Protein 2Y1H (pdb70)

Secondary structure (DSSP, 8-state):
----EEEEEE-TTSGGGTTTHHHHHHHHHHTTEEEEEE--SSGGGHHHHHHHHHHTTTTEEEEE---SB--B--HHHHHHHHHHHHHHGGG-SEEEEEE----TTT--SHHHHHHHHHHHHHHHHHHHHHT--EEEE-TT-HHHHHHHHHHTT--SEEEET--S-HHHHHHHHHTT-EEEE-GGGGT-HHHHHHHHHS-GGGEEE---TTSS-SSTTS---GGGHHHHHHHHHHHHTS-HHHHHHHHHHHHHHHSTTHHHH-/---EEEEEE-TTSGGGTTTHHHHHHHHHHTTEEEEEE--SSGGGHHHHHHHHHHTTTTEEEEE---SEE----EE--HHHHHHHHHHHHHHTTT-SEEEEEEEE--TTTS-SHHHHHHHHHHHHHHHHHHHHHT--EEEEEET-HHHHHHHHHHTT--SEEEET--S-HHHHHHHHHTT-EEEE-GGGGT-HHHHHHHHHS-GGGEEE---TTSS-SSTTS---GGGHHHHHHHHHHHHTS-HHHHHHHHHHHHHHHSTTHHHH-

Structure (mmCIF, N/CA/C/O backbone):
data_2Y1H
#
_entry.id   2Y1H
#
_cell.length_a   44.910
_cell.length_b   44.910
_cell.length_c   233.112
_cell.angle_alpha   90.00
_cell.angle_beta   90.00
_cell.angle_gamma   120.00
#
_symmetry.space_group_name_H-M   'P 31'
#
loop_
_entity.id
_entity.type
_entity.pdbx_description
1 polymer 'PUTATIVE DEOXYRIBONUCLEASE TATDN3'
2 non-polymer 'ZINC ION'
3 non-polymer 'PHOSPHATE ION'
4 non-polymer 'NICKEL (II) ION'
5 non-polymer 1,2-ETHANEDIOL
6 water water
#
loop_
_atom_site.group_PDB
_atom_site.id
_atom_site.type_symbol
_atom_site.label_atom_id
_atom_site.label_alt_id
_atom_site.label_comp_id
_atom_site.label_asym_id
_atom_site.label_entity_id
_atom_site.label_seq_id
_atom_site.pdbx_PDB_ins_code
_atom_site.Cartn_x
_atom_site.Cartn_y
_atom_site.Cartn_z
_atom_site.occupancy
_atom_site.B_iso_or_equiv
_atom_site.auth_seq_id
_atom_site.auth_comp_id
_atom_site.auth_asym_id
_atom_site.auth_atom_id
_atom_site.pdbx_PDB_model_num
ATOM 1 N N . MET A 1 2 ? 4.463 -30.513 13.511 1.00 109.15 4 MET A N 1
ATOM 2 C CA . MET A 1 2 ? 5.776 -30.333 12.899 1.00 107.71 4 MET A CA 1
ATOM 3 C C . MET A 1 2 ? 6.402 -28.999 13.337 1.00 106.59 4 MET A C 1
ATOM 4 O O . MET A 1 2 ? 7.434 -29.006 14.017 1.00 105.49 4 MET A O 1
ATOM 6 N N . GLY A 1 3 ? 5.758 -27.887 12.968 1.00 99.60 5 GLY A N 1
ATOM 7 C CA . GLY A 1 3 ? 6.192 -26.533 13.291 1.00 94.73 5 GLY A CA 1
ATOM 8 C C . GLY A 1 3 ? 5.753 -26.077 14.664 1.00 94.92 5 GLY A C 1
ATOM 9 O O . GLY A 1 3 ? 4.633 -26.368 15.087 1.00 96.19 5 GLY A O 1
ATOM 10 N N . VAL A 1 4 ? 6.678 -25.416 15.377 1.00 86.74 6 VAL A N 1
ATOM 11 C CA . VAL A 1 4 ? 6.478 -24.890 16.723 1.00 83.47 6 VAL A CA 1
ATOM 12 C C . VAL A 1 4 ? 6.553 -23.361 16.700 1.00 80.62 6 VAL A C 1
ATOM 13 O O . VAL A 1 4 ? 7.224 -22.775 15.849 1.00 78.88 6 VAL A O 1
ATOM 15 N N . GLY A 1 5 ? 5.871 -22.742 17.654 1.00 73.18 7 GLY A N 1
ATOM 16 C CA . GLY A 1 5 ? 5.804 -21.296 17.822 1.00 68.68 7 GLY A CA 1
ATOM 17 C C . GLY A 1 5 ? 6.890 -20.697 18.704 1.00 67.08 7 GLY A C 1
ATOM 18 O O . GLY A 1 5 ? 7.525 -21.398 19.495 1.00 67.13 7 GLY A O 1
ATOM 19 N N . LEU A 1 6 ? 7.111 -19.384 18.559 1.00 58.67 8 LEU A N 1
ATOM 20 C CA . LEU A 1 6 ? 8.132 -18.642 19.292 1.00 55.51 8 LEU A CA 1
ATOM 21 C C . LEU A 1 6 ? 7.508 -17.868 20.423 1.00 57.58 8 LEU A C 1
ATOM 22 O O . LEU A 1 6 ? 6.433 -17.291 20.257 1.00 57.68 8 LEU A O 1
ATOM 27 N N . VAL A 1 7 ? 8.199 -17.828 21.570 1.00 52.50 9 VAL A N 1
ATOM 28 C CA . VAL A 1 7 ? 7.762 -17.119 22.770 1.00 50.63 9 VAL A CA 1
ATOM 29 C C . VAL A 1 7 ? 8.708 -15.932 23.067 1.00 53.11 9 VAL A C 1
ATOM 30 O O . VAL A 1 7 ? 9.927 -16.118 23.160 1.00 52.32 9 VAL A O 1
ATOM 34 N N . ASP A 1 8 ? 8.133 -14.719 23.232 1.00 47.55 10 ASP A N 1
ATOM 35 C CA . ASP A 1 8 ? 8.873 -13.537 23.649 1.00 44.13 10 ASP A CA 1
ATOM 36 C C . ASP A 1 8 ? 8.694 -13.426 25.167 1.00 48.75 10 ASP A C 1
ATOM 37 O O . ASP A 1 8 ? 7.692 -12.882 25.650 1.00 48.04 10 ASP A O 1
ATOM 42 N N . CYS A 1 9 ? 9.654 -13.987 25.917 1.00 44.97 11 CYS A N 1
ATOM 43 C CA . CYS A 1 9 ? 9.587 -14.058 27.371 1.00 44.48 11 CYS A CA 1
ATOM 44 C C . CYS A 1 9 ? 9.765 -12.721 28.057 1.00 45.42 11 CYS A C 1
ATOM 45 O O . CYS A 1 9 ? 9.611 -12.669 29.275 1.00 46.30 11 CYS A O 1
ATOM 48 N N . HIS A 1 10 ? 10.084 -11.649 27.328 1.00 41.97 12 HIS A N 1
ATOM 49 C CA . HIS A 1 10 ? 10.287 -10.337 27.960 1.00 42.64 12 HIS A CA 1
ATOM 50 C C . HIS A 1 10 ? 10.148 -9.216 26.952 1.00 48.56 12 HIS A C 1
ATOM 51 O O . HIS A 1 10 ? 10.995 -9.086 26.075 1.00 48.37 12 HIS A O 1
ATOM 58 N N . CYS A 1 11 ? 9.087 -8.403 27.071 1.00 47.25 13 CYS A N 1
ATOM 59 C CA . CYS A 1 11 ? 8.882 -7.244 26.197 1.00 48.02 13 CYS A CA 1
ATOM 60 C C . CYS A 1 11 ? 7.959 -6.213 26.861 1.00 52.35 13 CYS A C 1
ATOM 61 O O . CYS A 1 11 ? 7.241 -6.540 27.803 1.00 51.13 13 CYS A O 1
ATOM 64 N N . HIS A 1 12 ? 8.033 -4.955 26.371 1.00 50.64 14 HIS A N 1
ATOM 65 C CA . HIS A 1 12 ? 7.309 -3.771 26.845 1.00 51.40 14 HIS A CA 1
ATOM 66 C C . HIS A 1 12 ? 6.374 -3.249 25.749 1.00 56.53 14 HIS A C 1
ATOM 67 O O . HIS A 1 12 ? 6.699 -2.306 25.010 1.00 55.98 14 HIS A O 1
ATOM 74 N N . LEU A 1 13 ? 5.217 -3.892 25.634 1.00 53.44 15 LEU A N 1
ATOM 75 C CA . LEU A 1 13 ? 4.188 -3.540 24.666 1.00 53.65 15 LEU A CA 1
ATOM 76 C C . LEU A 1 13 ? 3.473 -2.257 25.071 1.00 61.14 15 LEU A C 1
ATOM 77 O O . LEU A 1 13 ? 3.016 -1.504 24.200 1.00 63.41 15 LEU A O 1
ATOM 82 N N . SER A 1 14 ? 3.405 -1.996 26.389 1.00 57.63 16 SER A N 1
ATOM 83 C CA . SER A 1 14 ? 2.785 -0.815 26.985 1.00 60.11 16 SER A CA 1
ATOM 84 C C . SER A 1 14 ? 3.661 0.450 26.847 1.00 65.09 16 SER A C 1
ATOM 85 O O . SER A 1 14 ? 3.223 1.526 27.256 1.00 68.05 16 SER A O 1
ATOM 88 N N . ALA A 1 15 ? 4.883 0.325 26.291 1.00 59.32 17 ALA A N 1
ATOM 89 C CA . ALA A 1 15 ? 5.818 1.434 26.115 1.00 59.50 17 ALA A CA 1
ATOM 90 C C . ALA A 1 15 ? 5.247 2.506 25.177 1.00 68.60 17 ALA A C 1
ATOM 91 O O . ALA A 1 15 ? 4.500 2.174 24.244 1.00 67.58 17 ALA A O 1
ATOM 93 N N . PRO A 1 16 ? 5.575 3.806 25.415 1.00 69.16 18 PRO A N 1
ATOM 94 C CA . PRO A 1 16 ? 5.021 4.880 24.558 1.00 71.24 18 PRO A CA 1
ATOM 95 C C . PRO A 1 16 ? 5.394 4.749 23.081 1.00 76.29 18 PRO A C 1
ATOM 96 O O . PRO A 1 16 ? 4.735 5.348 22.225 1.00 78.83 18 PRO A O 1
ATOM 100 N N . ASP A 1 17 ? 6.436 3.961 22.787 1.00 70.02 19 ASP A N 1
ATOM 101 C CA . ASP A 1 17 ? 6.958 3.698 21.451 1.00 69.10 19 ASP A CA 1
ATOM 102 C 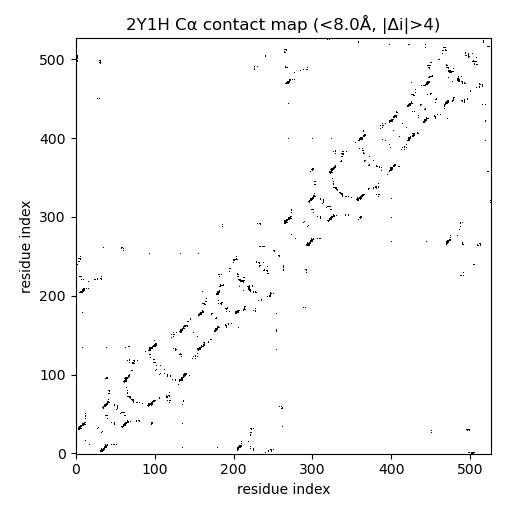C . ASP A 1 17 ? 5.977 2.909 20.572 1.00 73.96 19 ASP A C 1
ATOM 103 O O . ASP A 1 17 ? 6.080 2.986 19.343 1.00 74.00 19 ASP A O 1
ATOM 108 N N . PHE A 1 18 ? 5.039 2.152 21.198 1.00 70.50 20 PHE A N 1
ATOM 109 C CA . PHE A 1 18 ? 4.037 1.308 20.530 1.00 69.90 20 PHE A CA 1
ATOM 110 C C . PHE A 1 18 ? 2.608 1.871 20.583 1.00 75.99 20 PHE A C 1
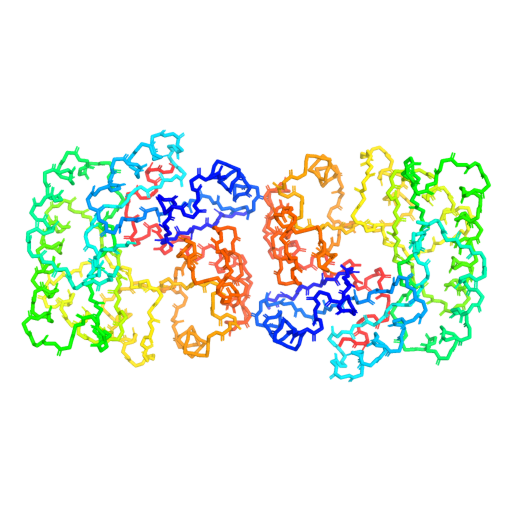ATOM 111 O O . PHE A 1 18 ? 1.691 1.237 20.057 1.00 75.60 20 PHE A O 1
ATOM 119 N N . ASP A 1 19 ? 2.412 3.050 21.191 1.00 74.86 21 ASP A N 1
ATOM 120 C CA . ASP A 1 19 ? 1.097 3.697 21.302 1.00 77.59 21 ASP A CA 1
ATOM 121 C C . ASP A 1 19 ? 0.407 3.886 19.955 1.00 81.06 21 ASP A C 1
ATOM 122 O O . ASP A 1 19 ? -0.791 3.618 19.860 1.00 80.90 21 ASP A O 1
ATOM 127 N N . ARG A 1 20 ? 1.169 4.296 18.918 1.00 78.18 22 ARG A N 1
ATOM 128 C CA . ARG A 1 20 ? 0.669 4.573 17.569 1.00 80.15 22 ARG A CA 1
ATOM 129 C C . ARG A 1 20 ? 0.221 3.337 16.770 1.00 83.75 22 ARG A C 1
ATOM 130 O O . ARG A 1 20 ? -0.832 3.409 16.132 1.00 85.50 22 ARG A O 1
ATOM 138 N N . ASP A 1 21 ? 1.011 2.231 16.772 1.00 77.42 23 ASP A N 1
ATOM 139 C CA . ASP A 1 21 ? 0.743 1.062 15.922 1.00 75.85 23 ASP A CA 1
ATOM 140 C C . ASP A 1 21 ? 0.760 -0.318 16.621 1.00 76.20 23 ASP A C 1
ATOM 141 O O . ASP A 1 21 ? 0.926 -1.321 15.919 1.00 75.05 23 ASP A O 1
ATOM 146 N N . LEU A 1 22 ? 0.563 -0.391 17.954 1.00 71.08 24 LEU A N 1
ATOM 147 C CA . LEU A 1 22 ? 0.628 -1.664 18.687 1.00 68.30 24 LEU A CA 1
ATOM 148 C C . LEU A 1 22 ? -0.190 -2.797 18.057 1.00 72.69 24 LEU A C 1
ATOM 149 O O . LEU A 1 22 ? 0.325 -3.912 17.975 1.00 70.21 24 LEU A O 1
ATOM 154 N N . ASP A 1 23 ? -1.432 -2.527 17.614 1.00 72.96 25 ASP A N 1
ATOM 155 C CA . ASP A 1 23 ? -2.279 -3.562 17.017 1.00 74.07 25 ASP A CA 1
ATOM 156 C C . ASP A 1 23 ? -1.688 -4.069 15.702 1.00 75.06 25 ASP A C 1
ATOM 157 O O . ASP A 1 23 ? -1.718 -5.277 15.461 1.00 74.72 25 ASP A O 1
ATOM 162 N N . ASP A 1 24 ? -1.120 -3.170 14.875 1.00 69.54 26 ASP A N 1
ATOM 163 C CA . ASP A 1 24 ? -0.503 -3.585 13.617 1.00 68.07 26 ASP A CA 1
ATOM 164 C C . ASP A 1 24 ? 0.722 -4.432 13.917 1.00 70.06 26 ASP A C 1
ATOM 165 O O . ASP A 1 24 ? 0.886 -5.481 13.295 1.00 70.46 26 ASP A O 1
ATOM 170 N N . VAL A 1 25 ? 1.536 -4.006 14.919 1.00 63.63 27 VAL A N 1
ATOM 171 C CA . VAL A 1 25 ? 2.743 -4.685 15.412 1.00 60.59 27 VAL A CA 1
ATOM 172 C C . VAL A 1 25 ? 2.375 -6.096 15.928 1.00 63.32 27 VAL A C 1
ATOM 173 O O . VAL A 1 25 ? 3.016 -7.076 15.544 1.00 62.47 27 VAL A O 1
ATOM 177 N N . LEU A 1 26 ? 1.319 -6.185 16.749 1.00 59.74 28 LEU A N 1
ATOM 178 C CA . LEU A 1 26 ? 0.851 -7.439 17.328 1.00 59.49 28 LEU A CA 1
ATOM 179 C C . LEU A 1 26 ? 0.288 -8.404 16.262 1.00 63.77 28 LEU A C 1
ATOM 180 O O . LEU A 1 26 ? 0.570 -9.602 16.342 1.00 63.59 28 LEU A O 1
ATOM 185 N N . GLU A 1 27 ? -0.466 -7.903 15.264 1.00 61.41 29 GLU A N 1
ATOM 186 C CA . GLU A 1 27 ? -1.023 -8.754 14.196 1.00 62.49 29 GLU A CA 1
ATOM 187 C C . GLU A 1 27 ? 0.126 -9.321 13.334 1.00 67.06 29 GLU A C 1
ATOM 188 O O . GLU A 1 27 ? 0.167 -10.528 13.075 1.00 67.24 29 GLU A O 1
ATOM 191 N N . LYS A 1 28 ? 1.093 -8.464 12.968 1.00 61.94 30 LYS A N 1
ATOM 192 C CA . LYS A 1 28 ? 2.291 -8.822 12.228 1.00 60.62 30 LYS A CA 1
ATOM 193 C C . LYS A 1 28 ? 3.148 -9.864 13.007 1.00 64.72 30 LYS A C 1
ATOM 194 O O . LYS A 1 28 ? 3.734 -10.766 12.390 1.00 64.77 30 LYS A O 1
ATOM 200 N N . ALA A 1 29 ? 3.211 -9.752 14.352 1.00 60.36 31 ALA A N 1
ATOM 201 C CA . ALA A 1 29 ? 3.972 -10.703 15.183 1.00 58.64 31 ALA A CA 1
ATOM 202 C C . ALA A 1 29 ? 3.374 -12.131 15.048 1.00 63.39 31 ALA A C 1
ATOM 203 O O . ALA A 1 29 ? 4.129 -13.085 14.857 1.00 63.03 31 ALA A O 1
ATOM 205 N N . LYS A 1 30 ? 2.023 -12.246 15.031 1.00 61.51 32 LYS A N 1
ATOM 206 C CA . LYS A 1 30 ? 1.294 -13.507 14.832 1.00 62.85 32 LYS A CA 1
ATOM 207 C C . LYS A 1 30 ? 1.693 -14.158 13.501 1.00 65.24 32 LYS A C 1
ATOM 208 O O . LYS A 1 30 ? 1.981 -15.355 13.481 1.00 65.45 32 LYS A O 1
ATOM 211 N N . LYS A 1 31 ? 1.747 -13.354 12.402 1.00 59.85 33 LYS A N 1
ATOM 212 C CA . LYS A 1 31 ? 2.127 -13.799 11.052 1.00 59.40 33 LYS A CA 1
ATOM 213 C C . LYS A 1 31 ? 3.601 -14.261 10.997 1.00 62.77 33 LYS A C 1
ATOM 214 O O . LYS A 1 31 ? 3.940 -15.142 10.208 1.00 64.08 33 LYS A O 1
ATOM 220 N N . ALA A 1 32 ? 4.460 -13.669 11.853 1.00 56.84 34 ALA A N 1
ATOM 221 C CA . ALA A 1 32 ? 5.887 -13.946 11.968 1.00 55.06 34 ALA A CA 1
ATOM 222 C C . ALA A 1 32 ? 6.202 -15.172 12.888 1.00 58.80 34 ALA A C 1
ATOM 223 O O . ALA A 1 32 ? 7.351 -15.368 13.277 1.00 56.05 34 ALA A O 1
ATOM 225 N N . ASN A 1 33 ? 5.188 -16.021 13.169 1.00 58.34 35 ASN A N 1
ATOM 226 C CA . ASN A 1 33 ? 5.253 -17.274 13.947 1.00 59.24 35 ASN A CA 1
ATOM 227 C C . ASN A 1 33 ? 5.548 -17.039 15.446 1.00 61.79 35 ASN A C 1
ATOM 228 O O . ASN A 1 33 ? 6.084 -17.915 16.125 1.00 62.26 35 ASN A O 1
ATOM 233 N N . VAL A 1 34 ? 5.153 -15.874 15.967 1.00 56.43 36 VAL A N 1
ATOM 234 C CA . VAL A 1 34 ? 5.258 -15.554 17.395 1.00 54.43 36 VAL A CA 1
ATOM 235 C C . VAL A 1 34 ? 3.909 -16.018 18.052 1.00 59.24 36 VAL A C 1
ATOM 236 O O . VAL A 1 34 ? 2.847 -15.474 17.727 1.00 57.40 36 VAL A O 1
ATOM 240 N N . VAL A 1 35 ? 3.968 -17.073 18.908 1.00 57.93 37 VAL A N 1
ATOM 241 C CA . VAL A 1 35 ? 2.803 -17.709 19.552 1.00 59.77 37 VAL A CA 1
ATOM 242 C C . VAL A 1 35 ? 2.391 -16.996 20.856 1.00 61.91 37 VAL A C 1
ATOM 243 O O . VAL A 1 35 ? 1.197 -16.973 21.161 1.00 62.60 37 VAL A O 1
ATOM 247 N N . ALA A 1 36 ? 3.348 -16.421 21.606 1.00 56.19 38 ALA A N 1
ATOM 248 C CA . ALA A 1 36 ? 3.044 -15.719 22.860 1.00 56.14 38 ALA A CA 1
ATOM 249 C C . ALA A 1 36 ? 4.046 -14.585 23.156 1.00 59.61 38 ALA A C 1
ATOM 250 O O . ALA A 1 36 ? 5.243 -14.690 22.848 1.00 58.82 38 ALA A O 1
ATOM 252 N N . LEU A 1 37 ? 3.538 -13.520 23.784 1.00 55.68 39 LEU A N 1
ATOM 253 C CA . LEU A 1 37 ? 4.280 -12.343 24.210 1.00 54.69 39 LEU A CA 1
ATOM 254 C C . LEU A 1 37 ? 4.105 -12.130 25.706 1.00 57.73 39 LEU A C 1
ATOM 255 O O . LEU A 1 37 ? 2.970 -12.031 26.190 1.00 57.60 39 LEU A O 1
ATOM 260 N N . VAL A 1 38 ? 5.226 -12.060 26.437 1.00 52.86 40 VAL A N 1
ATOM 261 C CA . VAL A 1 38 ? 5.209 -11.863 27.886 1.00 52.54 40 VAL A CA 1
ATOM 262 C C . VAL A 1 38 ? 5.489 -10.372 28.145 1.00 57.23 40 VAL A C 1
ATOM 263 O O . VAL A 1 38 ? 6.634 -9.923 28.041 1.00 56.34 40 VAL A O 1
ATOM 267 N N . ALA A 1 39 ? 4.410 -9.601 28.377 1.00 54.93 41 ALA A N 1
ATOM 268 C CA . ALA A 1 39 ? 4.459 -8.154 28.611 1.00 54.80 41 ALA A CA 1
ATOM 269 C C . ALA A 1 39 ? 4.769 -7.855 30.067 1.00 58.22 41 ALA A C 1
ATOM 270 O O . ALA A 1 39 ? 4.054 -8.307 30.959 1.00 59.48 41 ALA A O 1
ATOM 272 N N . VAL A 1 40 ? 5.856 -7.119 30.296 1.00 51.95 42 VAL A N 1
ATOM 273 C CA . VAL A 1 40 ? 6.341 -6.748 31.622 1.00 51.29 42 VAL A CA 1
ATOM 274 C C . VAL A 1 40 ? 6.057 -5.261 31.883 1.00 56.22 42 VAL A C 1
ATOM 275 O O . VAL A 1 40 ? 5.893 -4.480 30.942 1.00 55.42 42 VAL A O 1
ATOM 279 N N . ALA A 1 41 ? 6.023 -4.885 33.170 1.00 54.23 43 ALA A N 1
ATOM 280 C CA . ALA A 1 41 ? 5.807 -3.529 33.646 1.00 55.62 43 ALA A CA 1
ATOM 281 C C . ALA A 1 41 ? 7.111 -2.893 34.118 1.00 61.95 43 ALA A C 1
ATOM 282 O O . ALA A 1 41 ? 8.125 -3.579 34.251 1.00 61.74 43 ALA A O 1
ATOM 284 N N . GLU A 1 42 ? 7.087 -1.582 34.365 1.00 60.37 44 GLU A N 1
ATOM 285 C CA . GLU A 1 42 ? 8.230 -0.832 34.876 1.00 60.40 44 GLU A CA 1
ATOM 286 C C . GLU A 1 42 ? 7.795 0.040 36.031 1.00 67.07 44 GLU A C 1
ATOM 287 O O . GLU A 1 42 ? 8.532 0.178 36.997 1.00 66.89 44 GLU A O 1
ATOM 293 N N . HIS A 1 43 ? 6.589 0.635 35.918 1.00 67.15 45 HIS A N 1
ATOM 294 C CA . HIS A 1 43 ? 5.966 1.512 36.915 1.00 69.73 45 HIS A CA 1
ATOM 295 C C . HIS A 1 43 ? 4.460 1.219 37.013 1.00 72.99 45 HIS A C 1
ATOM 296 O O . HIS A 1 43 ? 3.857 0.724 36.063 1.00 71.83 45 HIS A O 1
ATOM 303 N N . SER A 1 44 ? 3.873 1.508 38.177 1.00 70.37 46 SER A N 1
ATOM 304 C CA . SER A 1 44 ? 2.470 1.260 38.516 1.00 70.92 46 SER A CA 1
ATOM 305 C C . SER A 1 44 ? 1.502 1.966 37.567 1.00 73.61 46 SER A C 1
ATOM 306 O O . SER A 1 44 ? 0.429 1.421 37.290 1.00 72.97 46 SER A O 1
ATOM 309 N N . GLY A 1 45 ? 1.908 3.136 37.057 1.00 70.28 47 GLY A N 1
ATOM 310 C CA . GLY A 1 45 ? 1.140 3.959 36.121 1.00 71.32 47 GLY A CA 1
ATOM 311 C C . GLY A 1 45 ? 0.771 3.312 34.793 1.00 74.50 47 GLY A C 1
ATOM 312 O O . GLY A 1 45 ? -0.103 3.823 34.087 1.00 76.51 47 GLY A O 1
ATOM 313 N N . GLU A 1 46 ? 1.409 2.178 34.445 1.00 67.38 48 GLU A N 1
ATOM 314 C CA . GLU A 1 46 ? 1.132 1.471 33.199 1.00 65.29 48 GLU A CA 1
ATOM 315 C C . GLU A 1 46 ? 0.567 0.054 33.449 1.00 68.45 48 GLU A C 1
ATOM 316 O O . GLU A 1 46 ? 0.354 -0.691 32.493 1.00 67.21 48 GLU A O 1
ATOM 322 N N . PHE A 1 47 ? 0.284 -0.295 34.709 1.00 66.86 49 PHE A N 1
ATOM 323 C CA . PHE A 1 47 ? -0.274 -1.606 35.079 1.00 67.04 49 PHE A CA 1
ATOM 324 C C . PHE A 1 47 ? -1.649 -1.849 34.430 1.00 73.40 49 PHE A C 1
ATOM 325 O O . PHE A 1 47 ? -1.919 -2.963 33.981 1.00 70.54 49 PHE A O 1
ATOM 333 N N . GLU A 1 48 ? -2.514 -0.801 34.409 1.00 74.37 50 GLU A N 1
ATOM 334 C CA . GLU A 1 48 ? -3.861 -0.845 33.838 1.00 76.24 50 GLU A CA 1
ATOM 335 C C . GLU A 1 48 ? -3.812 -1.113 32.329 1.00 77.91 50 GLU A C 1
ATOM 336 O O . GLU A 1 48 ? -4.550 -1.975 31.837 1.00 77.32 50 GLU A O 1
ATOM 342 N N . LYS A 1 49 ? -2.901 -0.401 31.617 1.00 72.14 51 LYS A N 1
ATOM 343 C CA . LYS A 1 49 ? -2.611 -0.512 30.186 1.00 69.22 51 LYS A CA 1
ATOM 344 C C . LYS A 1 49 ? -2.182 -1.939 29.817 1.00 70.85 51 LYS A C 1
ATOM 345 O O . LYS A 1 49 ? -2.632 -2.436 28.790 1.00 70.56 51 LYS A O 1
ATOM 351 N N . ILE A 1 50 ? -1.321 -2.588 30.651 1.00 65.43 52 ILE A N 1
ATOM 352 C CA . ILE A 1 50 ? -0.824 -3.968 30.472 1.00 62.93 52 ILE A CA 1
ATOM 353 C C . ILE A 1 50 ? -1.988 -4.966 30.655 1.00 68.58 52 ILE A C 1
ATOM 354 O O . ILE A 1 50 ? -2.154 -5.867 29.833 1.00 67.09 52 ILE A O 1
ATOM 359 N N . MET A 1 51 ? -2.790 -4.783 31.715 1.00 68.79 53 MET A N 1
ATOM 360 C CA . MET A 1 51 ? -3.949 -5.625 32.013 1.00 70.85 53 MET A CA 1
ATOM 361 C C . MET A 1 51 ? -5.014 -5.479 30.924 1.00 78.16 53 MET A C 1
ATOM 362 O O . MET A 1 51 ? -5.670 -6.468 30.596 1.00 78.54 53 MET A O 1
ATOM 367 N N . GLN A 1 52 ? -5.121 -4.270 30.310 1.00 76.78 54 GLN A N 1
ATOM 368 C CA . GLN A 1 52 ? -6.039 -3.978 29.197 1.00 78.80 54 GLN A CA 1
ATOM 369 C C . GLN A 1 52 ? -5.592 -4.728 27.926 1.00 82.04 54 GLN A C 1
ATOM 370 O O . GLN A 1 52 ? -6.438 -5.318 27.244 1.00 83.79 54 GLN A O 1
ATOM 372 N N . LEU A 1 53 ? -4.261 -4.734 27.631 1.00 74.66 55 LEU A N 1
ATOM 373 C CA . LEU A 1 53 ? -3.691 -5.456 26.491 1.00 72.14 55 LEU A CA 1
ATOM 374 C C . LEU A 1 53 ? -3.886 -6.950 26.677 1.00 75.86 55 LEU A C 1
ATOM 375 O O . LEU A 1 53 ? -4.148 -7.656 25.703 1.00 76.95 55 LEU A O 1
ATOM 380 N N . SER A 1 54 ? -3.766 -7.420 27.936 1.00 71.25 56 SER A N 1
ATOM 381 C CA . SER A 1 54 ? -3.936 -8.809 28.363 1.00 71.25 56 SER A CA 1
ATOM 382 C C . SER A 1 54 ? -5.330 -9.323 28.043 1.00 78.80 56 SER A C 1
ATOM 383 O O . SER A 1 54 ? -5.465 -10.498 27.706 1.00 79.40 56 SER A O 1
ATOM 385 N N . GLU A 1 55 ? -6.362 -8.442 28.147 1.00 77.31 57 GLU A N 1
ATOM 386 C CA . GLU A 1 55 ? -7.773 -8.757 27.914 1.00 79.74 57 GLU A CA 1
ATOM 387 C C . GLU A 1 55 ? -8.106 -8.680 26.418 1.00 80.39 57 GLU A C 1
ATOM 388 O O . GLU A 1 55 ? -8.752 -9.592 25.894 1.00 80.68 57 GLU A O 1
ATOM 390 N N . ARG A 1 56 ? -7.648 -7.608 25.734 1.00 73.61 58 ARG A N 1
ATOM 391 C CA . ARG A 1 56 ? -7.853 -7.400 24.298 1.00 72.56 58 ARG A CA 1
ATOM 392 C C . ARG A 1 56 ? -7.213 -8.550 23.477 1.00 76.15 58 ARG A C 1
ATOM 393 O O . ARG A 1 56 ? -7.869 -9.091 22.584 1.00 77.39 58 ARG A O 1
ATOM 397 N N . TYR A 1 57 ? -5.965 -8.955 23.822 1.00 70.24 59 TYR A N 1
ATOM 398 C CA . TYR A 1 57 ? -5.212 -10.009 23.129 1.00 67.68 59 TYR A CA 1
ATOM 399 C C . TYR A 1 57 ? -5.073 -11.273 23.992 1.00 72.25 59 TYR A C 1
ATOM 400 O O . TYR A 1 57 ? -4.009 -11.891 24.022 1.00 69.04 59 TYR A O 1
ATOM 409 N N . ASN A 1 58 ? -6.176 -11.664 24.663 1.00 73.14 60 ASN A N 1
ATOM 410 C CA . ASN A 1 58 ? -6.305 -12.809 25.574 1.00 74.28 60 ASN A CA 1
ATOM 411 C C . ASN A 1 58 ? -5.685 -14.097 24.991 1.00 78.40 60 ASN A C 1
ATOM 412 O O . ASN A 1 58 ? -6.008 -14.501 23.871 1.00 79.38 60 ASN A O 1
ATOM 417 N N . GLY A 1 59 ? -4.772 -14.692 25.752 1.00 72.91 61 GLY A N 1
ATOM 418 C CA . GLY A 1 59 ? -4.065 -15.909 25.365 1.00 71.74 61 GLY A CA 1
ATOM 419 C C . GLY A 1 59 ? -2.855 -15.685 24.477 1.00 71.99 61 GLY A C 1
ATOM 420 O O . GLY A 1 59 ? -2.151 -16.644 24.141 1.00 71.37 61 GLY A O 1
ATOM 421 N N . PHE A 1 60 ? -2.605 -14.422 24.080 1.00 65.95 62 PHE A N 1
ATOM 422 C CA . PHE A 1 60 ? -1.480 -14.083 23.210 1.00 62.91 62 PHE A CA 1
ATOM 423 C C . PHE A 1 60 ? -0.549 -13.092 23.924 1.00 62.57 62 PHE A C 1
ATOM 424 O O . PHE A 1 60 ? 0.663 -13.280 23.902 1.00 60.80 62 PHE A O 1
ATOM 432 N N . VAL A 1 61 ? -1.109 -12.075 24.592 1.00 57.94 63 VAL A N 1
ATOM 433 C CA . VAL A 1 61 ? -0.334 -11.149 25.423 1.00 55.13 63 VAL A CA 1
ATOM 434 C C . VAL A 1 61 ? -0.572 -11.587 26.878 1.00 58.58 63 VAL A C 1
ATOM 435 O O . VAL A 1 61 ? -1.705 -11.488 27.359 1.00 60.79 63 VAL A O 1
ATOM 439 N N . LEU A 1 62 ? 0.478 -12.131 27.542 1.00 52.92 64 LEU A N 1
ATOM 440 C CA . LEU A 1 62 ? 0.435 -12.589 28.946 1.00 52.98 64 LEU A CA 1
ATOM 441 C C . LEU A 1 62 ? 1.051 -11.513 29.848 1.00 55.43 64 LEU A C 1
ATOM 442 O O . LEU A 1 62 ? 2.126 -11.000 29.527 1.00 53.71 64 LEU A O 1
ATOM 447 N N . PRO A 1 63 ? 0.359 -11.081 30.931 1.00 53.03 65 PRO A N 1
ATOM 448 C CA . PRO A 1 63 ? 0.863 -9.937 31.702 1.00 51.99 65 PRO A CA 1
ATOM 449 C C . PRO A 1 63 ? 1.786 -10.268 32.871 1.00 55.25 65 PRO A C 1
ATOM 450 O O . PRO A 1 63 ? 1.693 -11.329 33.517 1.00 54.52 65 PRO A O 1
ATOM 454 N N . CYS A 1 64 ? 2.644 -9.278 33.165 1.00 51.06 66 CYS A N 1
ATOM 455 C CA . CYS A 1 64 ? 3.599 -9.274 34.261 1.00 50.95 66 CYS A CA 1
ATOM 456 C C . CYS A 1 64 ? 3.581 -7.897 34.880 1.00 54.29 66 CYS A C 1
ATOM 457 O O . CYS A 1 64 ? 3.718 -6.904 34.155 1.00 52.26 66 CYS A O 1
ATOM 460 N N . LEU A 1 65 ? 3.383 -7.822 36.214 1.00 51.97 67 LEU A N 1
ATOM 461 C CA . LEU A 1 65 ? 3.362 -6.542 36.917 1.00 52.87 67 LEU A CA 1
ATOM 462 C C . LEU A 1 65 ? 4.449 -6.522 37.979 1.00 56.19 67 LEU A C 1
ATOM 463 O O . LEU A 1 65 ? 4.667 -7.527 38.662 1.00 55.59 67 LEU A O 1
ATOM 468 N N . GLY A 1 66 ? 5.111 -5.378 38.105 1.00 52.00 68 GLY A N 1
ATOM 469 C CA . GLY A 1 66 ? 6.190 -5.168 39.054 1.00 51.74 68 GLY A CA 1
ATOM 470 C C . GLY A 1 66 ? 6.827 -3.818 38.845 1.00 57.88 68 GLY A C 1
ATOM 471 O O . GLY A 1 66 ? 6.579 -3.166 37.822 1.00 58.01 68 GLY A O 1
ATOM 472 N N . VAL A 1 67 ? 7.642 -3.390 39.826 1.00 55.92 69 VAL A N 1
ATOM 473 C CA . VAL A 1 67 ? 8.349 -2.109 39.830 1.00 57.18 69 VAL A CA 1
ATOM 474 C C . VAL A 1 67 ? 9.858 -2.338 39.557 1.00 60.00 69 VAL A C 1
ATOM 475 O O . VAL A 1 67 ? 10.559 -2.994 40.332 1.00 59.84 69 VAL A O 1
ATOM 479 N N . HIS A 1 68 ? 10.321 -1.773 38.445 1.00 55.44 70 HIS A N 1
ATOM 480 C CA . HIS A 1 68 ? 11.677 -1.814 37.887 1.00 54.99 70 HIS A CA 1
ATOM 481 C C . HIS A 1 68 ? 12.669 -0.998 38.753 1.00 62.19 70 HIS A C 1
ATOM 482 O O . HIS A 1 68 ? 12.267 0.047 39.289 1.00 64.37 70 HIS A O 1
ATOM 489 N N . PRO A 1 69 ? 13.970 -1.415 38.863 1.00 57.11 71 PRO A N 1
ATOM 490 C CA . PRO A 1 69 ? 14.938 -0.646 39.676 1.00 58.78 71 PRO A CA 1
ATOM 491 C C . PRO A 1 69 ? 15.148 0.832 39.267 1.00 63.98 71 PRO A C 1
ATOM 492 O O . PRO A 1 69 ? 15.574 1.633 40.099 1.00 63.83 71 PRO A O 1
ATOM 496 N N . VAL A 1 70 ? 14.864 1.188 38.004 1.00 61.31 72 VAL A N 1
ATOM 497 C CA . VAL A 1 70 ? 15.021 2.558 37.499 1.00 63.15 72 VAL A CA 1
ATOM 498 C C . VAL A 1 70 ? 13.613 3.148 37.249 1.00 67.24 72 VAL A C 1
ATOM 499 O O . VAL A 1 70 ? 12.762 2.476 36.643 1.00 65.52 72 VAL A O 1
ATOM 503 N N . GLN A 1 71 ? 13.379 4.401 37.709 1.00 64.55 73 GLN A N 1
ATOM 504 C CA . GLN A 1 71 ? 12.080 5.074 37.590 1.00 72.40 73 GLN A CA 1
ATOM 505 C C . GLN A 1 71 ? 12.162 6.427 36.856 1.00 106.80 73 GLN A C 1
ATOM 506 O O . GLN A 1 71 ? 13.178 7.114 36.907 1.00 73.84 73 GLN A O 1
ATOM 512 N N . ARG A 1 79 ? 16.650 8.097 37.680 1.00 78.96 81 ARG A N 1
ATOM 513 C CA . ARG A 1 79 ? 16.241 7.971 39.087 1.00 79.00 81 ARG A CA 1
ATOM 514 C C . ARG A 1 79 ? 16.168 6.493 39.539 1.00 78.04 81 ARG A C 1
ATOM 515 O O . ARG A 1 79 ? 15.623 5.652 38.827 1.00 75.31 81 ARG A O 1
ATOM 523 N N . SER A 1 80 ? 16.708 6.189 40.721 1.00 75.01 82 SER A N 1
ATOM 524 C CA . SER A 1 80 ? 16.653 4.855 41.338 1.00 72.03 82 SER A CA 1
ATOM 525 C C . SER A 1 80 ? 15.273 4.662 41.999 1.00 75.85 82 SER A C 1
ATOM 526 O O . SER A 1 80 ? 14.640 5.640 42.396 1.00 77.80 82 SER A O 1
ATOM 528 N N . VAL A 1 81 ? 14.796 3.412 42.089 1.00 69.71 83 VAL A N 1
ATOM 529 C CA . VAL A 1 81 ? 13.492 3.078 42.676 1.00 69.25 83 VAL A CA 1
ATOM 530 C C . VAL A 1 81 ? 13.489 3.386 44.194 1.00 76.05 83 VAL A C 1
ATOM 531 O O . VAL A 1 81 ? 14.547 3.407 44.833 1.00 76.58 83 VAL A O 1
ATOM 535 N N . THR A 1 82 ? 12.301 3.669 44.743 1.00 73.90 84 THR A N 1
ATOM 536 C CA . THR A 1 82 ? 12.104 3.917 46.169 1.00 75.95 84 THR A CA 1
ATOM 537 C C . THR A 1 82 ? 11.044 2.948 46.687 1.00 78.91 84 THR A C 1
ATOM 538 O O . THR A 1 82 ? 10.307 2.361 45.894 1.00 75.03 84 THR A O 1
ATOM 542 N N . LEU A 1 83 ? 10.966 2.782 48.020 1.00 79.38 85 LEU A N 1
ATOM 543 C CA . LEU A 1 83 ? 9.965 1.925 48.655 1.00 79.67 85 LEU A CA 1
ATOM 544 C C . LEU A 1 83 ? 8.562 2.494 48.411 1.00 84.96 85 LEU A C 1
ATOM 545 O O . LEU A 1 83 ? 7.633 1.719 48.173 1.00 83.95 85 LEU A O 1
ATOM 550 N N . LYS A 1 84 ? 8.451 3.852 48.340 1.00 82.78 86 LYS A N 1
ATOM 551 C CA . LYS A 1 84 ? 7.227 4.602 48.045 1.00 83.81 86 LYS A CA 1
ATOM 552 C C . LYS A 1 84 ? 6.672 4.228 46.661 1.00 83.56 86 LYS A C 1
ATOM 553 O O . LYS A 1 84 ? 5.456 4.161 46.502 1.00 83.16 86 LYS A O 1
ATOM 555 N N . ASP A 1 85 ? 7.555 3.958 45.679 1.00 78.00 87 ASP A N 1
ATOM 556 C CA . ASP A 1 85 ? 7.176 3.527 44.325 1.00 76.19 87 ASP A CA 1
ATOM 557 C C . ASP A 1 85 ? 6.540 2.126 44.345 1.00 81.74 87 ASP A C 1
ATOM 558 O O . ASP A 1 85 ? 5.653 1.846 43.533 1.00 81.12 87 ASP A O 1
ATOM 563 N N . LEU A 1 86 ? 7.013 1.245 45.263 1.00 79.37 88 LEU A N 1
ATOM 564 C CA . LEU A 1 86 ? 6.514 -0.123 45.412 1.00 78.14 88 LEU A CA 1
ATOM 565 C C . LEU A 1 86 ? 5.188 -0.117 46.170 1.00 84.17 88 LEU A C 1
ATOM 566 O O . LEU A 1 86 ? 4.309 -0.905 45.824 1.00 83.21 88 LEU A O 1
ATOM 568 N N . ASP A 1 87 ? 5.027 0.793 47.160 1.00 83.76 89 ASP A N 1
ATOM 569 C CA . ASP A 1 87 ? 3.812 0.923 47.982 1.00 87.18 89 ASP A CA 1
ATOM 570 C C . ASP A 1 87 ? 2.560 1.193 47.140 1.00 92.24 89 ASP A C 1
ATOM 571 O O . ASP A 1 87 ? 1.507 0.615 47.418 1.00 93.68 89 ASP A O 1
ATOM 576 N N . VAL A 1 88 ? 2.686 2.062 46.116 1.00 87.80 90 VAL A N 1
ATOM 577 C CA . VAL A 1 88 ? 1.609 2.458 45.195 1.00 87.99 90 VAL A CA 1
ATOM 578 C C . VAL A 1 88 ? 1.196 1.250 44.325 1.00 88.03 90 VAL A C 1
ATOM 579 O O . VAL A 1 88 ? 0.013 1.099 44.024 1.00 89.01 90 VAL A O 1
ATOM 583 N N . ALA A 1 89 ? 2.170 0.391 43.952 1.00 79.95 91 ALA A N 1
ATOM 584 C CA . ALA A 1 89 ? 2.029 -0.783 43.080 1.00 76.23 91 ALA A CA 1
ATOM 585 C C . ALA A 1 89 ? 1.390 -2.032 43.718 1.00 78.85 91 ALA A C 1
ATOM 586 O O . ALA A 1 89 ? 0.775 -2.816 42.995 1.00 76.86 91 ALA A O 1
ATOM 588 N N . LEU A 1 90 ? 1.601 -2.258 45.023 1.00 77.06 92 LEU A N 1
ATOM 589 C CA . LEU A 1 90 ? 1.132 -3.440 45.756 1.00 77.58 92 LEU A CA 1
ATOM 590 C C . LEU A 1 90 ? -0.396 -3.656 45.708 1.00 81.35 92 LEU A C 1
ATOM 591 O O . LEU A 1 90 ? -0.793 -4.790 45.413 1.00 78.95 92 LEU A O 1
ATOM 596 N N . PRO A 1 91 ? -1.281 -2.654 45.961 1.00 80.51 93 PRO A N 1
ATOM 597 C CA . PRO A 1 91 ? -2.723 -2.935 45.866 1.00 82.18 93 PRO A CA 1
ATOM 598 C C . PRO A 1 91 ? -3.151 -3.370 44.454 1.00 83.27 93 PRO A C 1
ATOM 599 O O . PRO A 1 91 ? -3.959 -4.291 44.344 1.00 84.10 93 PRO A O 1
ATOM 603 N N . ILE A 1 92 ? -2.567 -2.769 43.385 1.00 76.74 94 ILE A N 1
ATOM 604 C CA . ILE A 1 92 ? -2.896 -3.092 41.984 1.00 74.50 94 ILE A CA 1
ATOM 605 C C . ILE A 1 92 ? -2.519 -4.550 41.665 1.00 77.47 94 ILE A C 1
ATOM 606 O O . ILE A 1 92 ? -3.360 -5.259 41.102 1.00 77.92 94 ILE A O 1
ATOM 611 N N . ILE A 1 93 ? -1.280 -4.998 42.030 1.00 71.90 95 ILE A N 1
ATOM 612 C CA . ILE A 1 93 ? -0.805 -6.383 41.805 1.00 69.99 95 ILE A CA 1
ATOM 613 C C . ILE A 1 93 ? -1.750 -7.373 42.517 1.00 77.61 95 ILE A C 1
ATOM 614 O O . ILE A 1 93 ? -2.139 -8.381 41.924 1.00 76.03 95 ILE A O 1
ATOM 619 N N . GLU A 1 94 ? -2.147 -7.052 43.771 1.00 78.37 96 GLU A N 1
ATOM 620 C CA . GLU A 1 94 ? -3.059 -7.871 44.564 1.00 81.60 96 GLU A CA 1
ATOM 621 C C . GLU A 1 94 ? -4.407 -8.032 43.866 1.00 88.62 96 GLU A C 1
ATOM 622 O O . GLU A 1 94 ? -4.984 -9.122 43.918 1.00 89.94 96 GLU A O 1
ATOM 628 N N . ASN A 1 95 ? -4.885 -6.973 43.179 1.00 85.99 97 ASN A N 1
ATOM 629 C CA . ASN A 1 95 ? -6.151 -6.993 42.445 1.00 87.94 97 ASN A CA 1
ATOM 630 C C . ASN A 1 95 ? -6.067 -7.895 41.208 1.00 89.91 97 ASN A C 1
ATOM 631 O O . ASN A 1 95 ? -7.089 -8.459 40.814 1.00 91.98 97 ASN A O 1
ATOM 636 N N . TYR A 1 96 ? -4.860 -8.061 40.619 1.00 82.05 98 TYR A N 1
ATOM 637 C CA . TYR A 1 96 ? -4.695 -8.875 39.412 1.00 79.17 98 TYR A CA 1
ATOM 638 C C . TYR A 1 96 ? -3.875 -10.156 39.624 1.00 81.57 98 TYR A C 1
ATOM 639 O O . TYR A 1 96 ? -3.598 -10.852 38.652 1.00 79.87 98 TYR A O 1
ATOM 648 N N . LYS A 1 97 ? -3.546 -10.499 40.880 1.00 79.51 99 LYS A N 1
ATOM 649 C CA . LYS A 1 97 ? -2.745 -11.667 41.276 1.00 78.91 99 LYS A CA 1
ATOM 650 C C . LYS A 1 97 ? -3.049 -12.951 40.457 1.00 83.09 99 LYS A C 1
ATOM 651 O O . LYS A 1 97 ? -2.124 -13.608 39.973 1.00 81.26 99 LYS A O 1
ATOM 653 N N . ASP A 1 98 ? -4.331 -13.281 40.278 1.00 82.07 100 ASP A N 1
ATOM 654 C CA . ASP A 1 98 ? -4.744 -14.500 39.584 1.00 82.60 100 ASP A CA 1
ATOM 655 C C . ASP A 1 98 ? -4.526 -14.427 38.071 1.00 83.65 100 ASP A C 1
ATOM 656 O O . ASP A 1 98 ? -4.353 -15.472 37.443 1.00 84.70 100 ASP A O 1
ATOM 658 N N . ARG A 1 99 ? -4.530 -13.214 37.492 1.00 76.67 101 ARG A N 1
ATOM 659 C CA . ARG A 1 99 ? -4.400 -12.991 36.049 1.00 74.02 101 ARG A CA 1
ATOM 660 C C . ARG A 1 99 ? -2.943 -12.840 35.548 1.00 72.82 101 ARG A C 1
ATOM 661 O O . ARG A 1 99 ? -2.731 -12.852 34.327 1.00 71.10 101 ARG A O 1
ATOM 669 N N . LEU A 1 100 ? -1.952 -12.725 36.463 1.00 65.49 102 LEU A N 1
ATOM 670 C CA . LEU A 1 100 ? -0.548 -12.515 36.089 1.00 60.71 102 LEU A CA 1
ATOM 671 C C . LEU A 1 100 ? 0.226 -13.816 35.802 1.00 62.02 102 LEU A C 1
ATOM 672 O O . LEU A 1 100 ? -0.002 -14.840 36.448 1.00 61.40 102 LEU A O 1
ATOM 677 N N . LEU A 1 101 ? 1.163 -13.742 34.830 1.00 56.95 103 LEU A N 1
ATOM 678 C CA . LEU A 1 101 ? 2.042 -14.848 34.457 1.00 56.51 103 LEU A CA 1
ATOM 679 C C . LEU A 1 101 ? 3.275 -14.863 35.370 1.00 62.13 103 LEU A C 1
ATOM 680 O O . LEU A 1 101 ? 3.791 -15.947 35.667 1.00 63.05 103 LEU A O 1
ATOM 685 N N . ALA A 1 102 ? 3.740 -13.661 35.808 1.00 57.36 104 ALA A N 1
ATOM 686 C CA . ALA A 1 102 ? 4.925 -13.466 36.653 1.00 56.85 104 ALA A CA 1
ATOM 687 C C . ALA A 1 102 ? 4.952 -12.065 37.257 1.00 60.81 104 ALA A C 1
ATOM 688 O O . ALA A 1 102 ? 4.084 -11.251 36.937 1.00 59.91 104 ALA A O 1
ATOM 690 N N . ILE A 1 103 ? 5.960 -11.774 38.119 1.00 57.71 105 ILE A N 1
ATOM 691 C CA . ILE A 1 103 ? 6.156 -10.447 38.716 1.00 56.80 105 ILE A CA 1
ATOM 692 C C . ILE A 1 103 ? 7.102 -9.711 37.738 1.00 60.83 105 ILE A C 1
ATOM 693 O O . ILE A 1 103 ? 8.263 -10.074 37.566 1.00 58.71 105 ILE A O 1
ATOM 698 N N . GLY A 1 104 ? 6.496 -8.736 37.061 1.00 60.39 106 GLY A N 1
ATOM 699 C CA . GLY A 1 104 ? 6.922 -7.989 35.882 1.00 59.90 106 GLY A CA 1
ATOM 700 C C . GLY A 1 104 ? 7.980 -6.927 35.886 1.00 64.56 106 GLY A C 1
ATOM 701 O O . GLY A 1 104 ? 7.674 -5.737 35.812 1.00 65.35 106 GLY A O 1
ATOM 702 N N . GLU A 1 105 ? 9.198 -7.388 35.695 1.00 59.51 107 GLU A N 1
ATOM 703 C CA . GLU A 1 105 ? 10.454 -6.653 35.653 1.00 57.79 107 GLU A CA 1
ATOM 704 C C . GLU A 1 105 ? 10.737 -5.923 36.947 1.00 60.04 107 GLU A C 1
ATOM 705 O O . GLU A 1 105 ? 10.351 -4.784 37.218 1.00 59.54 107 GLU A O 1
ATOM 711 N N . VAL A 1 106 ? 11.472 -6.673 37.727 1.00 55.92 108 VAL A N 1
ATOM 712 C CA . VAL A 1 106 ? 12.017 -6.390 39.034 1.00 55.84 108 VAL A CA 1
ATOM 713 C C . VAL A 1 106 ? 13.522 -6.603 38.895 1.00 57.85 108 VAL A C 1
ATOM 714 O O . VAL A 1 106 ? 13.984 -7.164 37.883 1.00 54.57 108 VAL A O 1
ATOM 718 N N . GLY A 1 107 ? 14.277 -6.166 39.883 1.00 55.81 109 GLY A N 1
ATOM 719 C CA . GLY A 1 107 ? 15.709 -6.406 39.854 1.00 55.30 109 GLY A CA 1
ATOM 720 C C . GLY A 1 107 ? 16.564 -5.265 40.307 1.00 60.84 109 GLY A C 1
ATOM 721 O O . GLY A 1 107 ? 16.102 -4.363 41.009 1.00 62.08 109 GLY A O 1
ATOM 722 N N . LEU A 1 108 ? 17.831 -5.329 39.912 1.00 58.13 110 LEU A N 1
ATOM 723 C CA . LEU A 1 108 ? 18.835 -4.345 40.285 1.00 59.53 110 LEU A CA 1
ATOM 724 C C . LEU A 1 108 ? 19.475 -3.729 39.063 1.00 64.55 110 LEU A C 1
ATOM 725 O O . LEU A 1 108 ? 19.596 -4.379 38.033 1.00 63.25 110 LEU A O 1
ATOM 730 N N . ASP A 1 109 ? 19.884 -2.473 39.183 1.00 63.52 111 ASP A N 1
ATOM 731 C CA . ASP A 1 109 ? 20.617 -1.758 38.156 1.00 63.66 111 ASP A CA 1
ATOM 732 C C . ASP A 1 109 ? 21.699 -0.929 38.836 1.00 71.35 111 ASP A C 1
ATOM 733 O O . ASP A 1 109 ? 21.421 0.158 39.349 1.00 72.20 111 ASP A O 1
ATOM 738 N N . PHE A 1 110 ? 22.931 -1.463 38.875 1.00 74.61 112 PHE A N 1
ATOM 739 C CA . PHE A 1 110 ? 24.032 -0.775 39.539 1.00 75.30 112 PHE A CA 1
ATOM 740 C C . PHE A 1 110 ? 24.897 0.007 38.545 1.00 82.26 112 PHE A C 1
ATOM 741 O O . PHE A 1 110 ? 26.127 -0.024 38.624 1.00 81.20 112 PHE A O 1
ATOM 749 N N . SER A 1 111 ? 24.238 0.745 37.632 1.00 82.32 113 SER A N 1
ATOM 750 C CA . SER A 1 111 ? 24.893 1.634 36.676 1.00 83.47 113 SER A CA 1
ATOM 751 C C . SER A 1 111 ? 25.399 2.859 37.448 1.00 92.12 113 SER A C 1
ATOM 752 O O . SER A 1 111 ? 24.751 3.236 38.434 1.00 91.45 113 SER A O 1
ATOM 755 N N . PRO A 1 112 ? 26.568 3.452 37.085 1.00 92.65 114 PRO A N 1
ATOM 756 C CA . PRO A 1 112 ? 27.095 4.585 37.878 1.00 93.85 114 PRO A CA 1
ATOM 757 C C . PRO A 1 112 ? 26.118 5.763 38.025 1.00 100.40 114 PRO A C 1
ATOM 758 O O . PRO A 1 112 ? 25.963 6.291 39.133 1.00 99.62 114 PRO A O 1
ATOM 762 N N . ARG A 1 113 ? 25.435 6.129 36.914 1.00 98.99 115 ARG A N 1
ATOM 763 C CA . ARG A 1 113 ? 24.484 7.239 36.800 1.00 99.67 115 ARG A CA 1
ATOM 764 C C . ARG A 1 113 ? 23.236 7.071 37.697 1.00 105.61 115 ARG A C 1
ATOM 765 O O . ARG A 1 113 ? 22.873 8.005 38.420 1.00 105.39 115 ARG A O 1
ATOM 768 N N . PHE A 1 114 ? 22.580 5.890 37.624 1.00 103.38 116 PHE A N 1
ATOM 769 C CA . PHE A 1 114 ? 21.356 5.554 38.360 1.00 103.32 116 PHE A CA 1
ATOM 770 C C . PHE A 1 114 ? 21.612 5.282 39.863 1.00 108.28 116 PHE A C 1
ATOM 771 O O . PHE A 1 114 ? 20.972 5.927 40.705 1.00 108.59 116 PHE A O 1
ATOM 773 N N . ALA A 1 115 ? 22.527 4.329 40.196 1.00 103.95 117 ALA A N 1
ATOM 774 C CA . ALA A 1 115 ? 22.813 3.947 41.582 1.00 103.07 117 ALA A CA 1
ATOM 775 C C . ALA A 1 115 ? 24.323 3.950 41.916 1.00 105.51 117 ALA A C 1
ATOM 776 O O . ALA A 1 115 ? 25.013 2.926 41.805 1.00 105.42 117 ALA A O 1
ATOM 778 N N . GLY A 1 116 ? 24.798 5.118 42.344 1.00 99.74 118 GLY A N 1
ATOM 779 C CA . GLY A 1 116 ? 26.168 5.341 42.787 1.00 98.23 118 GLY A CA 1
ATOM 780 C C . GLY A 1 116 ? 26.303 5.269 44.299 1.00 99.31 118 GLY A C 1
ATOM 781 O O . GLY A 1 116 ? 27.285 4.717 44.806 1.00 98.96 118 GLY A O 1
ATOM 782 N N . THR A 1 117 ? 25.306 5.835 45.028 1.00 93.29 119 THR A N 1
ATOM 783 C CA . THR A 1 117 ? 25.180 5.892 46.498 1.00 91.29 119 THR A CA 1
ATOM 784 C C . THR A 1 117 ? 24.828 4.512 47.071 1.00 90.01 119 THR A C 1
ATOM 785 O O . THR A 1 117 ? 23.989 3.807 46.508 1.00 89.10 119 THR A O 1
ATOM 789 N N . GLY A 1 118 ? 25.440 4.176 48.208 1.00 110.56 120 GLY A N 1
ATOM 790 C CA . GLY A 1 118 ? 25.195 2.937 48.945 1.00 107.06 120 GLY A CA 1
ATOM 791 C C . GLY A 1 118 ? 23.761 2.800 49.424 1.00 104.81 120 GLY A C 1
ATOM 792 O O . GLY A 1 118 ? 23.243 1.683 49.526 1.00 100.77 120 GLY A O 1
ATOM 793 N N . GLU A 1 119 ? 23.106 3.951 49.697 1.00 101.21 121 GLU A N 1
ATOM 794 C CA . GLU A 1 119 ? 21.708 4.058 50.112 1.00 98.89 121 GLU A CA 1
ATOM 795 C C . GLU A 1 119 ? 20.779 3.721 48.942 1.00 98.54 121 GLU A C 1
ATOM 796 O O . GLU A 1 119 ? 19.759 3.055 49.139 1.00 95.78 121 GLU A O 1
ATOM 798 N N . GLN A 1 120 ? 21.143 4.175 47.719 1.00 94.07 122 GLN A N 1
ATOM 799 C CA . GLN A 1 120 ? 20.392 3.920 46.490 1.00 89.63 122 GLN A CA 1
ATOM 800 C C . GLN A 1 120 ? 20.430 2.434 46.157 1.00 89.34 122 GLN A C 1
ATOM 801 O O . GLN A 1 120 ? 19.410 1.867 45.770 1.00 86.57 122 GLN A O 1
ATOM 807 N N . LYS A 1 121 ? 21.609 1.804 46.343 1.00 85.54 123 LYS A N 1
ATOM 808 C CA . LYS A 1 121 ? 21.849 0.375 46.123 1.00 82.01 123 LYS A CA 1
ATOM 809 C C . LYS A 1 121 ? 21.012 -0.464 47.097 1.00 82.45 123 LYS A C 1
ATOM 810 O O . LYS A 1 121 ? 20.471 -1.495 46.695 1.00 79.34 123 LYS A O 1
ATOM 816 N N . GLU A 1 122 ? 20.881 -0.006 48.365 1.00 79.37 124 GLU A N 1
ATOM 817 C CA . GLU A 1 122 ? 20.083 -0.705 49.373 1.00 77.78 124 GLU A CA 1
ATOM 818 C C . GLU A 1 122 ? 18.582 -0.493 49.134 1.00 78.24 124 GLU A C 1
ATOM 819 O O . GLU A 1 122 ? 17.806 -1.416 49.386 1.00 75.71 124 GLU A O 1
ATOM 825 N N . GLU A 1 123 ? 18.171 0.704 48.641 1.00 74.32 125 GLU A N 1
ATOM 826 C CA . GLU A 1 123 ? 16.764 0.982 48.332 1.00 72.16 125 GLU A CA 1
ATOM 827 C C . GLU A 1 123 ? 16.304 -0.021 47.252 1.00 73.25 125 GLU A C 1
ATOM 828 O O . GLU A 1 123 ? 15.306 -0.712 47.465 1.00 73.03 125 GLU A O 1
ATOM 830 N N . GLN A 1 124 ? 17.093 -0.176 46.158 1.00 66.10 126 GLN A N 1
ATOM 831 C CA . GLN A 1 124 ? 16.844 -1.143 45.085 1.00 61.94 126 GLN A CA 1
ATOM 832 C C . GLN A 1 124 ? 16.732 -2.571 45.645 1.00 63.78 126 GLN A C 1
ATOM 833 O O . GLN A 1 124 ? 15.760 -3.281 45.360 1.00 60.76 126 GLN A O 1
ATOM 839 N N . ARG A 1 125 ? 17.737 -2.966 46.450 1.00 61.58 127 ARG A N 1
ATOM 840 C CA . ARG A 1 125 ? 17.856 -4.237 47.150 1.00 61.45 127 ARG A CA 1
ATOM 841 C C . ARG A 1 125 ? 16.540 -4.523 47.928 1.00 66.68 127 ARG A C 1
ATOM 842 O O . ARG A 1 125 ? 15.911 -5.556 47.709 1.00 64.35 127 ARG A O 1
ATOM 850 N N . GLN A 1 126 ? 16.069 -3.548 48.726 1.00 66.38 128 GLN A N 1
ATOM 851 C CA . GLN A 1 126 ? 14.837 -3.633 49.521 1.00 66.84 128 GLN A CA 1
ATOM 852 C C . GLN A 1 126 ? 13.576 -3.812 48.681 1.00 69.29 128 GLN A C 1
ATOM 853 O O . GLN A 1 126 ? 12.729 -4.623 49.040 1.00 69.55 128 GLN A O 1
ATOM 859 N N . VAL A 1 127 ? 13.455 -3.066 47.573 1.00 64.40 129 VAL A N 1
ATOM 860 C CA . VAL A 1 127 ? 12.316 -3.095 46.650 1.00 61.85 129 VAL A CA 1
ATOM 861 C C . VAL A 1 127 ? 12.259 -4.480 45.945 1.00 62.68 129 VAL A C 1
ATOM 862 O O . VAL A 1 127 ? 11.165 -5.037 45.788 1.00 62.30 129 VAL A O 1
ATOM 866 N N . LEU A 1 128 ? 13.428 -5.043 45.568 1.00 56.15 130 LEU A N 1
ATOM 867 C CA . LEU A 1 128 ? 13.516 -6.361 44.944 1.00 53.05 130 LEU A CA 1
ATOM 868 C C . LEU A 1 128 ? 13.138 -7.466 45.926 1.00 59.13 130 LEU A C 1
ATOM 869 O O . LEU A 1 128 ? 12.337 -8.331 45.571 1.00 58.02 130 LEU A O 1
ATOM 874 N N . ILE A 1 129 ? 13.714 -7.434 47.160 1.00 58.79 131 ILE A N 1
ATOM 875 C CA . ILE A 1 129 ? 13.496 -8.431 48.213 1.00 58.88 131 ILE A CA 1
ATOM 876 C C . ILE A 1 129 ? 11.981 -8.586 48.460 1.00 64.65 131 ILE A C 1
ATOM 877 O O . ILE A 1 129 ? 11.481 -9.719 48.469 1.00 64.73 131 ILE A O 1
ATOM 882 N N . ARG A 1 130 ? 11.253 -7.450 48.587 1.00 61.35 132 ARG A N 1
ATOM 883 C CA . ARG A 1 130 ? 9.807 -7.446 48.843 1.00 61.50 132 ARG A CA 1
ATOM 884 C C . ARG A 1 130 ? 9.037 -8.084 47.686 1.00 62.18 132 ARG A C 1
ATOM 885 O O . ARG A 1 130 ? 8.097 -8.830 47.936 1.00 63.03 132 ARG A O 1
ATOM 893 N N . GLN A 1 131 ? 9.467 -7.845 46.439 1.00 55.50 133 GLN A N 1
ATOM 894 C CA . GLN A 1 131 ? 8.818 -8.391 45.251 1.00 54.23 133 GLN A CA 1
ATOM 895 C C . GLN A 1 131 ? 9.135 -9.905 45.066 1.00 57.85 133 GLN A C 1
ATOM 896 O O . GLN A 1 131 ? 8.277 -10.647 44.560 1.00 57.03 133 GLN A O 1
ATOM 902 N N . ILE A 1 132 ? 10.329 -10.369 45.527 1.00 53.55 134 ILE A N 1
ATOM 903 C CA . ILE A 1 132 ? 10.674 -11.793 45.543 1.00 53.04 134 ILE A CA 1
ATOM 904 C C . ILE A 1 132 ? 9.733 -12.490 46.556 1.00 59.51 134 ILE A C 1
ATOM 905 O O . ILE A 1 132 ? 9.171 -13.545 46.254 1.00 60.31 134 ILE A O 1
ATOM 910 N N . GLN A 1 133 ? 9.506 -11.840 47.714 1.00 57.17 135 GLN A N 1
ATOM 911 C CA . GLN A 1 133 ? 8.628 -12.293 48.789 1.00 58.85 135 GLN A CA 1
ATOM 912 C C . GLN A 1 133 ? 7.163 -12.297 48.332 1.00 64.42 135 GLN A C 1
ATOM 913 O O . GLN A 1 133 ? 6.426 -13.247 48.632 1.00 65.56 135 GLN A O 1
ATOM 919 N N . LEU A 1 134 ? 6.754 -11.242 47.601 1.00 60.66 136 LEU A N 1
ATOM 920 C CA . LEU A 1 134 ? 5.410 -11.112 47.036 1.00 61.74 136 LEU A CA 1
ATOM 921 C C . LEU A 1 134 ? 5.173 -12.241 46.027 1.00 64.75 136 LEU A C 1
ATOM 922 O O . LEU A 1 134 ? 4.156 -12.926 46.126 1.00 65.83 136 LEU A O 1
ATOM 927 N N . ALA A 1 135 ? 6.139 -12.462 45.106 1.00 59.74 137 ALA A N 1
ATOM 928 C CA . ALA A 1 135 ? 6.090 -13.518 44.088 1.00 59.02 137 ALA A CA 1
ATOM 929 C C . ALA A 1 135 ? 5.968 -14.907 44.733 1.00 62.58 137 ALA A C 1
ATOM 930 O O . ALA A 1 135 ? 5.129 -15.708 44.301 1.00 64.16 137 ALA A O 1
ATOM 932 N N . LYS A 1 136 ? 6.765 -15.169 45.781 1.00 56.77 138 LYS A N 1
ATOM 933 C CA . LYS A 1 136 ? 6.736 -16.437 46.504 1.00 57.75 138 LYS A CA 1
ATOM 934 C C . LYS A 1 136 ? 5.345 -16.692 47.118 1.00 65.60 138 LYS A C 1
ATOM 935 O O . LYS A 1 136 ? 4.851 -17.820 47.046 1.00 68.14 138 LYS A O 1
ATOM 940 N N . ARG A 1 137 ? 4.696 -15.641 47.653 1.00 62.32 139 ARG A N 1
ATOM 941 C CA . ARG A 1 137 ? 3.359 -15.722 48.244 1.00 64.69 139 ARG A CA 1
ATOM 942 C C . ARG A 1 137 ? 2.278 -15.969 47.190 1.00 68.79 139 ARG A C 1
ATOM 943 O O . ARG A 1 137 ? 1.427 -16.836 47.391 1.00 70.03 139 ARG A O 1
ATOM 951 N N . LEU A 1 138 ? 2.320 -15.224 46.062 1.00 64.09 140 LEU A N 1
ATOM 952 C CA . LEU A 1 138 ? 1.353 -15.361 44.964 1.00 64.25 140 LEU A CA 1
ATOM 953 C C . LEU A 1 138 ? 1.666 -16.565 44.060 1.00 66.34 140 LEU A C 1
ATOM 954 O O . LEU A 1 138 ? 0.915 -16.815 43.113 1.00 66.14 140 LEU A O 1
ATOM 959 N N . ASN A 1 139 ? 2.752 -17.318 44.375 1.00 61.99 141 ASN A N 1
ATOM 960 C CA . ASN A 1 139 ? 3.250 -18.500 43.663 1.00 61.84 141 ASN A CA 1
ATOM 961 C C . ASN A 1 139 ? 3.509 -18.140 42.183 1.00 66.07 141 ASN A C 1
ATOM 962 O O . ASN A 1 139 ? 3.053 -18.826 41.256 1.00 68.45 141 ASN A O 1
ATOM 967 N N . LEU A 1 140 ? 4.239 -17.027 41.972 1.00 59.07 142 LEU A N 1
ATOM 968 C CA . LEU A 1 140 ? 4.548 -16.526 40.638 1.00 55.95 142 LEU A CA 1
ATOM 969 C C . LEU A 1 140 ? 6.046 -16.448 40.372 1.00 59.84 142 LEU A C 1
ATOM 970 O O . LEU A 1 140 ? 6.800 -16.094 41.284 1.00 59.99 142 LEU A O 1
ATOM 975 N N . PRO A 1 141 ? 6.502 -16.691 39.115 1.00 56.24 143 PRO A N 1
ATOM 976 C CA . PRO A 1 141 ? 7.934 -16.500 38.799 1.00 54.35 143 PRO A CA 1
ATOM 977 C C . PRO A 1 141 ? 8.328 -15.013 38.797 1.00 57.33 143 PRO A C 1
ATOM 978 O O . PRO A 1 141 ? 7.458 -14.134 38.830 1.00 58.61 143 PRO A O 1
ATOM 982 N N . VAL A 1 142 ? 9.634 -14.728 38.746 1.00 51.71 144 VAL A N 1
ATOM 983 C CA . VAL A 1 142 ? 10.142 -13.351 38.657 1.00 49.96 144 VAL A CA 1
ATOM 984 C C . VAL A 1 142 ? 10.815 -13.145 37.292 1.00 52.51 144 VAL A C 1
ATOM 985 O O . VAL A 1 142 ? 11.567 -14.004 36.830 1.00 51.31 144 VAL A O 1
ATOM 989 N N . ASN A 1 143 ? 10.484 -12.030 36.634 1.00 48.99 145 ASN A N 1
ATOM 990 C CA . ASN A 1 143 ? 11.057 -11.623 35.350 1.00 47.88 145 ASN A CA 1
ATOM 991 C C . ASN A 1 143 ? 12.036 -10.519 35.726 1.00 50.27 145 ASN A C 1
ATOM 992 O O . ASN A 1 143 ? 11.590 -9.448 36.163 1.00 49.90 145 ASN A O 1
ATOM 997 N N . VAL A 1 144 ? 13.370 -10.834 35.706 1.00 43.79 146 VAL A N 1
ATOM 998 C CA . VAL A 1 144 ? 14.398 -9.998 36.336 1.00 43.60 146 VAL A CA 1
ATOM 999 C C . VAL A 1 144 ? 15.406 -9.267 35.422 1.00 49.21 146 VAL A C 1
ATOM 1000 O O . VAL A 1 144 ? 15.959 -9.815 34.476 1.00 48.71 146 VAL A O 1
ATOM 1004 N N . HIS A 1 145 ? 15.702 -8.027 35.845 1.00 48.02 147 HIS A N 1
ATOM 1005 C CA . HIS A 1 145 ? 16.679 -7.058 35.358 1.00 48.23 147 HIS A CA 1
ATOM 1006 C C . HIS A 1 145 ? 17.897 -7.139 36.281 1.00 52.46 147 HIS A C 1
ATOM 1007 O O . HIS A 1 145 ? 17.719 -7.264 37.500 1.00 49.58 147 HIS A O 1
ATOM 1014 N N . SER A 1 146 ? 19.126 -7.035 35.734 1.00 51.64 148 SER A N 1
ATOM 1015 C CA . SER A 1 146 ? 20.331 -7.143 36.564 1.00 53.89 148 SER A CA 1
ATOM 1016 C C . SER A 1 146 ? 21.536 -6.374 35.985 1.00 62.15 148 SER A C 1
ATOM 1017 O O . SER A 1 146 ? 22.674 -6.761 36.262 1.00 65.22 148 SER A O 1
ATOM 1020 N N . ARG A 1 147 ? 21.292 -5.265 35.244 1.00 58.96 149 ARG A N 1
ATOM 1021 C CA . ARG A 1 147 ? 22.323 -4.438 34.590 1.00 61.56 149 ARG A CA 1
ATOM 1022 C C . ARG A 1 147 ? 23.373 -3.988 35.596 1.00 69.85 149 ARG A C 1
ATOM 1023 O O . ARG A 1 147 ? 23.029 -3.394 36.617 1.00 71.99 149 ARG A O 1
ATOM 1031 N N . SER A 1 148 ? 24.643 -4.352 35.346 1.00 68.51 150 SER A N 1
ATOM 1032 C CA . SER A 1 148 ? 25.826 -4.053 36.176 1.00 72.12 150 SER A CA 1
ATOM 1033 C C . SER A 1 148 ? 25.685 -4.598 37.619 1.00 76.13 150 SER A C 1
ATOM 1034 O O . SER A 1 148 ? 26.417 -4.165 38.514 1.00 79.17 150 SER A O 1
ATOM 1037 N N . ALA A 1 149 ? 24.776 -5.576 37.830 1.00 68.72 151 ALA A N 1
ATOM 1038 C CA . ALA A 1 149 ? 24.510 -6.155 39.143 1.00 67.81 151 ALA A CA 1
ATOM 1039 C C . ALA A 1 149 ? 24.180 -7.654 39.062 1.00 70.17 151 ALA A C 1
ATOM 1040 O O . ALA A 1 149 ? 23.387 -8.144 39.865 1.00 69.15 151 ALA A O 1
ATOM 1042 N N . GLY A 1 150 ? 24.834 -8.370 38.142 1.00 66.31 152 GLY A N 1
ATOM 1043 C CA . GLY A 1 150 ? 24.661 -9.809 37.932 1.00 64.67 152 GLY A CA 1
ATOM 1044 C C . GLY A 1 150 ? 24.797 -10.689 39.169 1.00 67.66 152 GLY A C 1
ATOM 1045 O O . GLY A 1 150 ? 23.875 -11.443 39.493 1.00 64.10 152 GLY A O 1
ATOM 1046 N N . ARG A 1 151 ? 25.952 -10.610 39.864 1.00 67.82 153 ARG A N 1
ATOM 1047 C CA . ARG A 1 151 ? 26.211 -11.386 41.083 1.00 69.63 153 ARG A CA 1
ATOM 1048 C C . ARG A 1 151 ? 25.313 -10.867 42.234 1.00 72.83 153 ARG A C 1
ATOM 1049 O O . ARG A 1 151 ? 24.616 -11.692 42.854 1.00 70.81 153 ARG A O 1
ATOM 1057 N N . PRO A 1 152 ? 25.236 -9.525 42.494 1.00 69.15 154 PRO A N 1
ATOM 1058 C CA . PRO A 1 152 ? 24.322 -9.039 43.539 1.00 68.25 154 PRO A CA 1
ATOM 1059 C C . PRO A 1 152 ? 22.885 -9.574 43.385 1.00 69.32 154 PRO A C 1
ATOM 1060 O O . PRO A 1 152 ? 22.296 -9.983 44.382 1.00 69.10 154 PRO A O 1
ATOM 1064 N N . THR A 1 153 ? 22.340 -9.601 42.145 1.00 63.33 155 THR A N 1
ATOM 1065 C CA . THR A 1 153 ? 20.977 -10.074 41.855 1.00 59.98 155 THR A CA 1
ATOM 1066 C C . THR A 1 153 ? 20.856 -11.581 42.100 1.00 63.68 155 THR A C 1
ATOM 1067 O O . THR A 1 153 ? 19.969 -11.995 42.852 1.00 62.82 155 THR A O 1
ATOM 1071 N N . ILE A 1 154 ? 21.734 -12.388 41.480 1.00 60.26 156 ILE A N 1
ATOM 1072 C CA . ILE A 1 154 ? 21.717 -13.844 41.649 1.00 60.74 156 ILE A CA 1
ATOM 1073 C C . ILE A 1 154 ? 21.844 -14.232 43.148 1.00 63.24 156 ILE A C 1
ATOM 1074 O O . ILE A 1 154 ? 21.068 -15.066 43.617 1.00 60.67 156 ILE A O 1
ATOM 1079 N N . ASN A 1 155 ? 22.787 -13.625 43.885 1.00 62.16 157 ASN A N 1
ATOM 1080 C CA . ASN A 1 155 ? 22.972 -13.969 45.299 1.00 64.45 157 ASN A CA 1
ATOM 1081 C C . ASN A 1 155 ? 21.681 -13.702 46.101 1.00 68.10 157 ASN A C 1
ATOM 1082 O O . ASN A 1 155 ? 21.190 -14.597 46.798 1.00 68.67 157 ASN A O 1
ATOM 1087 N N . LEU A 1 156 ? 21.116 -12.491 45.942 1.00 62.50 158 LEU A N 1
ATOM 1088 C CA . LEU A 1 156 ? 19.867 -12.031 46.554 1.00 61.13 158 LEU A CA 1
ATOM 1089 C C . LEU A 1 156 ? 18.708 -12.992 46.219 1.00 61.71 158 LEU A C 1
ATOM 1090 O O . LEU A 1 156 ? 17.926 -13.320 47.097 1.00 62.46 158 LEU A O 1
ATOM 1095 N N . LEU A 1 157 ? 18.602 -13.440 44.944 1.00 54.22 159 LEU A N 1
ATOM 1096 C CA . LEU A 1 157 ? 17.567 -14.383 44.495 1.00 51.94 159 LEU A CA 1
ATOM 1097 C C . LEU A 1 157 ? 17.723 -15.730 45.189 1.00 56.99 159 LEU A C 1
ATOM 1098 O O . LEU A 1 157 ? 16.720 -16.333 45.583 1.00 56.81 159 LEU A O 1
ATOM 1103 N N . GLN A 1 158 ? 18.982 -16.190 45.360 1.00 54.37 160 GLN A N 1
ATOM 1104 C CA . GLN A 1 158 ? 19.293 -17.454 46.029 1.00 55.16 160 GLN A CA 1
ATOM 1105 C C . GLN A 1 158 ? 18.929 -17.356 47.502 1.00 59.14 160 GLN A C 1
ATOM 1106 O O . GLN A 1 158 ? 18.202 -18.212 48.006 1.00 58.15 160 GLN A O 1
ATOM 1112 N N . GLU A 1 159 ? 19.367 -16.270 48.155 1.00 57.07 161 GLU A N 1
ATOM 1113 C CA . GLU A 1 159 ? 19.133 -15.970 49.563 1.00 58.72 161 GLU A CA 1
ATOM 1114 C C . GLU A 1 159 ? 17.645 -15.963 49.900 1.00 62.79 161 GLU A C 1
ATOM 1115 O O . GLU A 1 159 ? 17.249 -16.462 50.959 1.00 65.37 161 GLU A O 1
ATOM 1121 N N . GLN A 1 160 ? 16.837 -15.382 49.000 1.00 55.62 162 GLN A N 1
ATOM 1122 C CA . GLN A 1 160 ? 15.397 -15.230 49.158 1.00 54.85 162 GLN A CA 1
ATOM 1123 C C . GLN A 1 160 ? 14.611 -16.477 48.701 1.00 61.63 162 GLN A C 1
ATOM 1124 O O . GLN A 1 160 ? 13.386 -16.506 48.820 1.00 61.41 162 GLN A O 1
ATOM 1130 N N . GLY A 1 161 ? 15.328 -17.493 48.233 1.00 60.47 163 GLY A N 1
ATOM 1131 C CA . GLY A 1 161 ? 14.772 -18.775 47.831 1.00 61.22 163 GLY A CA 1
ATOM 1132 C C . GLY A 1 161 ? 13.878 -18.783 46.620 1.00 64.98 163 GLY A C 1
ATOM 1133 O O . GLY A 1 161 ? 12.968 -19.611 46.549 1.00 66.40 163 GLY A O 1
ATOM 1134 N N . ALA A 1 162 ? 14.168 -17.907 45.642 1.00 60.19 164 ALA A N 1
ATOM 1135 C CA . ALA A 1 162 ? 13.426 -17.820 44.388 1.00 59.38 164 ALA A CA 1
ATOM 1136 C C . ALA A 1 162 ? 13.530 -19.146 43.610 1.00 65.27 164 ALA A C 1
ATOM 1137 O O . ALA A 1 162 ? 14.625 -19.709 43.491 1.00 65.49 164 ALA A O 1
ATOM 1139 N N . GLU A 1 163 ? 12.373 -19.673 43.162 1.00 62.96 165 GLU A N 1
ATOM 1140 C CA . GLU A 1 163 ? 12.295 -20.949 42.455 1.00 63.60 165 GLU A CA 1
ATOM 1141 C C . GLU A 1 163 ? 12.288 -20.738 40.947 1.00 65.25 165 GLU A C 1
ATOM 1142 O O . GLU A 1 163 ? 13.194 -21.231 40.277 1.00 65.16 165 GLU A O 1
ATOM 1144 N N . LYS A 1 164 ? 11.283 -20.017 40.408 1.00 60.28 166 LYS A N 1
ATOM 1145 C CA . LYS A 1 164 ? 11.170 -19.770 38.962 1.00 57.97 166 LYS A CA 1
ATOM 1146 C C . LYS A 1 164 ? 11.658 -18.339 38.644 1.00 58.60 166 LYS A C 1
ATOM 1147 O O . LYS A 1 164 ? 11.040 -17.351 39.061 1.00 56.83 166 LYS A O 1
ATOM 1153 N N . VAL A 1 165 ? 12.825 -18.235 37.979 1.00 52.68 167 VAL A N 1
ATOM 1154 C CA . VAL A 1 165 ? 13.435 -16.934 37.687 1.00 49.64 167 VAL A CA 1
ATOM 1155 C C . VAL A 1 165 ? 13.922 -16.874 36.252 1.00 51.51 167 VAL A C 1
ATOM 1156 O O . VAL A 1 165 ? 14.444 -17.859 35.722 1.00 52.58 167 VAL A O 1
ATOM 1160 N N . LEU A 1 166 ? 13.722 -15.698 35.631 1.00 45.16 168 LEU A N 1
ATOM 1161 C CA . LEU A 1 166 ? 14.220 -15.342 34.311 1.00 43.60 168 LEU A CA 1
ATOM 1162 C C . LEU A 1 166 ? 15.163 -14.144 34.458 1.00 47.29 168 LEU A C 1
ATOM 1163 O O . LEU A 1 166 ? 14.739 -13.076 34.891 1.00 46.31 168 LEU A O 1
ATOM 1168 N N . LEU A 1 167 ? 16.443 -14.349 34.143 1.00 45.25 169 LEU A N 1
ATOM 1169 C CA . LEU A 1 167 ? 17.431 -13.288 34.107 1.00 45.54 169 LEU A CA 1
ATOM 1170 C C . LEU A 1 167 ? 17.435 -12.781 32.660 1.00 50.80 169 LEU A C 1
ATOM 1171 O O . LEU A 1 167 ? 17.987 -13.432 31.770 1.00 52.76 169 LEU A O 1
ATOM 1176 N N . HIS A 1 168 ? 16.669 -11.709 32.410 1.00 44.86 170 HIS A N 1
ATOM 1177 C CA . HIS A 1 168 ? 16.501 -11.119 31.085 1.00 42.97 170 HIS A CA 1
ATOM 1178 C C . HIS A 1 168 ? 17.720 -10.289 30.711 1.00 49.81 170 HIS A C 1
ATOM 1179 O O . HIS A 1 168 ? 18.262 -9.566 31.548 1.00 49.68 170 HIS A O 1
ATOM 1186 N N . ALA A 1 169 ? 18.134 -10.395 29.432 1.00 49.90 171 ALA A N 1
ATOM 1187 C CA . ALA A 1 169 ? 19.252 -9.689 28.791 1.00 51.30 171 ALA A CA 1
ATOM 1188 C C . ALA A 1 169 ? 20.448 -9.557 29.728 1.00 58.96 171 ALA A C 1
ATOM 1189 O O . ALA A 1 169 ? 20.917 -8.442 29.981 1.00 58.65 171 ALA A O 1
ATOM 1191 N N . PHE A 1 170 ? 20.934 -10.712 30.240 1.00 58.52 172 PHE A N 1
ATOM 1192 C CA . PHE A 1 170 ? 22.042 -10.782 31.183 1.00 61.20 172 PHE A CA 1
ATOM 1193 C C . PHE A 1 170 ? 23.275 -10.064 30.647 1.00 71.28 172 PHE A C 1
ATOM 1194 O O . PHE A 1 170 ? 23.903 -10.506 29.690 1.00 71.83 172 PHE A O 1
ATOM 1202 N N . ASP A 1 171 ? 23.559 -8.908 31.261 1.00 72.91 173 ASP A N 1
ATOM 1203 C CA . ASP A 1 171 ? 24.669 -7.999 30.972 1.00 76.81 173 ASP A CA 1
ATOM 1204 C C . ASP A 1 171 ? 25.729 -8.278 32.016 1.00 83.38 173 ASP A C 1
ATOM 1205 O O . ASP A 1 171 ? 25.894 -7.504 32.970 1.00 84.91 173 ASP A O 1
ATOM 1210 N N . GLY A 1 172 ? 26.349 -9.450 31.884 1.00 80.04 174 GLY A N 1
ATOM 1211 C CA . GLY A 1 172 ? 27.347 -9.953 32.819 1.00 82.26 174 GLY A CA 1
ATOM 1212 C C . GLY A 1 172 ? 28.208 -11.065 32.257 1.00 87.73 174 GLY A C 1
ATOM 1213 O O . GLY A 1 172 ? 27.926 -11.592 31.176 1.00 86.42 174 GLY A O 1
ATOM 1214 N N . ARG A 1 173 ? 29.272 -11.422 32.998 1.00 86.77 175 ARG A N 1
ATOM 1215 C CA . ARG A 1 173 ? 30.257 -12.444 32.625 1.00 88.81 175 ARG A CA 1
ATOM 1216 C C . ARG A 1 173 ? 29.653 -13.865 32.636 1.00 89.04 175 ARG A C 1
ATOM 1217 O O . ARG A 1 173 ? 28.768 -14.125 33.451 1.00 86.55 175 ARG A O 1
ATOM 1221 N N . PRO A 1 174 ? 30.151 -14.813 31.792 1.00 85.68 176 PRO A N 1
ATOM 1222 C CA . PRO A 1 174 ? 29.589 -16.178 31.796 1.00 84.31 176 PRO A CA 1
ATOM 1223 C C . PRO A 1 174 ? 29.820 -16.959 33.095 1.00 89.43 176 PRO A C 1
ATOM 1224 O O . PRO A 1 174 ? 29.048 -17.874 33.382 1.00 87.81 176 PRO A O 1
ATOM 1228 N N . SER A 1 175 ? 30.873 -16.614 33.870 1.00 88.89 177 SER A N 1
ATOM 1229 C CA . SER A 1 175 ? 31.166 -17.270 35.152 1.00 90.46 177 SER A CA 1
ATOM 1230 C C . SER A 1 175 ? 30.052 -16.956 36.166 1.00 90.33 177 SER A C 1
ATOM 1231 O O . SER A 1 175 ? 29.641 -17.837 36.919 1.00 90.17 177 SER A O 1
ATOM 1234 N N . VAL A 1 176 ? 29.531 -15.716 36.123 1.00 83.56 178 VAL A N 1
ATOM 1235 C CA . VAL A 1 176 ? 28.429 -15.215 36.954 1.00 80.03 178 VAL A CA 1
ATOM 1236 C C . VAL A 1 176 ? 27.104 -15.880 36.480 1.00 79.14 178 VAL A C 1
ATOM 1237 O O . VAL A 1 176 ? 26.277 -16.266 37.305 1.00 77.35 178 VAL A O 1
ATOM 1241 N N . ALA A 1 177 ? 26.928 -16.026 35.149 1.00 73.00 179 ALA A N 1
ATOM 1242 C CA . ALA A 1 177 ? 25.768 -16.674 34.542 1.00 69.78 179 ALA A CA 1
ATOM 1243 C C . ALA A 1 177 ? 25.691 -18.158 34.932 1.00 76.07 179 ALA A C 1
ATOM 1244 O O . ALA A 1 177 ? 24.596 -18.672 35.160 1.00 73.67 179 ALA A O 1
ATOM 1246 N N . MET A 1 178 ? 26.856 -18.836 35.038 1.00 77.27 180 MET A N 1
ATOM 1247 C CA . MET A 1 178 ? 26.936 -20.240 35.436 1.00 79.44 180 MET A CA 1
ATOM 1248 C C . MET A 1 178 ? 26.382 -20.449 36.851 1.00 81.82 180 MET A C 1
ATOM 1249 O O . MET A 1 178 ? 25.795 -21.497 37.112 1.00 81.55 180 MET A O 1
ATOM 1254 N N . GLU A 1 179 ? 26.502 -19.430 37.735 1.00 77.32 181 GLU A N 1
ATOM 1255 C CA . GLU A 1 179 ? 25.926 -19.470 39.084 1.00 76.59 181 GLU A CA 1
ATOM 1256 C C . GLU A 1 179 ? 24.403 -19.565 38.986 1.00 76.31 181 GLU A C 1
ATOM 1257 O O . GLU A 1 179 ? 23.787 -20.324 39.735 1.00 75.39 181 GLU A O 1
ATOM 1263 N N . GLY A 1 180 ? 23.833 -18.838 38.025 1.00 70.59 182 GLY A N 1
ATOM 1264 C CA . GLY A 1 180 ? 22.405 -18.841 37.754 1.00 67.60 182 GLY A CA 1
ATOM 1265 C C . GLY A 1 180 ? 21.903 -20.151 37.173 1.00 72.08 182 GLY A C 1
ATOM 1266 O O . GLY A 1 180 ? 20.820 -20.599 37.555 1.00 71.36 182 GLY A O 1
ATOM 1267 N N . VAL A 1 181 ? 22.678 -20.790 36.250 1.00 69.20 183 VAL A N 1
ATOM 1268 C CA . VAL A 1 181 ? 22.241 -22.048 35.620 1.00 69.46 183 VAL A CA 1
ATOM 1269 C C . VAL A 1 181 ? 22.167 -23.146 36.685 1.00 73.06 183 VAL A C 1
ATOM 1270 O O . VAL A 1 181 ? 21.204 -23.914 36.688 1.00 73.29 183 VAL A O 1
ATOM 1274 N N . ARG A 1 182 ? 23.144 -23.173 37.617 1.00 69.43 184 ARG A N 1
ATOM 1275 C CA . ARG A 1 182 ? 23.206 -24.140 38.712 1.00 70.17 184 ARG A CA 1
ATOM 1276 C C . ARG A 1 182 ? 22.063 -23.915 39.705 1.00 69.73 184 ARG A C 1
ATOM 1277 O O . ARG A 1 182 ? 21.539 -24.887 40.256 1.00 71.38 184 ARG A O 1
ATOM 1285 N N . ALA A 1 183 ? 21.643 -22.641 39.884 1.00 61.79 185 ALA A N 1
ATOM 1286 C CA . ALA A 1 183 ? 20.519 -22.235 40.737 1.00 59.10 185 ALA A CA 1
ATOM 1287 C C . ALA A 1 183 ? 19.161 -22.555 40.061 1.00 62.84 185 ALA A C 1
ATOM 1288 O O . ALA A 1 183 ? 18.103 -22.377 40.674 1.00 62.57 185 ALA A O 1
ATOM 1290 N N . GLY A 1 184 ? 19.218 -23.027 38.811 1.00 59.78 186 GLY A N 1
ATOM 1291 C CA . GLY A 1 184 ? 18.066 -23.404 38.003 1.00 58.37 186 GLY A CA 1
ATOM 1292 C C . GLY A 1 184 ? 17.374 -22.232 37.347 1.00 60.46 186 GLY A C 1
ATOM 1293 O O . GLY A 1 184 ? 16.211 -22.350 36.954 1.00 59.22 186 GLY A O 1
ATOM 1294 N N . TYR A 1 185 ? 18.082 -21.098 37.220 1.00 56.96 187 TYR A N 1
ATOM 1295 C CA . TYR A 1 185 ? 17.523 -19.888 36.629 1.00 55.42 187 TYR A CA 1
ATOM 1296 C C . TYR A 1 185 ? 17.599 -19.952 35.110 1.00 60.26 187 TYR A C 1
ATOM 1297 O O . TYR A 1 185 ? 18.436 -20.685 34.559 1.00 63.36 187 TYR A O 1
ATOM 1306 N N . PHE A 1 186 ? 16.704 -19.207 34.437 1.00 53.20 188 PHE A N 1
ATOM 1307 C CA . PHE A 1 186 ? 16.640 -19.119 32.971 1.00 51.52 188 PHE A CA 1
ATOM 1308 C C . PHE A 1 186 ? 17.201 -17.770 32.491 1.00 52.41 188 PHE A C 1
ATOM 1309 O O . PHE A 1 186 ? 17.244 -16.795 33.242 1.00 50.49 188 PHE A O 1
ATOM 1317 N N . PHE A 1 187 ? 17.688 -17.750 31.252 1.00 48.96 189 PHE A N 1
ATOM 1318 C CA . PHE A 1 187 ? 18.312 -16.582 30.646 1.00 46.55 189 PHE A CA 1
ATOM 1319 C C . PHE A 1 187 ? 17.692 -16.308 29.297 1.00 49.77 189 PHE A C 1
ATOM 1320 O O . PHE A 1 187 ? 17.728 -17.182 28.417 1.00 52.73 189 PHE A O 1
ATOM 1328 N N . SER A 1 188 ? 17.133 -15.110 29.111 1.00 45.43 190 SER A N 1
ATOM 1329 C CA . SER A 1 188 ? 16.551 -14.817 27.805 1.00 43.63 190 SER A CA 1
ATOM 1330 C C . SER A 1 188 ? 17.547 -14.025 26.951 1.00 49.38 190 SER A C 1
ATOM 1331 O O . SER A 1 188 ? 18.366 -13.268 27.491 1.00 51.43 190 SER A O 1
ATOM 1334 N N . ILE A 1 189 ? 17.520 -14.258 25.621 1.00 43.96 191 ILE A N 1
ATOM 1335 C CA . ILE A 1 189 ? 18.470 -13.658 24.700 1.00 44.36 191 ILE A CA 1
ATOM 1336 C C . ILE A 1 189 ? 17.759 -12.682 23.751 1.00 49.06 191 ILE A C 1
ATOM 1337 O O . ILE A 1 189 ? 16.869 -13.113 23.006 1.00 49.15 191 ILE A O 1
ATOM 1342 N N . PRO A 1 190 ? 18.136 -11.362 23.767 1.00 45.23 192 PRO A N 1
ATOM 1343 C CA . PRO A 1 190 ? 17.493 -10.399 22.854 1.00 44.06 192 PRO A CA 1
ATOM 1344 C C . PRO A 1 190 ? 18.200 -10.362 21.485 1.00 47.86 192 PRO A C 1
ATOM 1345 O O . PRO A 1 190 ? 19.361 -10.780 21.423 1.00 48.54 192 PRO A O 1
ATOM 1349 N N . PRO A 1 191 ? 17.566 -9.863 20.383 1.00 43.94 193 PRO A N 1
ATOM 1350 C CA . PRO A 1 191 ? 18.240 -9.889 19.065 1.00 43.61 193 PRO A CA 1
ATOM 1351 C C . PRO A 1 191 ? 19.457 -8.951 18.965 1.00 47.51 193 PRO A C 1
ATOM 1352 O O . PRO A 1 191 ? 20.138 -8.966 17.942 1.00 46.86 193 PRO A O 1
ATOM 1356 N N . SER A 1 192 ? 19.748 -8.160 20.038 1.00 44.99 194 SER A N 1
ATOM 1357 C CA . SER A 1 192 ? 20.912 -7.271 20.130 1.00 46.94 194 SER A CA 1
ATOM 1358 C C . SER A 1 192 ? 22.219 -8.083 20.295 1.00 53.35 194 SER A C 1
ATOM 1359 O O . SER A 1 192 ? 23.308 -7.523 20.219 1.00 53.92 194 SER A O 1
ATOM 1362 N N . ILE A 1 193 ? 22.091 -9.417 20.473 1.00 50.72 195 ILE A N 1
ATOM 1363 C CA . ILE A 1 193 ? 23.185 -10.382 20.565 1.00 52.02 195 ILE A CA 1
ATOM 1364 C C . ILE A 1 193 ? 24.038 -10.364 19.268 1.00 57.23 195 ILE A C 1
ATOM 1365 O O . ILE A 1 193 ? 25.223 -10.686 19.320 1.00 59.67 195 ILE A O 1
ATOM 1369 N N . ILE A 1 194 ? 23.438 -9.989 18.118 1.00 51.95 196 ILE A N 1
ATOM 1370 C CA . ILE A 1 194 ? 24.124 -10.014 16.819 1.00 52.40 196 ILE A CA 1
ATOM 1371 C C . ILE A 1 194 ? 25.070 -8.819 16.683 1.00 57.92 196 ILE A C 1
ATOM 1372 O O . ILE A 1 194 ? 25.965 -8.847 15.833 1.00 57.86 196 ILE A O 1
ATOM 1377 N N . ARG A 1 195 ? 24.902 -7.797 17.547 1.00 55.88 197 ARG A N 1
ATOM 1378 C CA . ARG A 1 195 ? 25.783 -6.622 17.556 1.00 59.23 197 ARG A CA 1
ATOM 1379 C C . ARG A 1 195 ? 26.627 -6.528 18.843 1.00 67.62 197 ARG A C 1
ATOM 1380 O O . ARG A 1 195 ? 27.605 -5.792 18.848 1.00 70.71 197 ARG A O 1
ATOM 1388 N N . SER A 1 196 ? 26.266 -7.297 19.904 1.00 65.05 198 SER A N 1
ATOM 1389 C CA . SER A 1 196 ? 26.877 -7.311 21.240 1.00 66.74 198 SER A CA 1
ATOM 1390 C C . SER A 1 196 ? 27.792 -8.527 21.496 1.00 73.12 198 SER A C 1
ATOM 1391 O O . SER A 1 196 ? 27.296 -9.657 21.607 1.00 70.15 198 SER A O 1
ATOM 1394 N N . GLY A 1 197 ? 29.097 -8.250 21.667 1.00 74.00 199 GLY A N 1
ATOM 1395 C CA . GLY A 1 197 ? 30.127 -9.232 22.006 1.00 75.77 199 GLY A CA 1
ATOM 1396 C C . GLY A 1 197 ? 29.940 -9.855 23.385 1.00 78.17 199 GLY A C 1
ATOM 1397 O O . GLY A 1 197 ? 30.201 -11.051 23.552 1.00 78.46 199 GLY A O 1
ATOM 1398 N N . GLN A 1 198 ? 29.462 -9.070 24.390 1.00 72.55 200 GLN A N 1
ATOM 1399 C CA . GLN A 1 198 ? 29.185 -9.584 25.747 1.00 71.35 200 GLN A CA 1
ATOM 1400 C C . GLN A 1 198 ? 28.089 -10.695 25.679 1.00 72.26 200 GLN A C 1
ATOM 1401 O O . GLN A 1 198 ? 28.314 -11.798 26.188 1.00 71.78 200 GLN A O 1
ATOM 1407 N N . LYS A 1 199 ? 26.945 -10.418 25.008 1.00 67.47 201 LYS A N 1
ATOM 1408 C CA . LYS A 1 199 ? 25.856 -11.395 24.830 1.00 65.37 201 LYS A CA 1
ATOM 1409 C C . LYS A 1 199 ? 26.314 -12.622 24.004 1.00 74.40 201 LYS A C 1
ATOM 1410 O O . LYS A 1 199 ? 25.689 -13.681 24.094 1.00 72.94 201 LYS A O 1
ATOM 1416 N N . GLN A 1 200 ? 27.407 -12.471 23.215 1.00 75.52 202 GLN A N 1
ATOM 1417 C CA . GLN A 1 200 ? 27.952 -13.507 22.346 1.00 76.84 202 GLN A CA 1
ATOM 1418 C C . GLN A 1 200 ? 28.711 -14.566 23.162 1.00 81.11 202 GLN A C 1
ATOM 1419 O O . GLN A 1 200 ? 28.476 -15.760 22.959 1.00 79.23 202 GLN A O 1
ATOM 1425 N N . LYS A 1 201 ? 29.573 -14.131 24.108 1.00 80.99 203 LYS A N 1
ATOM 1426 C CA . LYS A 1 201 ? 30.365 -15.007 25.011 1.00 83.39 203 LYS A CA 1
ATOM 1427 C C . LYS A 1 201 ? 29.450 -15.775 25.984 1.00 84.54 203 LYS A C 1
ATOM 1428 O O . LYS A 1 201 ? 29.763 -16.897 26.385 1.00 85.54 203 LYS A O 1
ATOM 1434 N N . LEU A 1 202 ? 28.309 -15.155 26.329 1.00 77.27 204 LEU A N 1
ATOM 1435 C CA . LEU A 1 202 ? 27.255 -15.649 27.209 1.00 74.27 204 LEU A CA 1
ATOM 1436 C C . LEU A 1 202 ? 26.577 -16.922 26.649 1.00 74.65 204 LEU A C 1
ATOM 1437 O O . LEU A 1 202 ? 26.627 -17.971 27.288 1.00 74.95 204 LEU A O 1
ATOM 1442 N N . VAL A 1 203 ? 25.979 -16.814 25.443 1.00 68.49 205 VAL A N 1
ATOM 1443 C CA . VAL A 1 203 ? 25.269 -17.865 24.697 1.00 66.24 205 VAL A CA 1
ATOM 1444 C C . VAL A 1 203 ? 26.214 -19.026 24.406 1.00 70.75 205 VAL A C 1
ATOM 1445 O O . VAL A 1 203 ? 25.783 -20.184 24.420 1.00 69.84 205 VAL A O 1
ATOM 1449 N N . LYS A 1 204 ? 27.495 -18.712 24.146 1.00 69.24 206 LYS A N 1
ATOM 1450 C CA . LYS A 1 204 ? 28.547 -19.693 23.899 1.00 72.51 206 LYS A CA 1
ATOM 1451 C C . LYS A 1 204 ? 28.572 -20.725 25.038 1.00 78.51 206 LYS A C 1
ATOM 1452 O O . LYS A 1 204 ? 28.362 -21.913 24.791 1.00 80.20 206 LYS A O 1
ATOM 1454 N N . GLN A 1 205 ? 28.699 -20.252 26.283 1.00 74.54 207 GLN A N 1
ATOM 1455 C CA . GLN A 1 205 ? 28.774 -21.090 27.479 1.00 76.24 207 GLN A CA 1
ATOM 1456 C C . GLN A 1 205 ? 27.423 -21.652 27.951 1.00 76.95 207 GLN A C 1
ATOM 1457 O O . GLN A 1 205 ? 27.384 -22.758 28.495 1.00 78.05 207 GLN A O 1
ATOM 1463 N N . LEU A 1 206 ? 26.344 -20.878 27.799 1.00 69.43 208 LEU A N 1
ATOM 1464 C CA . LEU A 1 206 ? 24.998 -21.189 28.285 1.00 66.62 208 LEU A CA 1
ATOM 1465 C C . LEU A 1 206 ? 24.359 -22.453 27.678 1.00 70.21 208 LEU A C 1
ATOM 1466 O O . LEU A 1 206 ? 24.206 -22.509 26.463 1.00 70.42 208 LEU A O 1
ATOM 1471 N N . PRO A 1 207 ? 23.936 -23.455 28.495 1.00 65.76 209 PRO A N 1
ATOM 1472 C CA . PRO A 1 207 ? 23.256 -24.632 27.919 1.00 65.53 209 PRO A CA 1
ATOM 1473 C C . PRO A 1 207 ? 21.879 -24.253 27.387 1.00 67.69 209 PRO A C 1
ATOM 1474 O O . PRO A 1 207 ? 21.213 -23.390 27.977 1.00 65.64 209 PRO A O 1
ATOM 1478 N N . LEU A 1 208 ? 21.467 -24.877 26.258 1.00 65.16 210 LEU A N 1
ATOM 1479 C CA . LEU A 1 208 ? 20.194 -24.586 25.578 1.00 63.33 210 LEU A CA 1
ATOM 1480 C C . LEU A 1 208 ? 18.990 -24.903 26.474 1.00 68.72 210 LEU A C 1
ATOM 1481 O O . LEU A 1 208 ? 17.960 -24.228 26.362 1.00 68.30 210 LEU A O 1
ATOM 1486 N N . THR A 1 209 ? 19.154 -25.851 27.417 1.00 66.18 211 THR A N 1
ATOM 1487 C CA . THR A 1 209 ? 18.130 -26.229 28.402 1.00 66.14 211 THR A CA 1
ATOM 1488 C C . THR A 1 209 ? 17.839 -25.082 29.411 1.00 67.44 211 THR A C 1
ATOM 1489 O O . THR A 1 209 ? 16.851 -25.167 30.151 1.00 68.56 211 THR A O 1
ATOM 1493 N N . SER A 1 210 ? 18.686 -24.020 29.430 1.00 59.94 212 SER A N 1
ATOM 1494 C CA . SER A 1 210 ? 18.553 -22.859 30.316 1.00 57.12 212 SER A CA 1
ATOM 1495 C C . SER A 1 210 ? 18.294 -21.546 29.525 1.00 58.20 212 SER A C 1
ATOM 1496 O O . SER A 1 210 ? 18.167 -20.476 30.143 1.00 55.63 212 SER A O 1
ATOM 1499 N N . ILE A 1 211 ? 18.181 -21.636 28.160 1.00 53.80 213 ILE A N 1
ATOM 1500 C CA . ILE A 1 211 ? 17.983 -20.488 27.271 1.00 50.96 213 ILE A CA 1
ATOM 1501 C C . ILE A 1 211 ? 16.494 -20.321 26.900 1.00 53.71 213 ILE A C 1
ATOM 1502 O O . ILE A 1 211 ? 15.769 -21.293 26.680 1.00 54.66 213 ILE A O 1
ATOM 1507 N N . CYS A 1 212 ? 16.065 -19.060 26.841 1.00 48.33 214 CYS A N 1
ATOM 1508 C CA . CYS A 1 212 ? 14.741 -18.601 26.435 1.00 47.26 214 CYS A CA 1
ATOM 1509 C C . CYS A 1 212 ? 14.937 -17.438 25.452 1.00 49.19 214 CYS A C 1
ATOM 1510 O O . CYS A 1 212 ? 16.034 -16.877 25.372 1.00 48.84 214 CYS A O 1
ATOM 1513 N N . LEU A 1 213 ? 13.890 -17.052 24.739 1.00 43.91 215 LEU A N 1
ATOM 1514 C CA . LEU A 1 213 ? 14.020 -15.943 23.812 1.00 43.97 215 LEU A CA 1
ATOM 1515 C C . LEU A 1 213 ? 13.256 -14.726 24.301 1.00 50.00 215 LEU A C 1
ATOM 1516 O O . LEU A 1 213 ? 12.198 -14.857 24.934 1.00 50.09 215 LEU A O 1
ATOM 1521 N N . GLU A 1 214 ? 13.806 -13.541 24.009 1.00 46.46 216 GLU A N 1
ATOM 1522 C CA . GLU A 1 214 ? 13.192 -12.247 24.318 1.00 45.73 216 GLU A CA 1
ATOM 1523 C C . GLU A 1 214 ? 13.535 -11.237 23.214 1.00 50.99 216 GLU A C 1
ATOM 1524 O O . GLU A 1 214 ? 14.358 -11.525 22.334 1.00 51.50 216 GLU A O 1
ATOM 1530 N N . THR A 1 215 ? 12.909 -10.060 23.260 1.00 47.27 217 THR A N 1
ATOM 1531 C CA . THR A 1 215 ? 13.247 -8.959 22.371 1.00 46.72 217 THR A CA 1
ATOM 1532 C C . THR A 1 215 ? 13.609 -7.763 23.205 1.00 50.85 217 THR A C 1
ATOM 1533 O O . THR A 1 215 ? 14.521 -7.001 22.862 1.00 52.07 217 THR A O 1
ATOM 1537 N N . ASP A 1 216 ? 12.849 -7.588 24.291 1.00 46.47 218 ASP A N 1
ATOM 1538 C CA . ASP A 1 216 ? 12.855 -6.441 25.193 1.00 47.72 218 ASP A CA 1
ATOM 1539 C C . ASP A 1 216 ? 12.331 -5.210 24.425 1.00 54.10 218 ASP A C 1
ATOM 1540 O O . ASP A 1 216 ? 12.705 -4.076 24.734 1.00 56.19 218 ASP A O 1
ATOM 1545 N N . SER A 1 217 ? 11.441 -5.450 23.429 1.00 50.11 219 SER A N 1
ATOM 1546 C CA . SER A 1 217 ? 10.808 -4.428 22.597 1.00 50.68 219 SER A CA 1
ATOM 1547 C C . SER A 1 217 ? 10.250 -3.330 23.490 1.00 56.52 219 SER A C 1
ATOM 1548 O O . SER A 1 217 ? 9.696 -3.659 24.533 1.00 55.64 219 SER A O 1
ATOM 1551 N N . PRO A 1 218 ? 10.514 -2.033 23.230 1.00 54.86 220 PRO A N 1
ATOM 1552 C CA . PRO A 1 218 ? 11.119 -1.444 22.016 1.00 53.47 220 PRO A CA 1
ATOM 1553 C C . PRO A 1 218 ? 12.658 -1.407 21.991 1.00 53.90 220 PRO A C 1
ATOM 1554 O O . PRO A 1 218 ? 13.243 -0.992 20.984 1.00 53.75 220 PRO A O 1
ATOM 1558 N N . ALA A 1 219 ? 13.308 -1.842 23.069 1.00 48.50 221 ALA A N 1
ATOM 1559 C CA . ALA A 1 219 ? 14.768 -1.825 23.167 1.00 48.23 221 ALA A CA 1
ATOM 1560 C C . ALA A 1 219 ? 15.418 -3.135 22.708 1.00 49.94 221 ALA A C 1
ATOM 1561 O O . ALA A 1 219 ? 14.735 -4.106 22.368 1.00 47.66 221 ALA A O 1
ATOM 1563 N N . LEU A 1 220 ? 16.766 -3.140 22.735 1.00 47.11 222 LEU A N 1
ATOM 1564 C CA . LEU A 1 220 ? 17.699 -4.240 22.470 1.00 44.50 222 LEU A CA 1
ATOM 1565 C C . LEU A 1 220 ? 17.432 -4.946 21.155 1.00 49.04 222 LEU A C 1
ATOM 1566 O O . LEU A 1 220 ? 17.459 -6.178 21.077 1.00 49.56 222 LEU A O 1
ATOM 1571 N N . GLY A 1 221 ? 17.263 -4.143 20.116 1.00 46.03 223 GLY A N 1
ATOM 1572 C CA . GLY A 1 221 ? 17.052 -4.622 18.761 1.00 44.96 223 GLY A CA 1
ATOM 1573 C C . GLY A 1 221 ? 18.342 -4.931 18.025 1.00 50.54 223 GLY A C 1
ATOM 1574 O O . GLY A 1 221 ? 19.437 -4.727 18.567 1.00 49.76 223 GLY A O 1
ATOM 1575 N N . PRO A 1 222 ? 18.236 -5.369 16.742 1.00 48.26 224 PRO A N 1
ATOM 1576 C CA . PRO A 1 222 ? 19.445 -5.643 15.949 1.00 49.30 224 PRO A CA 1
ATOM 1577 C C . PRO A 1 222 ? 20.270 -4.384 15.677 1.00 55.75 224 PRO A C 1
ATOM 1578 O O . PRO A 1 222 ? 21.472 -4.474 15.430 1.00 56.68 224 PRO A O 1
ATOM 1582 N N . GLU A 1 223 ? 19.611 -3.213 15.717 1.00 51.94 225 GLU A N 1
ATOM 1583 C CA . GLU A 1 223 ? 20.225 -1.913 15.473 1.00 53.66 225 GLU A CA 1
ATOM 1584 C C . GLU A 1 223 ? 19.996 -0.972 16.647 1.00 58.29 225 GLU A C 1
ATOM 1585 O O . GLU A 1 223 ? 18.866 -0.858 17.136 1.00 56.44 225 GLU A O 1
ATOM 1591 N N . LYS A 1 224 ? 21.062 -0.278 17.080 1.00 58.32 226 LYS A N 1
ATOM 1592 C CA . LYS A 1 224 ? 20.991 0.691 18.175 1.00 60.67 226 LYS A CA 1
ATOM 1593 C C . LYS A 1 224 ? 20.202 1.910 17.716 1.00 68.43 226 LYS A C 1
ATOM 1594 O O . LYS A 1 224 ? 20.314 2.305 16.551 1.00 70.32 226 LYS A O 1
ATOM 1596 N N . GLN A 1 225 ? 19.378 2.479 18.620 1.00 65.69 227 GLN A N 1
ATOM 1597 C CA . GLN A 1 225 ? 18.532 3.667 18.402 1.00 67.48 227 GLN A CA 1
ATOM 1598 C C . GLN A 1 225 ? 17.512 3.449 17.278 1.00 67.59 227 GLN A C 1
ATOM 1599 O O . GLN A 1 225 ? 17.071 4.413 16.651 1.00 69.81 227 GLN A O 1
ATOM 1605 N N . VAL A 1 226 ? 17.128 2.184 17.039 1.00 58.65 228 VAL A N 1
ATOM 1606 C CA . VAL A 1 226 ? 16.118 1.790 16.046 1.00 55.70 228 VAL A CA 1
ATOM 1607 C C . VAL A 1 226 ? 15.123 0.896 16.800 1.00 55.78 228 VAL A C 1
ATOM 1608 O O . VAL A 1 226 ? 15.561 -0.060 17.447 1.00 53.32 228 VAL A O 1
ATOM 1612 N N . ARG A 1 227 ? 13.804 1.216 16.745 1.00 52.10 229 ARG A N 1
ATOM 1613 C CA . ARG A 1 227 ? 12.774 0.474 17.481 1.00 50.95 229 ARG A CA 1
ATOM 1614 C C . ARG A 1 227 ? 12.804 -1.035 17.223 1.00 55.64 229 ARG A C 1
ATOM 1615 O O . ARG A 1 227 ? 12.831 -1.478 16.066 1.00 55.93 229 ARG A O 1
ATOM 1623 N N . ASN A 1 228 ? 12.797 -1.815 18.328 1.00 51.13 230 ASN A N 1
ATOM 1624 C CA . ASN A 1 228 ? 12.753 -3.273 18.287 1.00 48.76 230 ASN A CA 1
ATOM 1625 C C . ASN A 1 228 ? 11.303 -3.758 18.400 1.00 53.80 230 ASN A C 1
ATOM 1626 O O . ASN A 1 228 ? 10.507 -3.179 19.142 1.00 52.43 230 ASN A O 1
ATOM 1631 N N . GLU A 1 229 ? 10.955 -4.800 17.624 1.00 51.86 231 GLU A N 1
ATOM 1632 C CA . GLU A 1 229 ? 9.596 -5.352 17.607 1.00 52.54 231 GLU A CA 1
ATOM 1633 C C . GLU A 1 229 ? 9.627 -6.863 17.931 1.00 56.72 231 GLU A C 1
ATOM 1634 O O . GLU A 1 229 ? 10.653 -7.510 17.684 1.00 54.46 231 GLU A O 1
ATOM 1640 N N . PRO A 1 230 ? 8.529 -7.436 18.493 1.00 54.41 232 PRO A N 1
ATOM 1641 C CA . PRO A 1 230 ? 8.552 -8.852 18.906 1.00 53.30 232 PRO A CA 1
ATOM 1642 C C . PRO A 1 230 ? 8.848 -9.880 17.800 1.00 56.64 232 PRO A C 1
ATOM 1643 O O . PRO A 1 230 ? 9.321 -10.970 18.125 1.00 56.40 232 PRO A O 1
ATOM 1647 N N . TRP A 1 231 ? 8.643 -9.542 16.517 1.00 52.47 233 TRP A N 1
ATOM 1648 C CA . TRP A 1 231 ? 8.959 -10.476 15.438 1.00 52.24 233 TRP A CA 1
ATOM 1649 C C . TRP A 1 231 ? 10.475 -10.752 15.328 1.00 55.79 233 TRP A C 1
ATOM 1650 O O . TRP A 1 231 ? 10.857 -11.755 14.725 1.00 56.77 233 TRP A O 1
ATOM 1661 N N . ASN A 1 232 ? 11.329 -9.902 15.951 1.00 50.66 234 ASN A N 1
ATOM 1662 C CA . ASN A 1 232 ? 12.790 -10.042 15.922 1.00 49.02 234 ASN A CA 1
ATOM 1663 C C . ASN A 1 232 ? 13.272 -11.175 16.830 1.00 50.94 234 ASN A C 1
ATOM 1664 O O . ASN A 1 232 ? 14.462 -11.437 16.912 1.00 49.99 234 ASN A O 1
ATOM 1669 N N . ILE A 1 233 ? 12.335 -11.908 17.420 1.00 48.10 235 ILE A N 1
ATOM 1670 C CA . ILE A 1 233 ? 12.594 -13.059 18.265 1.00 48.29 235 ILE A CA 1
ATOM 1671 C C . ILE A 1 233 ? 13.202 -14.207 17.437 1.00 50.62 235 ILE A C 1
ATOM 1672 O O . ILE A 1 233 ? 13.905 -15.042 17.994 1.00 51.08 235 ILE A O 1
ATOM 1677 N N . SER A 1 234 ? 12.946 -14.232 16.118 1.00 46.73 236 SER A N 1
ATOM 1678 C CA . SER A 1 234 ? 13.525 -15.211 15.200 1.00 46.49 236 SER A CA 1
ATOM 1679 C C . SER A 1 234 ? 15.021 -14.937 14.990 1.00 48.04 236 SER A C 1
ATOM 1680 O O . SER A 1 234 ? 15.779 -15.893 14.823 1.00 48.11 236 SER A O 1
ATOM 1683 N N . ILE A 1 235 ? 15.446 -13.652 15.018 1.00 42.85 237 ILE A N 1
ATOM 1684 C CA . ILE A 1 235 ? 16.862 -13.268 14.900 1.00 44.18 237 ILE A CA 1
ATOM 1685 C C . ILE A 1 235 ? 17.634 -13.915 16.073 1.00 49.56 237 ILE A C 1
ATOM 1686 O O . ILE A 1 235 ? 18.687 -14.524 15.834 1.00 51.00 237 ILE A O 1
ATOM 1691 N N . SER A 1 236 ? 17.071 -13.837 17.314 1.00 43.81 238 SER A N 1
ATOM 1692 C CA . SER A 1 236 ? 17.651 -14.471 18.508 1.00 44.08 238 SER A CA 1
ATOM 1693 C C . SER A 1 236 ? 17.814 -15.971 18.277 1.00 48.53 238 SER A C 1
ATOM 1694 O O . SER A 1 236 ? 18.898 -16.498 18.485 1.00 49.12 238 SER A O 1
ATOM 1697 N N . ALA A 1 237 ? 16.738 -16.641 17.815 1.00 44.66 239 ALA A N 1
ATOM 1698 C CA . ALA A 1 237 ? 16.689 -18.074 17.553 1.00 45.86 239 ALA A CA 1
ATOM 1699 C C . ALA A 1 237 ? 17.729 -18.472 16.525 1.00 51.62 239 ALA A C 1
ATOM 1700 O O . ALA A 1 237 ? 18.387 -19.493 16.708 1.00 53.15 239 ALA A O 1
ATOM 1702 N N . GLU A 1 238 ? 17.909 -17.642 15.475 1.00 47.56 240 GLU A N 1
ATOM 1703 C CA . GLU A 1 238 ? 18.873 -17.856 14.387 1.00 48.36 240 GLU A CA 1
ATOM 1704 C C . GLU A 1 238 ? 20.310 -17.771 14.886 1.00 53.93 240 GLU A C 1
ATOM 1705 O O . GLU A 1 238 ? 21.125 -18.618 14.531 1.00 54.70 240 GLU A O 1
ATOM 1711 N N . TYR A 1 239 ? 20.619 -16.748 15.702 1.00 51.68 241 TYR A N 1
ATOM 1712 C CA . TYR A 1 239 ? 21.947 -16.553 16.267 1.00 52.89 241 TYR A CA 1
ATOM 1713 C C . TYR A 1 239 ? 22.362 -17.778 17.135 1.00 56.80 241 TYR A C 1
ATOM 1714 O O . TYR A 1 239 ? 23.475 -18.284 16.985 1.00 58.34 241 TYR A O 1
ATOM 1723 N N . ILE A 1 240 ? 21.466 -18.240 18.021 1.00 51.36 242 ILE A N 1
ATOM 1724 C CA . ILE A 1 240 ? 21.708 -19.365 18.931 1.00 51.72 242 ILE A CA 1
ATOM 1725 C C . ILE A 1 240 ? 21.931 -20.657 18.118 1.00 58.36 242 ILE A C 1
ATOM 1726 O O . ILE A 1 240 ? 22.902 -21.362 18.390 1.00 61.33 242 ILE A O 1
ATOM 1731 N N . ALA A 1 241 ? 21.084 -20.920 17.105 1.00 54.41 243 ALA A N 1
ATOM 1732 C CA . ALA A 1 241 ? 21.165 -22.083 16.226 1.00 57.10 243 ALA A CA 1
ATOM 1733 C C . ALA A 1 241 ? 22.543 -22.218 15.581 1.00 65.84 243 ALA A C 1
ATOM 1734 O O . ALA A 1 241 ? 23.143 -23.293 15.655 1.00 68.35 243 ALA A O 1
ATOM 1736 N N . GLN A 1 242 ? 23.050 -21.128 14.983 1.00 62.77 244 GLN A N 1
ATOM 1737 C CA . GLN A 1 242 ? 24.344 -21.090 14.287 1.00 65.52 244 GLN A CA 1
ATOM 1738 C C . GLN A 1 242 ? 25.523 -21.318 15.253 1.00 70.95 244 GLN A C 1
ATOM 1739 O O . GLN A 1 242 ? 26.418 -22.112 14.953 1.00 74.20 244 GLN A O 1
ATOM 1745 N N . VAL A 1 243 ? 25.502 -20.630 16.401 1.00 65.09 245 VAL A N 1
ATOM 1746 C CA . VAL A 1 243 ? 26.514 -20.681 17.446 1.00 66.70 245 VAL A CA 1
ATOM 1747 C C . VAL A 1 243 ? 26.543 -22.090 18.101 1.00 72.67 245 VAL A C 1
ATOM 1748 O O . VAL A 1 243 ? 27.624 -22.604 18.408 1.00 74.91 245 VAL A O 1
ATOM 1752 N N . LYS A 1 244 ? 25.370 -22.723 18.260 1.00 68.33 246 LYS A N 1
ATOM 1753 C CA . LYS A 1 244 ? 25.263 -24.061 18.857 1.00 69.29 246 LYS A CA 1
ATOM 1754 C C . LYS A 1 244 ? 25.414 -25.164 17.802 1.00 74.86 246 LYS A C 1
ATOM 1755 O O . LYS A 1 244 ? 25.449 -26.342 18.156 1.00 76.90 246 LYS A O 1
ATOM 1761 N N . GLY A 1 245 ? 25.491 -24.771 16.529 1.00 71.60 247 GLY A N 1
ATOM 1762 C CA . GLY A 1 245 ? 25.622 -25.672 15.387 1.00 74.44 247 GLY A CA 1
ATOM 1763 C C . GLY A 1 245 ? 24.481 -26.663 15.247 1.00 79.63 247 GLY A C 1
ATOM 1764 O O . GLY A 1 245 ? 24.693 -27.818 14.863 1.00 83.75 247 GLY A O 1
ATOM 1765 N N . ILE A 1 246 ? 23.264 -26.210 15.562 1.00 72.95 248 ILE A N 1
ATOM 1766 C CA . ILE A 1 246 ? 22.036 -27.007 15.533 1.00 72.95 248 ILE A CA 1
ATOM 1767 C C . ILE A 1 246 ? 20.943 -26.330 14.674 1.00 75.90 248 ILE A C 1
ATOM 1768 O O . ILE A 1 246 ? 21.104 -25.187 14.222 1.00 73.18 248 ILE A O 1
ATOM 1773 N N . SER A 1 247 ? 19.832 -27.055 14.464 1.00 73.93 249 SER A N 1
ATOM 1774 C CA . SER A 1 247 ? 18.659 -26.591 13.734 1.00 72.39 249 SER A CA 1
ATOM 1775 C C . SER A 1 247 ? 17.973 -25.447 14.491 1.00 74.49 249 SER A C 1
ATOM 1776 O O . SER A 1 247 ? 17.988 -25.439 15.726 1.00 73.51 249 SER A O 1
ATOM 1779 N N . VAL A 1 248 ? 17.356 -24.500 13.747 1.00 70.05 250 VAL A N 1
ATOM 1780 C CA . VAL A 1 248 ? 16.586 -23.376 14.310 1.00 66.71 250 VAL A CA 1
ATOM 1781 C C . VAL A 1 248 ? 15.322 -23.943 14.964 1.00 70.26 250 VAL A C 1
ATOM 1782 O O . VAL A 1 248 ? 14.878 -23.414 15.983 1.00 68.59 250 VAL A O 1
ATOM 1786 N N . GLU A 1 249 ? 14.757 -25.035 14.389 1.00 68.37 251 GLU A N 1
ATOM 1787 C CA . GLU A 1 249 ? 13.567 -25.692 14.929 1.00 68.86 251 GLU A CA 1
ATOM 1788 C C . GLU A 1 249 ? 13.886 -26.292 16.301 1.00 71.24 251 GLU A C 1
ATOM 1789 O O . GLU A 1 249 ? 13.043 -26.208 17.197 1.00 70.49 251 GLU A O 1
ATOM 1795 N N . GLU A 1 250 ? 15.118 -26.807 16.495 1.00 67.07 252 GLU A N 1
ATOM 1796 C CA . GLU A 1 250 ? 15.533 -27.326 17.799 1.00 67.49 252 GLU A CA 1
ATOM 1797 C C . GLU A 1 250 ? 15.533 -26.190 18.839 1.00 68.21 252 GLU A C 1
ATOM 1798 O O . GLU A 1 250 ? 15.042 -26.396 19.946 1.00 69.43 252 GLU A O 1
ATOM 1804 N N . VAL A 1 251 ? 16.045 -24.997 18.470 1.00 60.43 253 VAL A N 1
ATOM 1805 C CA . VAL A 1 251 ? 16.094 -23.807 19.328 1.00 57.40 253 VAL A CA 1
ATOM 1806 C C . VAL A 1 251 ? 14.649 -23.385 19.673 1.00 62.51 253 VAL A C 1
ATOM 1807 O O . VAL A 1 251 ? 14.347 -23.194 20.848 1.00 61.77 253 VAL A O 1
ATOM 1811 N N . ILE A 1 252 ? 13.763 -23.292 18.657 1.00 61.00 254 ILE A N 1
ATOM 1812 C CA . ILE A 1 252 ? 12.349 -22.913 18.811 1.00 61.26 254 ILE A CA 1
ATOM 1813 C C . ILE A 1 252 ? 11.623 -23.911 19.740 1.00 67.94 254 ILE A C 1
ATOM 1814 O O . ILE A 1 252 ? 10.900 -23.480 20.632 1.00 67.42 254 ILE A O 1
ATOM 1819 N N . GLU A 1 253 ? 11.833 -25.220 19.546 1.00 67.41 255 GLU A N 1
ATOM 1820 C CA . GLU A 1 253 ? 11.181 -26.251 20.347 1.00 70.01 255 GLU A CA 1
ATOM 1821 C C . GLU A 1 253 ? 11.655 -26.241 21.816 1.00 74.19 255 GLU A C 1
ATOM 1822 O O . GLU A 1 253 ? 10.808 -26.283 22.714 1.00 76.78 255 GLU A O 1
ATOM 1828 N N . VAL A 1 254 ? 12.984 -26.162 22.063 1.00 67.03 256 VAL A N 1
ATOM 1829 C CA . VAL A 1 254 ? 13.579 -26.200 23.410 1.00 65.11 256 VAL A CA 1
ATOM 1830 C C . VAL A 1 254 ? 13.300 -24.905 24.182 1.00 64.16 256 VAL A C 1
ATOM 1831 O O . VAL A 1 254 ? 12.895 -24.992 25.341 1.00 64.66 256 VAL A O 1
ATOM 1835 N N . THR A 1 255 ? 13.518 -23.720 23.568 1.00 56.14 257 THR A N 1
ATOM 1836 C CA . THR A 1 255 ? 13.293 -22.441 24.265 1.00 52.84 257 THR A CA 1
ATOM 1837 C C . THR A 1 255 ? 11.812 -22.259 24.635 1.00 56.42 257 THR A C 1
ATOM 1838 O O . THR A 1 255 ? 11.536 -21.736 25.707 1.00 56.39 257 THR A O 1
ATOM 1842 N N . THR A 1 256 ? 10.873 -22.733 23.790 1.00 54.62 258 THR A N 1
ATOM 1843 C CA . THR A 1 256 ? 9.428 -22.645 24.048 1.00 56.04 258 THR A CA 1
ATOM 1844 C C . THR A 1 256 ? 9.070 -23.653 25.168 1.00 63.82 258 THR A C 1
ATOM 1845 O O . THR A 1 256 ? 8.210 -23.359 26.002 1.00 64.83 258 THR A O 1
ATOM 1849 N N . GLN A 1 257 ? 9.760 -24.808 25.214 1.00 61.91 259 GLN A N 1
ATOM 1850 C CA . GLN A 1 257 ? 9.568 -25.810 26.266 1.00 64.10 259 GLN A CA 1
ATOM 1851 C C . GLN A 1 257 ? 10.090 -25.259 27.602 1.00 64.49 259 GLN A C 1
ATOM 1852 O O . GLN A 1 257 ? 9.440 -25.444 28.629 1.00 66.23 259 GLN A O 1
ATOM 1858 N N . ASN A 1 258 ? 11.220 -24.522 27.559 1.00 56.53 260 ASN A N 1
ATOM 1859 C CA . ASN A 1 258 ? 11.850 -23.844 28.687 1.00 54.63 260 ASN A CA 1
ATOM 1860 C C . ASN A 1 258 ? 10.940 -22.744 29.223 1.00 58.31 260 ASN A C 1
ATOM 1861 O O . ASN A 1 258 ? 10.835 -22.584 30.440 1.00 58.77 260 ASN A O 1
ATOM 1866 N N . ALA A 1 259 ? 10.254 -22.018 28.325 1.00 53.85 261 ALA A N 1
ATOM 1867 C CA . ALA A 1 259 ? 9.304 -20.956 28.678 1.00 52.86 261 ALA A CA 1
ATOM 1868 C C . ALA A 1 259 ? 8.104 -21.538 29.437 1.00 59.46 261 ALA A C 1
ATOM 1869 O O . ALA A 1 259 ? 7.596 -20.906 30.364 1.00 59.30 261 ALA A O 1
ATOM 1871 N N . LEU A 1 260 ? 7.670 -22.756 29.051 1.00 58.08 262 LEU A N 1
ATOM 1872 C CA . LEU A 1 260 ? 6.555 -23.464 29.681 1.00 61.26 262 LEU A CA 1
ATOM 1873 C C . LEU A 1 260 ? 6.933 -23.962 31.075 1.00 65.42 262 LEU A C 1
ATOM 1874 O O . LEU A 1 260 ? 6.064 -24.043 31.931 1.00 67.03 262 LEU A O 1
ATOM 1879 N N . LYS A 1 261 ? 8.222 -24.290 31.299 1.00 61.87 263 LYS A N 1
ATOM 1880 C CA . LYS A 1 261 ? 8.756 -24.742 32.593 1.00 63.38 263 LYS A CA 1
ATOM 1881 C C . LYS A 1 261 ? 8.944 -23.532 33.550 1.00 67.06 263 LYS A C 1
ATOM 1882 O O . LYS A 1 261 ? 8.482 -23.567 34.693 1.00 67.97 263 LYS A O 1
ATOM 1884 N N . LEU A 1 262 ? 9.610 -22.465 33.057 1.00 61.15 264 LEU A N 1
ATOM 1885 C CA . LEU A 1 262 ? 9.873 -21.207 33.755 1.00 58.99 264 LEU A CA 1
ATOM 1886 C C . LEU A 1 262 ? 8.536 -20.549 34.179 1.00 64.77 264 LEU A C 1
ATOM 1887 O O . LEU A 1 262 ? 8.389 -20.185 35.347 1.00 65.64 264 LEU A O 1
ATOM 1892 N N . PHE A 1 263 ? 7.565 -20.441 33.249 1.00 61.28 265 PHE A N 1
ATOM 1893 C CA . PHE A 1 263 ? 6.233 -19.890 33.530 1.00 62.62 265 PHE A CA 1
ATOM 1894 C C . PHE A 1 263 ? 5.194 -21.047 33.629 1.00 70.69 265 PHE A C 1
ATOM 1895 O O . PHE A 1 263 ? 4.649 -21.474 32.604 1.00 71.27 265 PHE A O 1
ATOM 1903 N N . PRO A 1 264 ? 4.904 -21.585 34.837 1.00 69.09 266 PRO A N 1
ATOM 1904 C CA . PRO A 1 264 ? 3.960 -22.720 34.914 1.00 72.32 266 PRO A CA 1
ATOM 1905 C C . PRO A 1 264 ? 2.513 -22.396 34.485 1.00 77.28 266 PRO A C 1
ATOM 1906 O O . PRO A 1 264 ? 1.810 -23.319 34.060 1.00 81.04 266 PRO A O 1
ATOM 1910 N N . LYS A 1 265 ? 2.071 -21.113 34.557 1.00 69.86 267 LYS A N 1
ATOM 1911 C CA . LYS A 1 265 ? 0.705 -20.719 34.163 1.00 70.74 267 LYS A CA 1
ATOM 1912 C C . LYS A 1 265 ? 0.528 -20.597 32.642 1.00 73.92 267 LYS A C 1
ATOM 1913 O O . LYS A 1 265 ? -0.607 -20.551 32.176 1.00 75.19 267 LYS A O 1
ATOM 1919 N N . LEU A 1 266 ? 1.641 -20.525 31.881 1.00 68.38 268 LEU A N 1
ATOM 1920 C CA . LEU A 1 266 ? 1.688 -20.326 30.431 1.00 67.54 268 LEU A CA 1
ATOM 1921 C C . LEU A 1 266 ? 0.903 -21.383 29.633 1.00 76.89 268 LEU A C 1
ATOM 1922 O O . LEU A 1 266 ? 0.088 -20.988 28.797 1.00 77.25 268 LEU A O 1
ATOM 1927 N N . ARG A 1 267 ? 1.158 -22.700 29.863 1.00 76.78 269 ARG A N 1
ATOM 1928 C CA . ARG A 1 267 ? 0.491 -23.799 29.156 1.00 80.69 269 ARG A CA 1
ATOM 1929 C C . ARG A 1 267 ? -1.017 -23.645 29.196 1.00 90.89 269 ARG A C 1
ATOM 1930 O O . ARG A 1 267 ? -1.665 -23.818 28.163 1.00 92.61 269 ARG A O 1
ATOM 1938 N N . HIS A 1 268 ? -1.563 -23.282 30.371 1.00 90.60 270 HIS A N 1
ATOM 1939 C CA . HIS A 1 268 ? -2.990 -23.088 30.572 1.00 95.53 270 HIS A CA 1
ATOM 1940 C C . HIS A 1 268 ? -3.456 -21.763 29.960 1.00 99.34 270 HIS A C 1
ATOM 1941 O O . HIS A 1 268 ? -4.470 -21.750 29.256 1.00 102.21 270 HIS A O 1
ATOM 1948 N N . LEU A 1 269 ? -2.709 -20.661 30.202 1.00 92.50 271 LEU A N 1
ATOM 1949 C CA . LEU A 1 269 ? -3.055 -19.321 29.714 1.00 91.43 271 LEU A CA 1
ATOM 1950 C C . LEU A 1 269 ? -2.901 -19.165 28.176 1.00 93.33 271 LEU A C 1
ATOM 1951 O O . LEU A 1 269 ? -3.496 -18.241 27.629 1.00 93.66 271 LEU A O 1
ATOM 1953 N N . LEU A 1 270 ? -2.140 -20.059 27.481 1.00 87.74 272 LEU A N 1
ATOM 1954 C CA . LEU A 1 270 ? -1.928 -19.986 26.019 1.00 93.45 272 LEU A CA 1
ATOM 1955 C C . LEU A 1 270 ? -3.175 -20.439 25.248 1.00 118.14 272 LEU A C 1
ATOM 1956 O O . LEU A 1 270 ? -3.525 -21.617 25.253 1.00 87.04 272 LEU A O 1
ATOM 1959 N N . GLY B 1 3 ? 22.339 -27.570 11.092 1.00 95.60 5 GLY B N 1
ATOM 1960 C CA . GLY B 1 3 ? 21.889 -26.377 10.374 1.00 91.88 5 GLY B CA 1
ATOM 1961 C C . GLY B 1 3 ? 22.262 -26.341 8.899 1.00 97.26 5 GLY B C 1
ATOM 1962 O O . GLY B 1 3 ? 23.167 -27.074 8.476 1.00 100.70 5 GLY B O 1
ATOM 1963 N N . VAL B 1 4 ? 21.637 -25.421 8.092 1.00 90.03 6 VAL B N 1
ATOM 1964 C CA . VAL B 1 4 ? 21.923 -25.324 6.636 1.00 88.87 6 VAL B CA 1
ATOM 1965 C C . VAL B 1 4 ? 22.373 -23.897 6.136 1.00 86.27 6 VAL B C 1
ATOM 1966 O O . VAL B 1 4 ? 23.179 -23.810 5.193 1.00 85.25 6 VAL B O 1
ATOM 1968 N N . GLY B 1 5 ? 21.829 -22.838 6.759 1.00 76.98 7 GLY B N 1
ATOM 1969 C CA . GLY B 1 5 ? 22.048 -21.420 6.448 1.00 71.43 7 GLY B CA 1
ATOM 1970 C C . GLY B 1 5 ? 20.961 -20.839 5.561 1.00 67.69 7 GLY B C 1
ATOM 1971 O O . GLY B 1 5 ? 20.359 -21.562 4.765 1.00 67.34 7 GLY B O 1
ATOM 1972 N N . LEU B 1 6 ? 20.727 -19.525 5.666 1.00 58.90 8 LEU B N 1
ATOM 1973 C CA . LEU B 1 6 ? 19.713 -18.819 4.890 1.00 55.46 8 LEU B CA 1
ATOM 1974 C C . LEU B 1 6 ? 20.317 -18.063 3.739 1.00 55.66 8 LEU B C 1
ATOM 1975 O O . LEU B 1 6 ? 21.394 -17.488 3.888 1.00 54.78 8 LEU B O 1
ATOM 1980 N N . VAL B 1 7 ? 19.600 -18.013 2.599 1.00 50.62 9 VAL B N 1
ATOM 1981 C CA . VAL B 1 7 ? 20.058 -17.300 1.404 1.00 48.96 9 VAL B CA 1
ATOM 1982 C C . VAL B 1 7 ? 19.092 -16.161 1.047 1.00 51.42 9 VAL B C 1
ATOM 1983 O O . VAL B 1 7 ? 17.899 -16.386 0.849 1.00 51.71 9 VAL B O 1
ATOM 1987 N N . ASP B 1 8 ? 19.625 -14.948 0.928 1.00 46.94 10 ASP B N 1
ATOM 1988 C CA . ASP B 1 8 ? 18.868 -13.806 0.439 1.00 45.89 10 ASP B CA 1
ATOM 1989 C C . ASP B 1 8 ? 19.081 -13.791 -1.072 1.00 46.36 10 ASP B C 1
ATOM 1990 O O . ASP B 1 8 ? 20.162 -13.417 -1.523 1.00 43.80 10 ASP B O 1
ATOM 1995 N N . CYS B 1 9 ? 18.102 -14.306 -1.838 1.00 43.62 11 CYS B N 1
ATOM 1996 C CA . CYS B 1 9 ? 18.181 -14.435 -3.303 1.00 44.47 11 CYS B CA 1
ATOM 1997 C C . CYS B 1 9 ? 18.003 -13.121 -4.028 1.00 48.59 11 CYS B C 1
ATOM 1998 O O . CYS B 1 9 ? 18.161 -13.104 -5.244 1.00 50.18 11 CYS B O 1
ATOM 2001 N N . HIS B 1 10 ? 17.677 -12.024 -3.326 1.00 44.57 12 HIS B N 1
ATOM 2002 C CA . HIS B 1 10 ? 17.473 -10.729 -3.989 1.00 43.16 12 HIS B CA 1
ATOM 2003 C C . HIS B 1 10 ? 17.604 -9.581 -3.007 1.00 47.36 12 HIS B C 1
ATOM 2004 O O . HIS B 1 10 ? 16.747 -9.433 -2.143 1.00 45.83 12 HIS B O 1
ATOM 2011 N N . CYS B 1 11 ? 18.653 -8.752 -3.155 1.00 45.26 13 CYS B N 1
ATOM 2012 C CA . CYS B 1 11 ? 18.845 -7.574 -2.301 1.00 46.07 13 CYS B CA 1
ATOM 2013 C C . CYS B 1 11 ? 19.758 -6.552 -2.987 1.00 51.48 13 CYS B C 1
ATOM 2014 O O . CYS B 1 11 ? 20.482 -6.899 -3.928 1.00 52.55 13 CYS B O 1
ATOM 2017 N N . HIS B 1 12 ? 19.676 -5.282 -2.518 1.00 46.87 14 HIS B N 1
ATOM 2018 C CA . HIS B 1 12 ? 20.394 -4.106 -3.023 1.00 46.95 14 HIS B CA 1
ATOM 2019 C C . HIS B 1 12 ? 21.325 -3.554 -1.944 1.00 53.73 14 HIS B C 1
ATOM 2020 O O . HIS B 1 12 ? 20.994 -2.599 -1.226 1.00 54.24 14 HIS B O 1
ATOM 2027 N N . LEU B 1 13 ? 22.486 -4.189 -1.811 1.00 51.17 15 LEU B N 1
ATOM 2028 C CA . LEU B 1 13 ? 23.509 -3.809 -0.838 1.00 50.98 15 LEU B CA 1
ATOM 2029 C C . LEU B 1 13 ? 24.220 -2.527 -1.276 1.00 58.66 15 LEU B C 1
ATOM 2030 O O . LEU B 1 13 ? 24.677 -1.757 -0.434 1.00 60.18 15 LEU B O 1
ATOM 2035 N N . SER B 1 14 ? 24.287 -2.297 -2.596 1.00 56.70 16 SER B N 1
ATOM 2036 C CA . SER B 1 14 ? 24.905 -1.133 -3.226 1.00 58.28 16 SER B CA 1
ATOM 2037 C C . SER B 1 14 ? 24.029 0.121 -3.128 1.00 65.25 16 SER B C 1
ATOM 2038 O O . SER B 1 14 ? 24.472 1.189 -3.560 1.00 67.72 16 SER B O 1
ATOM 2041 N N . ALA B 1 15 ? 22.798 0.003 -2.578 1.00 60.80 17 ALA B N 1
ATOM 2042 C CA . ALA B 1 15 ? 21.861 1.117 -2.425 1.00 61.82 17 ALA B CA 1
ATOM 2043 C C . ALA B 1 15 ? 22.436 2.218 -1.510 1.00 67.03 17 ALA B C 1
ATOM 2044 O O . ALA B 1 15 ? 23.171 1.904 -0.567 1.00 65.15 17 ALA B O 1
ATOM 2046 N N . PRO B 1 16 ? 22.113 3.512 -1.786 1.00 65.76 18 PRO B N 1
ATOM 2047 C CA . PRO B 1 16 ? 22.659 4.608 -0.957 1.00 66.50 18 PRO B CA 1
ATOM 2048 C C . PRO B 1 16 ? 22.274 4.514 0.512 1.00 70.22 18 PRO B C 1
ATOM 2049 O O . PRO B 1 16 ? 22.934 5.128 1.359 1.00 72.97 18 PRO B O 1
ATOM 2053 N N . ASP B 1 17 ? 21.226 3.731 0.816 1.00 62.52 19 ASP B N 1
ATOM 2054 C CA . ASP B 1 17 ? 20.707 3.512 2.172 1.00 60.69 19 ASP B CA 1
ATOM 2055 C C . ASP B 1 17 ? 21.685 2.753 3.071 1.00 61.81 19 ASP B C 1
ATOM 2056 O O . ASP B 1 17 ? 21.578 2.841 4.294 1.00 62.55 19 ASP B O 1
ATOM 2061 N N . PHE B 1 18 ? 22.632 2.015 2.471 1.00 57.07 20 PHE B N 1
ATOM 2062 C CA . PHE B 1 18 ? 23.598 1.177 3.183 1.00 55.25 20 PHE B CA 1
ATOM 2063 C C . PHE B 1 18 ? 25.012 1.731 3.192 1.00 60.82 20 PHE B C 1
ATOM 2064 O O . PHE B 1 18 ? 25.872 1.134 3.846 1.00 59.25 20 PHE B O 1
ATOM 2072 N N . ASP B 1 19 ? 25.256 2.867 2.486 1.00 60.69 21 ASP B N 1
ATOM 2073 C CA . ASP B 1 19 ? 26.570 3.520 2.359 1.00 63.06 21 ASP B CA 1
ATOM 2074 C C . ASP B 1 19 ? 27.267 3.766 3.702 1.00 70.33 21 ASP B C 1
ATOM 2075 O O . ASP B 1 19 ? 28.479 3.527 3.801 1.00 72.62 21 ASP B O 1
ATOM 2080 N N . ARG B 1 20 ? 26.503 4.206 4.728 1.00 65.66 22 ARG B N 1
ATOM 2081 C CA . ARG B 1 20 ? 27.016 4.524 6.067 1.00 66.66 22 ARG B CA 1
ATOM 2082 C C . ARG B 1 20 ? 27.485 3.305 6.897 1.00 70.30 22 ARG B C 1
ATOM 2083 O O . ARG B 1 20 ? 28.543 3.396 7.523 1.00 70.19 22 ARG B O 1
ATOM 2085 N N . ASP B 1 21 ? 26.707 2.189 6.918 1.00 66.07 23 ASP B N 1
ATOM 2086 C CA . ASP B 1 21 ? 26.974 1.040 7.788 1.00 65.32 23 ASP B CA 1
ATOM 2087 C C . ASP B 1 21 ? 26.968 -0.355 7.118 1.00 69.68 23 ASP B C 1
ATOM 2088 O O . ASP B 1 21 ? 26.813 -1.340 7.840 1.00 68.98 23 ASP B O 1
ATOM 2093 N N . LEU B 1 22 ? 27.160 -0.460 5.792 1.00 67.35 24 LEU B N 1
ATOM 2094 C CA . LEU B 1 22 ? 27.086 -1.755 5.096 1.00 66.30 24 LEU B CA 1
ATOM 2095 C C . LEU B 1 22 ? 27.910 -2.874 5.751 1.00 69.06 24 LEU B C 1
ATOM 2096 O O . LEU B 1 22 ? 27.392 -3.982 5.876 1.00 66.84 24 LEU B O 1
ATOM 2101 N N . ASP B 1 23 ? 29.157 -2.598 6.162 1.00 67.86 25 ASP B N 1
ATOM 2102 C CA . ASP B 1 23 ? 30.003 -3.623 6.780 1.00 68.82 25 ASP B CA 1
ATOM 2103 C C . ASP B 1 23 ? 29.425 -4.082 8.123 1.00 70.60 25 ASP B C 1
ATOM 2104 O O . ASP B 1 23 ? 29.451 -5.280 8.402 1.00 70.21 25 ASP B O 1
ATOM 2109 N N . ASP B 1 24 ? 28.883 -3.153 8.931 1.00 65.97 26 ASP B N 1
ATOM 2110 C CA . ASP B 1 24 ? 28.274 -3.521 10.208 1.00 64.97 26 ASP B CA 1
ATOM 2111 C C . ASP B 1 24 ? 27.027 -4.369 9.949 1.00 66.14 26 ASP B C 1
ATOM 2112 O O . ASP B 1 24 ? 26.849 -5.386 10.618 1.00 66.68 26 ASP B O 1
ATOM 2117 N N . VAL B 1 25 ? 26.212 -3.984 8.938 1.00 59.47 27 VAL B N 1
ATOM 2118 C CA . VAL B 1 25 ? 25.002 -4.681 8.487 1.00 56.96 27 VAL B CA 1
ATOM 2119 C C . VAL B 1 25 ? 25.364 -6.113 8.020 1.00 59.41 27 VAL B C 1
ATOM 2120 O O . VAL B 1 25 ? 24.720 -7.075 8.436 1.00 56.15 27 VAL B O 1
ATOM 2124 N N . LEU B 1 26 ? 26.429 -6.247 7.214 1.00 58.38 28 LEU B N 1
ATOM 2125 C CA . LEU B 1 26 ? 26.866 -7.534 6.664 1.00 58.53 28 LEU B CA 1
ATOM 2126 C C . LEU B 1 26 ? 27.474 -8.461 7.734 1.00 62.54 28 LEU B C 1
ATOM 2127 O O . LEU B 1 26 ? 27.268 -9.680 7.662 1.00 62.24 28 LEU B O 1
ATOM 2132 N N . GLU B 1 27 ? 28.180 -7.892 8.731 1.00 58.89 29 GLU B N 1
ATOM 2133 C CA . GLU B 1 27 ? 28.749 -8.697 9.814 1.00 59.93 29 GLU B CA 1
ATOM 2134 C C . GLU B 1 27 ? 27.626 -9.203 10.703 1.00 61.16 29 GLU B C 1
ATOM 2135 O O . GLU B 1 27 ? 27.586 -10.397 11.012 1.00 61.64 29 GLU B O 1
ATOM 2141 N N . LYS B 1 28 ? 26.656 -8.306 11.007 1.00 54.39 30 LYS B N 1
ATOM 2142 C CA . LYS B 1 28 ? 25.453 -8.597 11.787 1.00 52.27 30 LYS B CA 1
ATOM 2143 C C . LYS B 1 28 ? 24.602 -9.665 11.094 1.00 53.61 30 LYS B C 1
ATOM 2144 O O . LYS B 1 28 ? 24.101 -10.552 11.760 1.00 52.68 30 LYS B O 1
ATOM 2150 N N . ALA B 1 29 ? 24.504 -9.620 9.765 1.00 51.36 31 ALA B N 1
ATOM 2151 C CA . ALA B 1 29 ? 23.765 -10.609 8.979 1.00 51.77 31 ALA B CA 1
ATOM 2152 C C . ALA B 1 29 ? 24.407 -12.010 9.092 1.00 57.59 31 ALA B C 1
ATOM 2153 O O . ALA B 1 29 ? 23.679 -13.003 9.162 1.00 59.22 31 ALA B O 1
ATOM 2155 N N . LYS B 1 30 ? 25.748 -12.089 9.147 1.00 53.98 32 LYS B N 1
ATOM 2156 C CA . LYS B 1 30 ? 26.454 -13.366 9.296 1.00 55.14 32 LYS B CA 1
ATOM 2157 C C . LYS B 1 30 ? 26.068 -14.017 10.627 1.00 56.15 32 LYS B C 1
ATOM 2158 O O . LYS B 1 30 ? 25.729 -15.198 10.649 1.00 55.59 32 LYS B O 1
ATOM 2164 N N . LYS B 1 31 ? 26.060 -13.223 11.714 1.00 51.56 33 LYS B N 1
ATOM 2165 C CA . LYS B 1 31 ? 25.699 -13.668 13.072 1.00 51.92 33 LYS B CA 1
ATOM 2166 C C . LYS B 1 31 ? 24.230 -14.153 13.137 1.00 55.58 33 LYS B C 1
ATOM 2167 O O . LYS B 1 31 ? 23.912 -15.051 13.933 1.00 56.94 33 LYS B O 1
ATOM 2173 N N . ALA B 1 32 ? 23.362 -13.579 12.265 1.00 48.45 34 ALA B N 1
ATOM 2174 C CA . ALA B 1 32 ? 21.949 -13.869 12.151 1.00 47.13 34 ALA B CA 1
ATOM 2175 C C . ALA B 1 32 ? 21.649 -15.120 11.257 1.00 54.20 34 ALA B C 1
ATOM 2176 O O . ALA B 1 32 ? 20.490 -15.358 10.910 1.00 54.56 34 ALA B O 1
ATOM 2178 N N . ASN B 1 33 ? 22.680 -15.948 10.954 1.00 53.38 35 ASN B N 1
ATOM 2179 C CA . ASN B 1 33 ? 22.626 -17.218 10.194 1.00 54.36 35 ASN B CA 1
ATOM 2180 C C . ASN B 1 33 ? 22.288 -17.026 8.694 1.00 55.45 35 ASN B C 1
ATOM 2181 O O . ASN B 1 33 ? 21.731 -17.923 8.063 1.00 56.14 35 ASN B O 1
ATOM 2186 N N . VAL B 1 34 ? 22.733 -15.901 8.102 1.00 50.11 36 VAL B N 1
ATOM 2187 C CA . VAL B 1 34 ? 22.606 -15.627 6.665 1.00 48.59 36 VAL B CA 1
ATOM 2188 C C . VAL B 1 34 ? 23.916 -16.105 6.005 1.00 55.40 36 VAL B C 1
ATOM 2189 O O . VAL B 1 34 ? 24.978 -15.524 6.249 1.00 55.48 36 VAL B O 1
ATOM 2193 N N . VAL B 1 35 ? 23.853 -17.210 5.247 1.00 53.87 37 VAL B N 1
ATOM 2194 C CA . VAL B 1 35 ? 25.024 -17.835 4.624 1.00 55.17 37 VAL B CA 1
ATOM 2195 C C . VAL B 1 35 ? 25.394 -17.133 3.287 1.00 58.43 37 VAL B C 1
ATOM 2196 O O . VAL B 1 35 ? 26.562 -17.133 2.892 1.00 59.81 37 VAL B O 1
ATOM 2200 N N . ALA B 1 36 ? 24.413 -16.535 2.613 1.00 53.02 38 ALA B N 1
ATOM 2201 C CA . ALA B 1 36 ? 24.647 -15.895 1.325 1.00 52.36 38 ALA B CA 1
ATOM 2202 C C . ALA B 1 36 ? 23.645 -14.765 1.013 1.00 52.73 38 ALA B C 1
ATOM 2203 O O . ALA B 1 36 ? 22.461 -14.840 1.350 1.00 50.11 38 ALA B O 1
ATOM 2205 N N . LEU B 1 37 ? 24.145 -13.752 0.306 1.00 49.56 39 LEU B N 1
ATOM 2206 C CA . LEU B 1 37 ? 23.399 -12.601 -0.166 1.00 48.44 39 LEU B CA 1
ATOM 2207 C C . LEU B 1 37 ? 23.596 -12.439 -1.658 1.00 52.44 39 LEU B C 1
ATOM 2208 O O . LEU B 1 37 ? 24.743 -12.348 -2.126 1.00 53.57 39 LEU B O 1
ATOM 2213 N N . VAL B 1 38 ? 22.493 -12.396 -2.410 1.00 47.81 40 VAL B N 1
ATOM 2214 C CA . VAL B 1 38 ? 22.536 -12.233 -3.866 1.00 47.48 40 VAL B CA 1
ATOM 2215 C C . VAL B 1 38 ? 22.263 -10.747 -4.171 1.00 51.30 40 VAL B C 1
ATOM 2216 O O . VAL B 1 38 ? 21.114 -10.299 -4.089 1.00 52.13 40 VAL B O 1
ATOM 2220 N N . ALA B 1 39 ? 23.345 -9.973 -4.402 1.00 47.03 41 ALA B N 1
ATOM 2221 C CA . ALA B 1 39 ? 23.280 -8.529 -4.669 1.00 47.47 41 ALA B CA 1
ATOM 2222 C C . ALA B 1 39 ? 22.983 -8.265 -6.138 1.00 51.69 41 ALA B C 1
ATOM 2223 O O . ALA B 1 39 ? 23.704 -8.731 -7.006 1.00 50.20 41 ALA B O 1
ATOM 2225 N N . VAL B 1 40 ? 21.890 -7.547 -6.399 1.00 49.61 42 VAL B N 1
ATOM 2226 C CA . VAL B 1 40 ? 21.406 -7.204 -7.728 1.00 48.96 42 VAL B CA 1
ATOM 2227 C C . VAL B 1 40 ? 21.679 -5.722 -8.019 1.00 52.50 42 VAL B C 1
ATOM 2228 O O . VAL B 1 40 ? 21.821 -4.915 -7.096 1.00 52.33 42 VAL B O 1
ATOM 2232 N N . ALA B 1 41 ? 21.716 -5.375 -9.315 1.00 48.53 43 ALA B N 1
ATOM 2233 C CA . ALA B 1 41 ? 21.924 -4.028 -9.824 1.00 48.21 43 ALA B CA 1
ATOM 2234 C C . ALA B 1 41 ? 20.613 -3.417 -10.317 1.00 54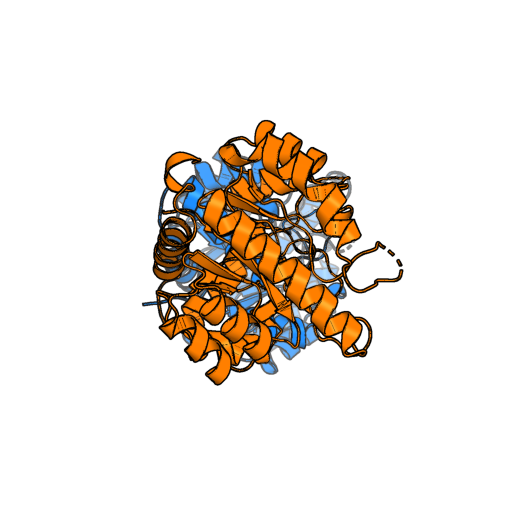.82 43 ALA B C 1
ATOM 2235 O O . ALA B 1 41 ? 19.598 -4.114 -10.433 1.00 55.47 43 ALA B O 1
ATOM 2237 N N . GLU B 1 42 ? 20.627 -2.110 -10.596 1.00 53.10 44 GLU B N 1
ATOM 2238 C CA . GLU B 1 42 ? 19.477 -1.384 -11.134 1.00 53.73 44 GLU B CA 1
ATOM 2239 C C . GLU B 1 42 ? 19.918 -0.541 -12.312 1.00 60.67 44 GLU B C 1
ATOM 2240 O O . GLU B 1 42 ? 19.188 -0.440 -13.293 1.00 61.94 44 GLU B O 1
ATOM 2246 N N . HIS B 1 43 ? 21.118 0.062 -12.211 1.00 58.22 45 HIS B N 1
ATOM 2247 C CA . HIS B 1 43 ? 21.729 0.915 -13.230 1.00 60.09 45 HIS B CA 1
ATOM 2248 C C . HIS B 1 43 ? 23.236 0.641 -13.316 1.00 64.60 45 HIS B C 1
ATOM 2249 O O . HIS B 1 43 ? 23.842 0.178 -12.351 1.00 63.27 45 HIS B O 1
ATOM 2256 N N . SER B 1 44 ? 23.825 0.909 -14.491 1.00 63.47 46 SER B N 1
ATOM 2257 C CA . SER B 1 44 ? 25.236 0.674 -14.819 1.00 63.11 46 SER B CA 1
ATOM 2258 C C . SER B 1 44 ? 26.189 1.415 -13.879 1.00 68.01 46 SER B C 1
ATOM 2259 O O . SER B 1 44 ? 27.266 0.889 -13.578 1.00 67.44 46 SER B O 1
ATOM 2262 N N . GLY B 1 45 ? 25.763 2.588 -13.395 1.00 65.63 47 GLY B N 1
ATOM 2263 C CA . GLY B 1 45 ? 26.525 3.433 -12.474 1.00 66.51 47 GLY B CA 1
ATOM 2264 C C . GLY B 1 45 ? 26.894 2.827 -11.127 1.00 67.79 47 GLY B C 1
ATOM 2265 O O . GLY B 1 45 ? 27.746 3.370 -10.414 1.00 68.15 47 GLY B O 1
ATOM 2266 N N . GLU B 1 46 ? 26.266 1.693 -10.764 1.00 61.70 48 GLU B N 1
ATOM 2267 C CA . GLU B 1 46 ? 26.548 1.020 -9.495 1.00 59.95 48 GLU B CA 1
ATOM 2268 C C . GLU B 1 46 ? 27.130 -0.396 -9.708 1.00 62.27 48 GLU B C 1
ATOM 2269 O O . GLU B 1 46 ? 27.349 -1.115 -8.733 1.00 63.14 48 GLU B O 1
ATOM 2275 N N . PHE B 1 47 ? 27.418 -0.772 -10.955 1.00 57.27 49 PHE B N 1
ATOM 2276 C CA . PHE B 1 47 ? 28.000 -2.076 -11.290 1.00 56.36 49 PHE B CA 1
ATOM 2277 C C . PHE B 1 47 ? 29.383 -2.289 -10.635 1.00 61.42 49 PHE B C 1
ATOM 2278 O O . PHE B 1 47 ? 29.677 -3.386 -10.162 1.00 58.57 49 PHE B O 1
ATOM 2286 N N . GLU B 1 48 ? 30.228 -1.241 -10.637 1.00 63.14 50 GLU B N 1
ATOM 2287 C CA . GLU B 1 48 ? 31.574 -1.259 -10.068 1.00 65.92 50 GLU B CA 1
ATOM 2288 C C . GLU B 1 48 ? 31.525 -1.492 -8.549 1.00 71.48 50 GLU B C 1
ATOM 2289 O O . GLU B 1 48 ? 32.271 -2.336 -8.033 1.00 72.85 50 GLU B O 1
ATOM 2295 N N . LYS B 1 49 ? 30.608 -0.775 -7.857 1.00 66.45 51 LYS B N 1
ATOM 2296 C CA . LYS B 1 49 ? 30.319 -0.855 -6.423 1.00 64.55 51 LYS B CA 1
ATOM 2297 C C . LYS B 1 49 ? 29.901 -2.276 -6.024 1.00 67.56 51 LYS B C 1
ATOM 2298 O O . LYS B 1 49 ? 30.346 -2.744 -4.980 1.00 68.22 51 LYS B O 1
ATOM 2304 N N . ILE B 1 50 ? 29.046 -2.951 -6.851 1.00 62.40 52 ILE B N 1
ATOM 2305 C CA . ILE B 1 50 ? 28.554 -4.326 -6.636 1.00 60.08 52 ILE B CA 1
ATOM 2306 C C . ILE B 1 50 ? 29.727 -5.320 -6.784 1.00 64.08 52 ILE B C 1
ATOM 2307 O O . ILE B 1 50 ? 29.900 -6.203 -5.931 1.00 63.68 52 ILE B O 1
ATOM 2312 N N . MET B 1 51 ? 30.532 -5.151 -7.843 1.00 60.17 53 MET B N 1
ATOM 2313 C CA . MET B 1 51 ? 31.691 -5.996 -8.114 1.00 60.94 53 MET B CA 1
ATOM 2314 C C . MET B 1 51 ? 32.772 -5.832 -7.048 1.00 68.52 53 MET B C 1
ATOM 2315 O O . MET B 1 51 ? 33.375 -6.837 -6.651 1.00 70.03 53 MET B O 1
ATOM 2320 N N . GLN B 1 52 ? 33.033 -4.584 -6.597 1.00 65.73 54 GLN B N 1
ATOM 2321 C CA . GLN B 1 52 ? 34.028 -4.320 -5.545 1.00 66.99 54 GLN B CA 1
ATOM 2322 C C . GLN B 1 52 ? 33.594 -4.985 -4.231 1.00 69.68 54 GLN B C 1
ATOM 2323 O O . GLN B 1 52 ? 34.422 -5.614 -3.569 1.00 71.23 54 GLN B O 1
ATOM 2329 N N . LEU B 1 53 ? 32.283 -4.911 -3.910 1.00 63.78 55 LEU B N 1
ATOM 2330 C CA . LEU B 1 53 ? 31.657 -5.529 -2.742 1.00 62.57 55 LEU B CA 1
ATOM 2331 C C . LEU B 1 53 ? 31.818 -7.039 -2.742 1.00 67.44 55 LEU B C 1
ATOM 2332 O O . LEU B 1 53 ? 32.085 -7.624 -1.694 1.00 68.56 55 LEU B O 1
ATOM 2337 N N . SER B 1 54 ? 31.637 -7.668 -3.912 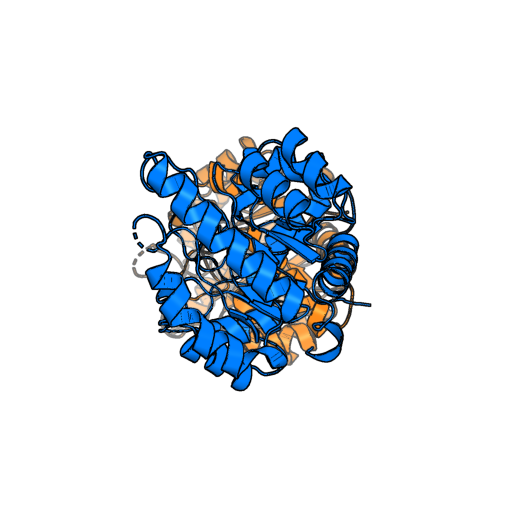1.00 64.33 56 SER B N 1
ATOM 2338 C CA . SER B 1 54 ? 31.741 -9.115 -4.088 1.00 65.01 56 SER B CA 1
ATOM 2339 C C . SER B 1 54 ? 33.187 -9.588 -3.897 1.00 70.93 56 SER B C 1
ATOM 2340 O O . SER B 1 54 ? 33.389 -10.724 -3.478 1.00 72.16 56 SER B O 1
ATOM 2343 N N . GLU B 1 55 ? 34.182 -8.723 -4.194 1.00 67.79 57 GLU B N 1
ATOM 2344 C CA . GLU B 1 55 ? 35.602 -9.025 -3.973 1.00 69.77 57 GLU B CA 1
ATOM 2345 C C . GLU B 1 55 ? 35.926 -8.932 -2.477 1.00 71.08 57 GLU B C 1
ATOM 2346 O O . GLU B 1 55 ? 36.564 -9.836 -1.932 1.00 72.38 57 GLU B O 1
ATOM 2348 N N . ARG B 1 56 ? 35.452 -7.849 -1.813 1.00 64.03 58 ARG B N 1
ATOM 2349 C CA . ARG B 1 56 ? 35.626 -7.610 -0.382 1.00 63.60 58 ARG B CA 1
ATOM 2350 C C . ARG B 1 56 ? 34.972 -8.748 0.445 1.00 68.48 58 ARG B C 1
ATOM 2351 O O . ARG B 1 56 ? 35.610 -9.272 1.349 1.00 71.23 58 ARG B O 1
ATOM 2359 N N . TYR B 1 57 ? 33.733 -9.158 0.099 1.00 63.68 59 TYR B N 1
ATOM 2360 C CA . TYR B 1 57 ? 32.979 -10.200 0.809 1.00 62.43 59 TYR B CA 1
ATOM 2361 C C . TYR B 1 57 ? 32.837 -11.475 -0.041 1.00 66.83 59 TYR B C 1
ATOM 2362 O O . TYR B 1 57 ? 31.757 -12.085 -0.092 1.00 64.66 59 TYR B O 1
ATOM 2371 N N . ASN B 1 58 ? 33.964 -11.892 -0.656 1.00 65.17 60 ASN B N 1
ATOM 2372 C CA . ASN B 1 58 ? 34.081 -13.041 -1.550 1.00 66.10 60 ASN B CA 1
ATOM 2373 C C . ASN B 1 58 ? 33.425 -14.308 -0.975 1.00 67.91 60 ASN B C 1
ATOM 2374 O O . ASN B 1 58 ? 33.750 -14.714 0.132 1.00 69.47 60 ASN B O 1
ATOM 2379 N N . GLY B 1 59 ? 32.505 -14.894 -1.737 1.00 61.33 61 GLY B N 1
ATOM 2380 C CA . GLY B 1 59 ? 31.780 -16.102 -1.365 1.00 61.27 61 GLY B CA 1
ATOM 2381 C C . GLY B 1 59 ? 30.578 -15.872 -0.470 1.00 64.32 61 GLY B C 1
ATOM 2382 O O . GLY B 1 59 ? 29.885 -16.829 -0.105 1.00 64.78 61 GLY B O 1
ATOM 2383 N N . PHE B 1 60 ? 30.324 -14.605 -0.089 1.00 58.54 62 PHE B N 1
ATOM 2384 C CA . PHE B 1 60 ? 29.201 -14.262 0.780 1.00 55.76 62 PHE B CA 1
ATOM 2385 C C . PHE B 1 60 ? 28.276 -13.291 0.064 1.00 56.64 62 PHE B C 1
ATOM 2386 O O . PHE B 1 60 ? 27.054 -13.453 0.130 1.00 55.53 62 PHE B O 1
ATOM 2394 N N . VAL B 1 61 ? 28.851 -12.302 -0.636 1.00 52.02 63 VAL B N 1
ATOM 2395 C CA . VAL B 1 61 ? 28.095 -11.392 -1.485 1.00 50.54 63 VAL B CA 1
ATOM 2396 C C . VAL B 1 61 ? 28.291 -11.932 -2.887 1.00 58.01 63 VAL B C 1
ATOM 2397 O O . VAL B 1 61 ? 29.422 -12.005 -3.380 1.00 59.94 63 VAL B O 1
ATOM 2401 N N . LEU B 1 62 ? 27.189 -12.362 -3.512 1.00 55.54 64 LEU B N 1
ATOM 2402 C CA . LEU B 1 62 ? 27.204 -12.928 -4.859 1.00 55.43 64 LEU B CA 1
ATOM 2403 C C . LEU B 1 62 ? 26.617 -11.897 -5.815 1.00 57.62 64 LEU B C 1
ATOM 2404 O O . LEU B 1 62 ? 25.486 -11.459 -5.611 1.00 56.15 64 LEU B O 1
ATOM 2409 N N . PRO B 1 63 ? 27.417 -11.429 -6.798 1.00 55.06 65 PRO B N 1
ATOM 2410 C CA . PRO B 1 63 ? 26.962 -10.324 -7.669 1.00 54.97 65 PRO B CA 1
ATOM 2411 C C . PRO B 1 63 ? 26.050 -10.690 -8.851 1.00 61.44 65 PRO B C 1
ATOM 2412 O O . PRO B 1 63 ? 26.186 -11.754 -9.474 1.00 63.45 65 PRO B O 1
ATOM 2416 N N . CYS B 1 64 ? 25.140 -9.743 -9.178 1.00 55.88 66 CYS B N 1
ATOM 2417 C CA . CYS B 1 64 ? 24.185 -9.776 -10.286 1.00 54.69 66 CYS B CA 1
ATOM 2418 C C . CYS B 1 64 ? 24.194 -8.403 -10.942 1.00 57.57 66 CYS B C 1
ATOM 2419 O O . CYS B 1 64 ? 24.046 -7.394 -10.246 1.00 57.09 66 CYS B O 1
ATOM 2422 N N . LEU B 1 65 ? 24.397 -8.356 -12.266 1.00 53.22 67 LEU B N 1
ATOM 2423 C CA . LEU B 1 65 ? 24.410 -7.097 -13.005 1.00 52.27 67 LEU B CA 1
ATOM 2424 C C . LEU B 1 65 ? 23.328 -7.120 -14.074 1.00 55.44 67 LEU B C 1
ATOM 2425 O O . LEU B 1 65 ? 23.119 -8.146 -14.729 1.00 54.85 67 LEU B O 1
ATOM 2430 N N . GLY B 1 66 ? 22.652 -5.989 -14.227 1.00 51.04 68 GLY B N 1
ATOM 2431 C CA . GLY B 1 66 ? 21.566 -5.816 -15.172 1.00 50.86 68 GLY B CA 1
ATOM 2432 C C . GLY B 1 66 ? 20.918 -4.466 -15.004 1.00 55.02 68 GLY B C 1
ATOM 2433 O O . GLY B 1 66 ? 21.164 -3.781 -14.010 1.00 53.53 68 GLY B O 1
ATOM 2434 N N . VAL B 1 67 ? 20.091 -4.080 -15.992 1.00 53.69 69 VAL B N 1
ATOM 2435 C CA . VAL B 1 67 ? 19.377 -2.807 -16.046 1.00 54.53 69 VAL B CA 1
ATOM 2436 C C . VAL B 1 67 ? 17.872 -3.042 -15.778 1.00 59.92 69 VAL B C 1
ATOM 2437 O O . VAL B 1 67 ? 17.175 -3.730 -16.533 1.00 59.54 69 VAL B O 1
ATOM 2441 N N . HIS B 1 68 ? 17.403 -2.443 -14.686 1.00 58.39 70 HIS B N 1
ATOM 2442 C CA . HIS B 1 68 ? 16.047 -2.478 -14.130 1.00 59.75 70 HIS B CA 1
ATOM 2443 C C . HIS B 1 68 ? 15.047 -1.703 -15.037 1.00 65.89 70 HIS B C 1
ATOM 2444 O O . HIS B 1 68 ? 15.443 -0.677 -15.603 1.00 65.24 70 HIS B O 1
ATOM 2451 N N . PRO B 1 69 ? 13.754 -2.134 -15.143 1.00 64.39 71 PRO B N 1
ATOM 2452 C CA . PRO B 1 69 ? 12.779 -1.401 -15.976 1.00 66.81 71 PRO B CA 1
ATOM 2453 C C . PRO B 1 69 ? 12.557 0.079 -15.608 1.00 74.82 71 PRO B C 1
ATOM 2454 O O . PRO B 1 69 ? 12.124 0.846 -16.469 1.00 76.28 71 PRO B O 1
ATOM 2458 N N . VAL B 1 70 ? 12.833 0.479 -14.347 1.00 72.81 72 VAL B N 1
ATOM 2459 C CA . VAL B 1 70 ? 12.668 1.865 -13.880 1.00 75.07 72 VAL B CA 1
ATOM 2460 C C . VAL B 1 70 ? 14.065 2.478 -13.648 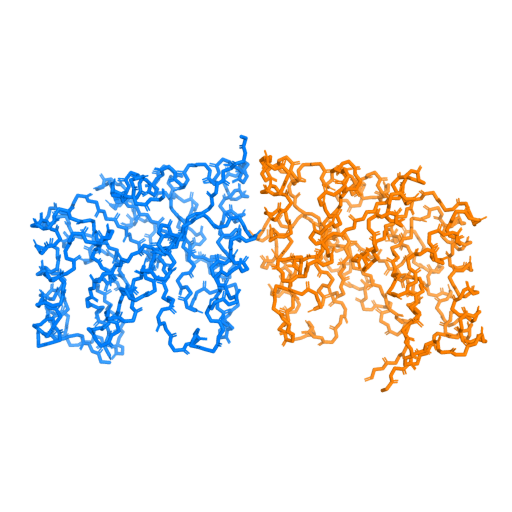1.00 77.17 72 VAL B C 1
ATOM 2461 O O . VAL B 1 70 ? 14.915 1.838 -13.024 1.00 73.61 72 VAL B O 1
ATOM 2465 N N . GLN B 1 71 ? 14.290 3.715 -14.148 1.00 76.53 73 GLN B N 1
ATOM 2466 C CA . GLN B 1 71 ? 15.578 4.417 -14.043 1.00 75.96 73 GLN B CA 1
ATOM 2467 C C . GLN B 1 71 ? 15.466 5.812 -13.382 1.00 83.89 73 GLN B C 1
ATOM 2468 O O . GLN B 1 71 ? 14.416 6.454 -13.456 1.00 85.92 73 GLN B O 1
ATOM 2474 N N . GLY B 1 72 ? 16.566 6.263 -12.766 1.00 81.20 74 GLY B N 1
ATOM 2475 C CA . GLY B 1 72 ? 16.663 7.566 -12.103 1.00 83.67 74 GLY B CA 1
ATOM 2476 C C . GLY B 1 72 ? 16.447 7.562 -10.599 1.00 87.58 74 GLY B C 1
ATOM 2477 O O . GLY B 1 72 ? 15.782 6.665 -10.063 1.00 85.70 74 GLY B O 1
ATOM 2478 N N . LEU B 1 73 ? 17.020 8.581 -9.902 1.00 85.98 75 LEU B N 1
ATOM 2479 C CA . LEU B 1 73 ? 16.924 8.766 -8.443 1.00 106.49 75 LEU B CA 1
ATOM 2480 C C . LEU B 1 73 ? 17.286 10.200 -8.043 1.00 143.58 75 LEU B C 1
ATOM 2481 O O . LEU B 1 73 ? 17.076 10.601 -6.897 1.00 113.77 75 LEU B O 1
ATOM 2483 N N . ASP B 1 77 ? 13.519 11.979 -9.858 1.00 88.73 79 ASP B N 1
ATOM 2484 C CA . ASP B 1 77 ? 12.297 11.601 -10.570 1.00 88.60 79 ASP B CA 1
ATOM 2485 C C . ASP B 1 77 ? 12.539 10.370 -11.480 1.00 91.63 79 ASP B C 1
ATOM 2486 O O . ASP B 1 77 ? 13.414 10.390 -12.366 1.00 90.45 79 ASP B O 1
ATOM 2488 N N . GLN B 1 78 ? 11.742 9.299 -11.236 1.00 86.88 80 GLN B N 1
ATOM 2489 C CA . GLN B 1 78 ? 11.798 8.006 -11.924 1.00 84.92 80 GLN B CA 1
ATOM 2490 C C . GLN B 1 78 ? 11.217 8.067 -13.339 1.00 86.95 80 GLN B C 1
ATOM 2491 O O . GLN B 1 78 ? 10.239 8.777 -13.590 1.00 87.17 80 GLN B O 1
ATOM 2493 N N . ARG B 1 79 ? 11.822 7.291 -14.251 1.00 80.59 81 ARG B N 1
ATOM 2494 C CA . ARG B 1 79 ? 11.434 7.159 -15.663 1.00 78.86 81 ARG B CA 1
ATOM 2495 C C . ARG B 1 79 ? 11.568 5.700 -16.115 1.00 80.91 81 ARG B C 1
ATOM 2496 O O . ARG B 1 79 ? 12.259 4.909 -15.457 1.00 81.10 81 ARG B O 1
ATOM 2504 N N . SER B 1 80 ? 10.912 5.347 -17.231 1.00 74.53 82 SER B N 1
ATOM 2505 C CA . SER B 1 80 ? 11.008 4.010 -17.807 1.00 72.95 82 SER B CA 1
ATOM 2506 C C . SER B 1 80 ? 12.402 3.824 -18.446 1.00 74.27 82 SER B C 1
ATOM 2507 O O . SER B 1 80 ? 13.035 4.805 -18.845 1.00 73.29 82 SER B O 1
ATOM 2509 N N . VAL B 1 81 ? 12.889 2.574 -18.508 1.00 69.24 83 VAL B N 1
ATOM 2510 C CA . VAL B 1 81 ? 14.198 2.236 -19.070 1.00 68.26 83 VAL B CA 1
ATOM 2511 C C . VAL B 1 81 ? 14.207 2.504 -20.599 1.00 72.35 83 VAL B C 1
ATOM 2512 O O . VAL B 1 81 ? 13.153 2.483 -21.247 1.00 73.31 83 VAL B O 1
ATOM 2516 N N . THR B 1 82 ? 15.396 2.796 -21.145 1.00 66.99 84 THR B N 1
ATOM 2517 C CA . THR B 1 82 ? 15.603 3.011 -22.567 1.00 66.73 84 THR B CA 1
ATOM 2518 C C . THR B 1 82 ? 16.664 2.025 -23.058 1.00 71.13 84 THR B C 1
ATOM 2519 O O . THR B 1 82 ? 17.408 1.457 -22.246 1.00 69.26 84 THR B O 1
ATOM 2523 N N . LEU B 1 83 ? 16.734 1.821 -24.392 1.00 69.52 85 LEU B N 1
ATOM 2524 C CA . LEU B 1 83 ? 17.722 0.931 -25.006 1.00 69.98 85 LEU B CA 1
ATOM 2525 C C . LEU B 1 83 ? 19.125 1.480 -24.777 1.00 74.61 85 LEU B C 1
ATOM 2526 O O . LEU B 1 83 ? 20.04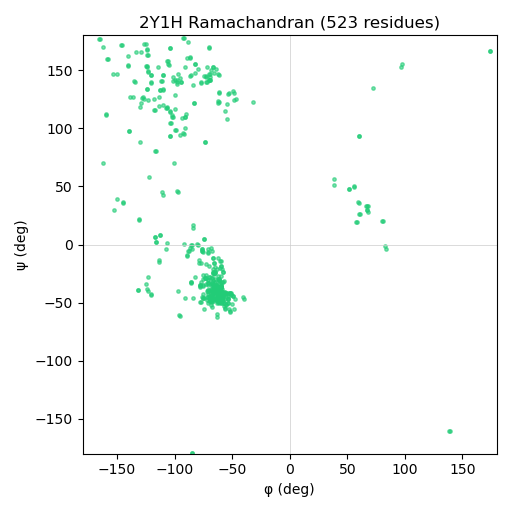7 0.692 -24.504 1.00 75.81 85 LEU B O 1
ATOM 2528 N N . LYS B 1 84 ? 19.263 2.834 -24.801 1.00 72.68 86 LYS B N 1
ATOM 2529 C CA . LYS B 1 84 ? 20.515 3.542 -24.517 1.00 72.35 86 LYS B CA 1
ATOM 2530 C C . LYS B 1 84 ? 21.042 3.171 -23.111 1.00 73.06 86 LYS B C 1
ATOM 2531 O O . LYS B 1 84 ? 22.240 2.919 -22.982 1.00 71.36 86 LYS B O 1
ATOM 2533 N N . ASP B 1 85 ? 20.143 3.061 -22.088 1.00 68.74 87 ASP B N 1
ATOM 2534 C CA . ASP B 1 85 ? 20.514 2.663 -20.714 1.00 67.15 87 ASP B CA 1
ATOM 2535 C C . ASP B 1 85 ? 21.156 1.260 -20.686 1.00 68.86 87 ASP B C 1
ATOM 2536 O O . ASP B 1 85 ? 22.042 1.009 -19.862 1.00 68.05 87 ASP B O 1
ATOM 2541 N N . LEU B 1 86 ? 20.695 0.350 -21.576 1.00 63.52 88 LEU B N 1
ATOM 2542 C CA . LEU B 1 86 ? 21.214 -1.013 -21.675 1.00 60.46 88 LEU B CA 1
ATOM 2543 C C . LEU B 1 86 ? 22.550 -1.008 -22.428 1.00 68.08 88 LEU B C 1
ATOM 2544 O O . LEU B 1 86 ? 23.451 -1.761 -22.048 1.00 68.25 88 LEU B O 1
ATOM 2549 N N . ASP B 1 87 ? 22.688 -0.141 -23.464 1.00 65.92 89 ASP B N 1
ATOM 2550 C CA . ASP B 1 87 ? 23.897 -0.015 -24.281 1.00 66.29 89 ASP B CA 1
ATOM 2551 C C . ASP B 1 87 ? 25.143 0.319 -23.450 1.00 71.95 89 ASP B C 1
ATOM 2552 O O . ASP B 1 87 ? 26.205 -0.243 -23.708 1.00 72.64 89 ASP B O 1
ATOM 2557 N N . VAL B 1 88 ? 25.006 1.222 -22.462 1.00 69.12 90 VAL B N 1
ATOM 2558 C CA . VAL B 1 88 ? 26.072 1.675 -21.550 1.00 69.78 90 VAL B CA 1
ATOM 2559 C C . VAL B 1 88 ? 26.505 0.514 -20.643 1.00 70.78 90 VAL B C 1
ATOM 2560 O O . VAL B 1 88 ? 27.690 0.393 -20.312 1.00 71.06 90 VAL B O 1
ATOM 2564 N N . ALA B 1 89 ? 25.538 -0.345 -20.275 1.00 64.56 91 ALA B N 1
ATOM 2565 C CA . ALA B 1 89 ? 25.717 -1.478 -19.374 1.00 62.79 91 ALA B CA 1
ATOM 2566 C C . ALA B 1 89 ? 26.500 -2.649 -19.959 1.00 66.04 91 ALA B C 1
ATOM 2567 O O . ALA B 1 89 ? 27.345 -3.219 -19.265 1.00 65.27 91 ALA B O 1
ATOM 2569 N N . LEU B 1 90 ? 26.177 -3.034 -21.212 1.00 62.96 92 LEU B N 1
ATOM 2570 C CA . LEU B 1 90 ? 26.694 -4.207 -21.922 1.00 62.48 92 LEU B CA 1
ATOM 2571 C C . LEU B 1 90 ? 28.224 -4.367 -21.853 1.00 68.47 92 LEU B C 1
ATOM 2572 O O . LEU B 1 90 ? 28.649 -5.477 -21.523 1.00 68.62 92 LEU B O 1
ATOM 2577 N N . PRO B 1 91 ? 29.070 -3.324 -22.083 1.00 66.60 93 PRO B N 1
ATOM 2578 C CA . PRO B 1 91 ? 30.525 -3.537 -21.985 1.00 67.93 93 PRO B CA 1
ATOM 2579 C C . PRO B 1 91 ? 30.995 -3.937 -20.578 1.00 72.43 93 PRO B C 1
ATOM 2580 O O . PRO B 1 91 ? 31.927 -4.736 -20.460 1.00 74.68 93 PRO B O 1
ATOM 2584 N N . ILE B 1 92 ? 30.346 -3.406 -19.523 1.00 66.38 94 ILE B N 1
ATOM 2585 C CA . ILE B 1 92 ? 30.693 -3.692 -18.123 1.00 66.02 94 ILE B CA 1
ATOM 2586 C C . ILE B 1 92 ? 30.332 -5.147 -17.773 1.00 68.41 94 ILE B C 1
ATOM 2587 O O . ILE B 1 92 ? 31.181 -5.833 -17.193 1.00 70.58 94 ILE B O 1
ATOM 2592 N N . ILE B 1 93 ? 29.095 -5.619 -18.133 1.00 60.34 95 ILE B N 1
ATOM 2593 C CA . ILE B 1 93 ? 28.625 -6.994 -17.876 1.00 57.60 95 ILE B CA 1
ATOM 2594 C C . ILE B 1 93 ? 29.579 -7.987 -18.562 1.00 62.17 95 ILE B C 1
ATOM 2595 O O . ILE B 1 93 ? 29.965 -8.982 -17.948 1.00 63.18 95 ILE B O 1
ATOM 2600 N N . GLU B 1 94 ? 29.987 -7.691 -19.811 1.00 58.53 96 GLU B N 1
ATOM 2601 C CA . GLU B 1 94 ? 30.910 -8.529 -20.584 1.00 59.53 96 GLU B CA 1
ATOM 2602 C C . GLU B 1 94 ? 32.257 -8.673 -19.867 1.00 65.36 96 GLU B C 1
ATOM 2603 O O . GLU B 1 94 ? 32.844 -9.756 -19.904 1.00 66.75 96 GLU B O 1
ATOM 2609 N N . ASN B 1 95 ? 32.722 -7.605 -19.192 1.00 61.94 97 ASN B N 1
ATOM 2610 C CA . ASN B 1 95 ? 33.978 -7.620 -18.448 1.00 64.58 97 ASN B CA 1
ATOM 2611 C C . ASN B 1 95 ? 33.869 -8.498 -17.183 1.00 70.30 97 ASN B C 1
ATOM 2612 O O . ASN B 1 95 ? 34.879 -9.064 -16.746 1.00 73.00 97 ASN B O 1
ATOM 2617 N N . TYR B 1 96 ? 32.645 -8.639 -16.614 1.00 63.56 98 TYR B N 1
ATOM 2618 C CA . TYR B 1 96 ? 32.457 -9.424 -15.394 1.00 62.74 98 TYR B CA 1
ATOM 2619 C C . TYR B 1 96 ? 31.629 -10.706 -15.592 1.00 64.31 98 TYR B C 1
ATOM 2620 O O . TYR B 1 96 ? 31.351 -11.392 -14.611 1.00 62.35 98 TYR B O 1
ATOM 2629 N N . LYS B 1 97 ? 31.319 -11.071 -16.852 1.00 61.96 99 LYS B N 1
ATOM 2630 C CA . LYS B 1 97 ? 30.499 -12.230 -17.240 1.00 61.96 99 LYS B CA 1
ATOM 2631 C C . LYS B 1 97 ? 30.769 -13.516 -16.421 1.00 70.60 99 LYS B C 1
ATOM 2632 O O . LYS B 1 97 ? 29.812 -14.165 -15.978 1.00 69.44 99 LYS B O 1
ATOM 2637 N N . ASP B 1 98 ? 32.049 -13.851 -16.201 1.00 71.04 100 ASP B N 1
ATOM 2638 C CA . ASP B 1 98 ? 32.486 -15.055 -15.493 1.00 73.51 100 ASP B CA 1
ATOM 2639 C C . ASP B 1 98 ? 32.295 -14.952 -13.973 1.00 75.91 100 ASP B C 1
ATOM 2640 O O . ASP B 1 98 ? 32.152 -15.985 -13.317 1.00 76.47 100 ASP B O 1
ATOM 2645 N N . ARG B 1 99 ? 32.296 -13.723 -13.418 1.00 70.73 101 ARG B N 1
ATOM 2646 C CA . ARG B 1 99 ? 32.175 -13.469 -11.973 1.00 69.69 101 ARG B CA 1
ATOM 2647 C C . ARG B 1 99 ? 30.723 -13.318 -11.467 1.00 70.51 101 ARG B C 1
ATOM 2648 O O . ARG B 1 99 ? 30.513 -13.296 -10.249 1.00 70.91 101 ARG B O 1
ATOM 2656 N N . LEU B 1 100 ? 29.729 -13.237 -12.377 1.00 63.76 102 LEU B N 1
ATOM 2657 C CA . LEU B 1 100 ? 28.324 -13.039 -12.009 1.00 59.26 102 LEU B CA 1
ATOM 2658 C C . LEU B 1 100 ? 27.563 -14.337 -11.685 1.00 62.33 102 LEU B C 1
ATOM 2659 O O . LEU B 1 100 ? 27.802 -15.367 -12.308 1.00 63.44 102 LEU B O 1
ATOM 2664 N N . LEU B 1 101 ? 26.615 -14.255 -10.715 1.00 56.22 103 LEU B N 1
ATOM 2665 C CA . LEU B 1 101 ? 25.741 -15.358 -10.330 1.00 54.10 103 LEU B CA 1
ATOM 2666 C C . LEU B 1 101 ? 24.500 -15.397 -11.241 1.00 54.32 103 LEU B C 1
ATOM 2667 O O . LEU B 1 101 ? 23.979 -16.486 -11.518 1.00 53.53 103 LEU B O 1
ATOM 2672 N N . ALA B 1 102 ? 24.040 -14.210 -11.716 1.00 48.95 104 ALA B N 1
ATOM 2673 C CA . ALA B 1 102 ? 22.855 -14.040 -12.578 1.00 46.79 104 ALA B CA 1
ATOM 2674 C C . ALA B 1 102 ? 22.825 -12.656 -13.211 1.00 50.55 104 ALA B C 1
ATOM 2675 O O . ALA B 1 102 ? 23.686 -11.835 -12.908 1.00 49.66 104 ALA B O 1
ATOM 2677 N N . ILE B 1 103 ? 21.820 -12.389 -14.082 1.00 50.17 105 ILE B N 1
ATOM 2678 C CA . ILE B 1 103 ? 21.621 -11.076 -14.708 1.00 50.90 105 ILE B CA 1
ATOM 2679 C C . ILE B 1 103 ? 20.669 -10.317 -13.752 1.00 56.60 105 ILE B C 1
ATOM 2680 O O . ILE B 1 103 ? 19.510 -10.685 -13.561 1.00 55.57 105 ILE B O 1
ATOM 2685 N N . GLY B 1 104 ? 21.271 -9.323 -13.105 1.00 56.48 106 GLY B N 1
ATOM 2686 C CA . GLY B 1 104 ? 20.840 -8.554 -11.945 1.00 57.21 106 GLY B CA 1
ATOM 2687 C C . GLY B 1 104 ? 19.775 -7.504 -11.976 1.00 62.47 106 GLY B C 1
ATOM 2688 O O . GLY B 1 104 ? 20.074 -6.314 -11.937 1.00 63.97 106 GLY B O 1
ATOM 2689 N N . GLU B 1 105 ? 18.557 -7.966 -11.776 1.00 58.48 107 GLU B N 1
ATOM 2690 C CA . GLU B 1 105 ? 17.289 -7.243 -11.751 1.00 58.46 107 GLU B CA 1
ATOM 2691 C C . GLU B 1 105 ? 16.999 -6.551 -13.063 1.00 60.60 107 GLU B C 1
ATOM 2692 O O . GLU B 1 105 ? 17.385 -5.415 -13.367 1.00 61.15 107 GLU B O 1
ATOM 2698 N N . VAL B 1 106 ? 16.265 -7.323 -13.819 1.00 54.27 108 VAL B N 1
ATOM 2699 C CA . VAL B 1 106 ? 15.723 -7.084 -15.127 1.00 53.75 108 VAL B CA 1
ATOM 2700 C C . VAL B 1 106 ? 14.213 -7.296 -14.989 1.00 54.96 108 VAL B C 1
ATOM 2701 O O . VAL B 1 106 ? 13.751 -7.823 -13.974 1.00 48.20 108 VAL B O 1
ATOM 2705 N N . GLY B 1 107 ? 13.455 -6.910 -16.003 1.00 56.84 109 GLY B N 1
ATOM 2706 C CA . GLY B 1 107 ? 12.022 -7.160 -15.961 1.00 58.93 109 GLY B CA 1
ATOM 2707 C C . GLY B 1 107 ? 11.152 -6.044 -16.452 1.00 65.83 109 GLY B C 1
ATOM 2708 O O . GLY B 1 107 ? 11.605 -5.169 -17.195 1.00 67.49 109 GLY B O 1
ATOM 2709 N N . LEU B 1 108 ? 9.890 -6.102 -16.047 1.00 63.06 110 LEU B N 1
ATOM 2710 C CA . LEU B 1 108 ? 8.881 -5.134 -16.447 1.00 65.06 110 LEU B CA 1
ATOM 2711 C C . LEU B 1 108 ? 8.245 -4.470 -15.241 1.00 65.98 110 LEU B C 1
ATOM 2712 O O . LEU B 1 108 ? 8.136 -5.078 -14.183 1.00 63.69 110 LEU B O 1
ATOM 2717 N N . ASP B 1 109 ? 7.838 -3.220 -15.411 1.00 63.88 111 ASP B N 1
ATOM 2718 C CA . ASP B 1 109 ? 7.113 -2.475 -14.408 1.00 66.91 111 ASP B CA 1
ATOM 2719 C C . ASP B 1 109 ? 6.026 -1.675 -15.110 1.00 78.35 111 ASP B C 1
ATOM 2720 O O . ASP B 1 109 ? 6.299 -0.606 -15.666 1.00 79.91 111 ASP B O 1
ATOM 2725 N N . PHE B 1 110 ? 4.800 -2.211 -15.119 1.00 79.53 112 PHE B N 1
ATOM 2726 C CA . PHE B 1 110 ? 3.695 -1.545 -15.806 1.00 86.08 112 PHE B CA 1
ATOM 2727 C C . PHE B 1 110 ? 2.832 -0.725 -14.841 1.00 97.45 112 PHE B C 1
ATOM 2728 O O . PHE B 1 110 ? 1.601 -0.766 -14.917 1.00 101.94 112 PHE B O 1
ATOM 2736 N N . SER B 1 111 ? 3.492 0.056 -13.963 1.00 95.62 113 SER B N 1
ATOM 2737 C CA . SER B 1 111 ? 2.833 0.978 -13.042 1.00 100.71 113 SER B CA 1
ATOM 2738 C C . SER B 1 111 ? 2.310 2.162 -13.863 1.00 115.04 113 SER B C 1
ATOM 2739 O O . SER B 1 111 ? 2.946 2.496 -14.871 1.00 114.54 113 SER B O 1
ATOM 2742 N N . PRO B 1 112 ? 1.135 2.760 -13.531 1.00 89.45 114 PRO B N 1
ATOM 2743 C CA . PRO B 1 112 ? 0.591 3.838 -14.389 1.00 90.07 114 PRO B CA 1
ATOM 2744 C C . PRO B 1 112 ? 1.545 5.019 -14.596 1.00 95.52 114 PRO B C 1
ATOM 2745 O O . PRO B 1 112 ? 1.670 5.499 -15.723 1.00 93.91 114 PRO B O 1
ATOM 2749 N N . ARG B 1 113 ? 2.244 5.443 -13.518 1.00 95.22 115 ARG B N 1
ATOM 2750 C CA . ARG B 1 113 ? 3.172 6.576 -13.473 1.00 96.20 115 ARG B CA 1
ATOM 2751 C C . ARG B 1 113 ? 4.381 6.439 -14.440 1.00 102.64 115 ARG B C 1
ATOM 2752 O O . ARG B 1 113 ? 4.678 7.394 -15.162 1.00 102.38 115 ARG B O 1
ATOM 2754 N N . PHE B 1 114 ? 5.046 5.261 -14.475 1.00 100.56 116 PHE B N 1
ATOM 2755 C CA . PHE B 1 114 ? 6.259 5.020 -15.263 1.00 100.10 116 PHE B CA 1
ATOM 2756 C C . PHE B 1 114 ? 6.023 4.476 -16.703 1.00 104.81 116 PHE B C 1
ATOM 2757 O O . PHE B 1 114 ? 6.675 4.981 -17.624 1.00 104.99 116 PHE B O 1
ATOM 2759 N N . ALA B 1 115 ? 5.142 3.461 -16.907 1.00 101.36 117 ALA B N 1
ATOM 2760 C CA . ALA B 1 115 ? 4.935 2.869 -18.246 1.00 100.92 117 ALA B CA 1
ATOM 2761 C C . ALA B 1 115 ? 3.457 2.932 -18.755 1.00 104.22 117 ALA B C 1
ATOM 2762 O O . ALA B 1 115 ? 2.865 1.904 -19.117 1.00 104.09 117 ALA B O 1
ATOM 2764 N N . GLY B 1 116 ? 2.919 4.147 -18.846 1.00 99.64 118 GLY B N 1
ATOM 2765 C CA . GLY B 1 116 ? 1.555 4.386 -19.309 1.00 99.09 118 GLY B CA 1
ATOM 2766 C C . GLY B 1 116 ? 1.410 4.236 -20.807 1.00 100.48 118 GLY B C 1
ATOM 2767 O O . GLY B 1 116 ? 0.436 3.641 -21.273 1.00 100.12 118 GLY B O 1
ATOM 2768 N N . THR B 1 117 ? 2.402 4.778 -21.562 1.00 95.29 119 THR B N 1
ATOM 2769 C CA . THR B 1 117 ? 2.521 4.782 -23.033 1.00 93.91 119 THR B CA 1
ATOM 2770 C C . THR B 1 117 ? 2.881 3.384 -23.553 1.00 95.29 119 THR B C 1
ATOM 2771 O O . THR B 1 117 ? 3.727 2.705 -22.963 1.00 95.15 119 THR B O 1
ATOM 2775 N N . GLY B 1 118 ? 2.262 2.994 -24.668 1.00 89.73 120 GLY B N 1
ATOM 2776 C CA . GLY B 1 118 ? 2.517 1.727 -25.352 1.00 88.73 120 GLY B CA 1
ATOM 2777 C C . GLY B 1 118 ? 3.950 1.595 -25.843 1.00 90.41 120 GLY B C 1
ATOM 2778 O O . GLY B 1 118 ? 4.480 0.482 -25.914 1.00 89.96 120 GLY B O 1
ATOM 2779 N N . GLU B 1 119 ? 4.589 2.746 -26.164 1.00 85.43 121 GLU B N 1
ATOM 2780 C CA . GLU B 1 119 ? 5.985 2.851 -26.592 1.00 85.09 121 GLU B CA 1
ATOM 2781 C C . GLU B 1 119 ? 6.930 2.566 -25.407 1.00 87.24 121 GLU B C 1
ATOM 2782 O O . GLU B 1 119 ? 7.957 1.902 -25.580 1.00 86.81 121 GLU B O 1
ATOM 2784 N N . GLN B 1 120 ? 6.569 3.061 -24.207 1.00 82.01 122 GLN B N 1
ATOM 2785 C CA . GLN B 1 120 ? 7.322 2.857 -22.970 1.00 80.96 122 GLN B CA 1
ATOM 2786 C C . GLN B 1 120 ? 7.294 1.384 -22.583 1.00 83.45 122 GLN B C 1
ATOM 2787 O O . GLN B 1 120 ? 8.319 0.847 -22.177 1.00 81.98 122 GLN B O 1
ATOM 2793 N N . LYS B 1 121 ? 6.122 0.732 -22.745 1.00 80.40 123 LYS B N 1
ATOM 2794 C CA . LYS B 1 121 ? 5.895 -0.688 -22.472 1.00 79.93 123 LYS B CA 1
ATOM 2795 C C . LYS B 1 121 ? 6.735 -1.561 -23.424 1.00 82.62 123 LYS B C 1
ATOM 2796 O O . LYS B 1 121 ? 7.275 -2.579 -22.990 1.00 82.01 123 LYS B O 1
ATOM 2798 N N . GLU B 1 122 ? 6.867 -1.146 -24.703 1.00 78.24 124 GLU B N 1
ATOM 2799 C CA . GLU B 1 122 ? 7.675 -1.865 -25.693 1.00 77.67 124 GLU B CA 1
ATOM 2800 C C . GLU B 1 122 ? 9.170 -1.625 -25.459 1.00 79.39 124 GLU B C 1
ATOM 2801 O O . GLU B 1 122 ? 9.946 -2.556 -25.651 1.00 79.12 124 GLU B O 1
ATOM 2807 N N . GLU B 1 123 ? 9.579 -0.400 -25.031 1.00 75.03 125 GLU B N 1
ATOM 2808 C CA . GLU B 1 123 ? 10.985 -0.099 -24.699 1.00 74.23 125 GLU B CA 1
ATOM 2809 C C . GLU B 1 123 ? 11.433 -1.061 -23.586 1.00 77.20 125 GLU B C 1
ATOM 2810 O O . GLU B 1 123 ? 12.422 -1.758 -23.782 1.00 80.05 125 GLU B O 1
ATOM 2816 N N . GLN B 1 124 ? 10.647 -1.184 -22.484 1.00 73.00 126 GLN B N 1
ATOM 2817 C CA . GLN B 1 124 ? 10.891 -2.114 -21.370 1.00 67.99 126 GLN B CA 1
ATOM 2818 C C . GLN B 1 124 ? 11.010 -3.550 -21.873 1.00 69.05 126 GLN B C 1
ATOM 2819 O O . GLN B 1 124 ? 11.988 -4.235 -21.569 1.00 66.27 126 GLN B O 1
ATOM 2825 N N . ARG B 1 125 ? 10.014 -3.989 -22.662 1.00 67.33 127 ARG B N 1
ATOM 2826 C CA . ARG B 1 125 ? 9.961 -5.319 -23.271 1.00 66.92 127 ARG B CA 1
ATOM 2827 C C . ARG B 1 125 ? 11.248 -5.608 -24.064 1.00 69.21 127 ARG B C 1
ATOM 2828 O O . ARG B 1 125 ? 11.844 -6.655 -23.839 1.00 68.13 127 ARG B O 1
ATOM 2830 N N . GLN B 1 126 ? 11.714 -4.661 -24.914 1.00 65.17 128 GLN B N 1
ATOM 2831 C CA . GLN B 1 126 ? 12.932 -4.843 -25.711 1.00 65.92 128 GLN B CA 1
ATOM 2832 C C . GLN B 1 126 ? 14.189 -4.933 -24.834 1.00 68.54 128 GLN B C 1
ATOM 2833 O O . GLN B 1 126 ? 15.028 -5.793 -25.085 1.00 68.00 128 GLN B O 1
ATOM 2836 N N . VAL B 1 127 ? 14.294 -4.094 -23.788 1.00 65.03 129 VAL B N 1
ATOM 2837 C CA . VAL B 1 127 ? 15.424 -4.071 -22.848 1.00 63.34 129 VAL B CA 1
ATOM 2838 C C . VAL B 1 127 ? 15.488 -5.432 -22.111 1.00 66.07 129 VAL B C 1
ATOM 2839 O O . VAL B 1 127 ? 16.581 -5.982 -21.960 1.00 66.71 129 VAL B O 1
ATOM 2843 N N . LEU B 1 128 ? 14.328 -5.989 -21.718 1.00 60.65 130 LEU B N 1
ATOM 2844 C CA . LEU B 1 128 ? 14.247 -7.291 -21.055 1.00 58.24 130 LEU B CA 1
ATOM 2845 C C . LEU B 1 128 ? 14.630 -8.440 -22.016 1.00 61.79 130 LEU B C 1
ATOM 2846 O O . LEU B 1 128 ? 15.442 -9.283 -21.643 1.00 61.17 130 LEU B O 1
ATOM 2851 N N . ILE B 1 129 ? 14.066 -8.459 -23.236 1.00 59.93 131 ILE B N 1
ATOM 2852 C CA . ILE B 1 129 ? 14.292 -9.477 -24.275 1.00 60.93 131 ILE B CA 1
ATOM 2853 C C . ILE B 1 129 ? 15.798 -9.639 -24.565 1.00 67.19 131 ILE B C 1
ATOM 2854 O O . ILE B 1 129 ? 16.279 -10.774 -24.662 1.00 68.40 131 ILE B O 1
ATOM 2859 N N . ARG B 1 130 ? 16.525 -8.498 -24.714 1.00 62.52 132 ARG B N 1
ATOM 2860 C CA . ARG B 1 130 ? 17.966 -8.446 -24.971 1.00 61.98 132 ARG B CA 1
ATOM 2861 C C . ARG B 1 130 ? 18.752 -9.021 -23.791 1.00 64.39 132 ARG B C 1
ATOM 2862 O O . ARG B 1 130 ? 19.756 -9.712 -23.993 1.00 66.41 132 ARG B O 1
ATOM 2870 N N . GLN B 1 131 ? 18.284 -8.748 -22.567 1.00 56.53 133 GLN B N 1
ATOM 2871 C CA . GLN B 1 131 ? 18.933 -9.238 -21.368 1.00 54.42 133 GLN B CA 1
ATOM 2872 C C . GLN B 1 131 ? 18.685 -10.734 -21.206 1.00 58.89 133 GLN B C 1
ATOM 2873 O O . GLN B 1 131 ? 19.567 -11.433 -20.722 1.00 59.79 133 GLN B O 1
ATOM 2879 N N . ILE B 1 132 ? 17.557 -11.251 -21.701 1.00 55.81 134 ILE B N 1
ATOM 2880 C CA . ILE B 1 132 ? 17.312 -12.693 -21.652 1.00 55.91 134 ILE B CA 1
ATOM 2881 C C . ILE B 1 132 ? 18.303 -13.341 -22.636 1.00 62.97 134 ILE B C 1
ATOM 2882 O O . ILE B 1 132 ? 18.985 -14.295 -22.254 1.00 66.08 134 ILE B O 1
ATOM 2887 N N . GLN B 1 133 ? 18.454 -12.751 -23.845 1.00 57.46 135 GLN B N 1
ATOM 2888 C CA . GLN B 1 133 ? 19.398 -13.180 -24.861 1.00 60.20 135 GLN B CA 1
ATOM 2889 C C . GLN B 1 133 ? 20.829 -13.142 -24.309 1.00 63.70 135 GLN B C 1
ATOM 2890 O O . GLN B 1 133 ? 21.598 -14.078 -24.553 1.00 67.81 135 GLN B O 1
ATOM 2896 N N . LEU B 1 134 ? 21.189 -12.066 -23.591 1.00 55.04 136 LEU B N 1
ATOM 2897 C CA . LEU B 1 134 ? 22.507 -11.912 -22.985 1.00 55.36 136 LEU B CA 1
ATOM 2898 C C . LEU B 1 134 ? 22.751 -13.027 -21.961 1.00 61.62 136 LEU B C 1
ATOM 2899 O O . LEU B 1 134 ? 23.788 -13.702 -22.028 1.00 64.01 136 LEU B O 1
ATOM 2904 N N . ALA B 1 135 ? 21.760 -13.243 -21.052 1.00 55.94 137 ALA B N 1
ATOM 2905 C CA . ALA B 1 135 ? 21.779 -14.283 -20.024 1.00 55.52 137 ALA B CA 1
ATOM 2906 C C . ALA B 1 135 ? 21.933 -15.683 -20.652 1.00 61.57 137 ALA B C 1
ATOM 2907 O O . ALA B 1 135 ? 22.765 -16.470 -20.189 1.00 62.52 137 ALA B O 1
ATOM 2909 N N . LYS B 1 136 ? 21.168 -15.967 -21.728 1.00 58.55 138 LYS B N 1
ATOM 2910 C CA . LYS B 1 136 ? 21.240 -17.240 -22.444 1.00 61.89 138 LYS B CA 1
ATOM 2911 C C . LYS B 1 136 ? 22.656 -17.483 -22.999 1.00 69.63 138 LYS B C 1
ATOM 2912 O O . LYS B 1 136 ? 23.146 -18.613 -22.906 1.00 72.45 138 LYS B O 1
ATOM 2914 N N . ARG B 1 137 ? 23.321 -16.419 -23.526 1.00 64.70 139 ARG B N 1
ATOM 2915 C CA . ARG B 1 137 ? 24.675 -16.504 -24.076 1.00 67.47 139 ARG B CA 1
ATOM 2916 C C . ARG B 1 137 ? 25.718 -16.759 -22.970 1.00 71.75 139 ARG B C 1
ATOM 2917 O O . ARG B 1 137 ? 26.580 -17.628 -23.130 1.00 73.89 139 ARG B O 1
ATOM 2925 N N . LEU B 1 138 ? 25.634 -16.002 -21.862 1.00 65.78 140 LEU B N 1
ATOM 2926 C CA . LEU B 1 138 ? 26.572 -16.118 -20.748 1.00 65.97 140 LEU B CA 1
ATOM 2927 C C . LEU B 1 138 ? 26.226 -17.309 -19.828 1.00 73.46 140 LEU B C 1
ATOM 2928 O O . LEU B 1 138 ? 26.941 -17.543 -18.848 1.00 73.46 140 LEU B O 1
ATOM 2933 N N . ASN B 1 139 ? 25.145 -18.060 -20.162 1.00 72.04 141 ASN B N 1
ATOM 2934 C CA . ASN B 1 139 ? 24.615 -19.228 -19.447 1.00 72.75 141 ASN B CA 1
ATOM 2935 C C . ASN B 1 139 ? 24.326 -18.846 -17.979 1.00 73.30 141 ASN B C 1
ATOM 2936 O O . ASN B 1 139 ? 24.750 -19.521 -17.032 1.00 73.81 141 ASN B O 1
ATOM 2941 N N . LEU B 1 140 ? 23.596 -17.732 -17.807 1.00 66.26 142 LEU B N 1
ATOM 2942 C CA . LEU B 1 140 ? 23.257 -17.199 -16.486 1.00 62.11 142 LEU B CA 1
ATOM 2943 C C . LEU B 1 140 ? 21.751 -17.118 -16.248 1.00 64.10 142 LEU B C 1
ATOM 2944 O O . LEU B 1 140 ? 21.014 -16.789 -17.181 1.00 63.42 142 LEU B O 1
ATOM 2949 N N . PRO B 1 141 ? 21.278 -17.328 -14.991 1.00 61.13 143 PRO B N 1
ATOM 2950 C CA . PRO B 1 141 ? 19.845 -17.131 -14.697 1.00 59.51 143 PRO B CA 1
ATOM 2951 C C . PRO B 1 141 ? 19.454 -15.643 -14.735 1.00 61.90 143 PRO B C 1
ATOM 2952 O O . PRO B 1 141 ? 20.326 -14.759 -14.781 1.00 61.25 143 PRO B O 1
ATOM 2956 N N . VAL B 1 142 ? 18.146 -15.362 -14.691 1.00 57.38 144 VAL B N 1
ATOM 2957 C CA . VAL B 1 142 ? 17.634 -13.991 -14.621 1.00 55.50 144 VAL B CA 1
ATOM 2958 C C . VAL B 1 142 ? 16.961 -13.765 -13.256 1.00 56.11 144 VAL B C 1
ATOM 2959 O O . VAL B 1 142 ? 16.200 -14.616 -12.786 1.00 54.31 144 VAL B O 1
ATOM 2963 N N . ASN B 1 143 ? 17.291 -12.637 -12.618 1.00 52.68 145 ASN B N 1
ATOM 2964 C CA . ASN B 1 143 ? 16.710 -12.206 -11.339 1.00 52.97 145 ASN B CA 1
ATOM 2965 C C . ASN B 1 143 ? 15.729 -11.115 -11.730 1.00 57.10 145 ASN B C 1
ATOM 2966 O O . ASN B 1 143 ? 16.167 -10.049 -12.179 1.00 55.38 145 ASN B O 1
ATOM 2971 N N . VAL B 1 144 ? 14.402 -11.438 -11.711 1.00 55.36 146 VAL B N 1
ATOM 2972 C CA . VAL B 1 144 ? 13.361 -10.626 -12.355 1.00 56.25 146 VAL B CA 1
ATOM 2973 C C . VAL B 1 144 ? 12.354 -9.877 -11.448 1.00 61.10 146 VAL B C 1
ATOM 2974 O O . VAL B 1 144 ? 11.818 -10.409 -10.485 1.00 61.15 146 VAL B O 1
ATOM 2978 N N . HIS B 1 145 ? 12.052 -8.646 -11.898 1.00 58.28 147 HIS B N 1
ATOM 2979 C CA . HIS B 1 145 ? 11.070 -7.669 -11.447 1.00 58.90 147 HIS B CA 1
ATOM 2980 C C . HIS B 1 145 ? 9.838 -7.793 -12.352 1.00 64.18 147 HIS B C 1
ATOM 2981 O O . HIS B 1 145 ? 9.994 -7.953 -13.572 1.00 62.62 147 HIS B O 1
ATOM 2988 N N . SER B 1 146 ? 8.617 -7.743 -11.768 1.00 62.40 148 SER B N 1
ATOM 2989 C CA . SER B 1 146 ? 7.376 -7.864 -12.548 1.00 63.16 148 SER B CA 1
ATOM 2990 C C . SER B 1 146 ? 6.181 -7.083 -11.910 1.00 68.97 148 SER B C 1
ATOM 2991 O O . SER B 1 146 ? 5.048 -7.571 -11.953 1.00 70.87 148 SER B O 1
ATOM 2994 N N . ARG B 1 147 ? 6.434 -5.871 -11.348 1.00 64.73 149 ARG B N 1
ATOM 2995 C CA . ARG B 1 147 ? 5.413 -5.017 -10.714 1.00 66.72 149 ARG B CA 1
ATOM 2996 C C . ARG B 1 147 ? 4.363 -4.595 -11.740 1.00 70.92 149 ARG B C 1
ATOM 2997 O O . ARG B 1 147 ? 4.708 -4.038 -12.783 1.00 69.65 149 ARG B O 1
ATOM 3000 N N . SER B 1 148 ? 3.082 -4.938 -11.463 1.00 69.27 150 SER B N 1
ATOM 3001 C CA . SER B 1 148 ? 1.897 -4.670 -12.299 1.00 70.75 150 SER B CA 1
ATOM 3002 C C . SER B 1 148 ? 2.035 -5.272 -13.712 1.00 74.10 150 SER B C 1
ATOM 3003 O O . SER B 1 148 ? 1.298 -4.876 -14.622 1.00 78.05 150 SER B O 1
ATOM 3006 N N . ALA B 1 149 ? 2.945 -6.257 -13.887 1.00 66.62 151 ALA B N 1
ATOM 3007 C CA . ALA B 1 149 ? 3.203 -6.891 -15.177 1.00 64.93 151 ALA B CA 1
ATOM 3008 C C . ALA B 1 149 ? 3.523 -8.388 -15.034 1.00 68.69 151 ALA B C 1
ATOM 3009 O O . ALA B 1 149 ? 4.310 -8.909 -15.816 1.00 67.44 151 ALA B O 1
ATOM 3011 N N . GLY B 1 150 ? 2.865 -9.067 -14.092 1.00 67.84 152 GLY B N 1
ATOM 3012 C CA . GLY B 1 150 ? 3.029 -10.497 -13.816 1.00 67.55 152 GLY B CA 1
ATOM 3013 C C . GLY B 1 150 ? 2.897 -11.422 -15.011 1.00 75.18 152 GLY B C 1
ATOM 3014 O O . GLY B 1 150 ? 3.826 -12.177 -15.310 1.00 73.28 152 GLY B O 1
ATOM 3015 N N . ARG B 1 151 ? 1.738 -11.372 -15.703 1.00 77.55 153 ARG B N 1
ATOM 3016 C CA . ARG B 1 151 ? 1.454 -12.177 -16.904 1.00 79.03 153 ARG B CA 1
ATOM 3017 C C . ARG B 1 151 ? 2.337 -11.705 -18.074 1.00 79.80 153 ARG B C 1
ATOM 3018 O O . ARG B 1 151 ? 3.028 -12.550 -18.656 1.00 78.57 153 ARG B O 1
ATOM 3020 N N . PRO B 1 152 ? 2.424 -10.373 -18.376 1.00 74.94 154 PRO B N 1
ATOM 3021 C CA . PRO B 1 152 ? 3.332 -9.929 -19.445 1.00 73.18 154 PRO B CA 1
ATOM 3022 C C . PRO B 1 152 ? 4.768 -10.450 -19.281 1.00 75.50 154 PRO B C 1
ATOM 3023 O O . PRO B 1 152 ? 5.344 -10.883 -20.274 1.00 76.53 154 PRO B O 1
ATOM 3027 N N . THR B 1 153 ? 5.323 -10.451 -18.046 1.00 69.75 155 THR B N 1
ATOM 3028 C CA . THR B 1 153 ? 6.687 -10.918 -17.758 1.00 67.30 155 THR B CA 1
ATOM 3029 C C . THR B 1 153 ? 6.798 -12.447 -17.954 1.00 73.16 155 THR B C 1
ATOM 3030 O O . THR B 1 153 ? 7.679 -12.884 -18.699 1.00 72.54 155 THR B O 1
ATOM 3034 N N . ILE B 1 154 ? 5.897 -13.238 -17.315 1.00 71.23 156 ILE B N 1
ATOM 3035 C CA . ILE B 1 154 ? 5.834 -14.711 -17.374 1.00 72.47 156 ILE B CA 1
ATOM 3036 C C . ILE B 1 154 ? 5.648 -15.217 -18.827 1.00 78.57 156 ILE B C 1
ATOM 3037 O O . ILE B 1 154 ? 6.244 -16.235 -19.185 1.00 78.29 156 ILE B O 1
ATOM 3042 N N . ASN B 1 155 ? 4.846 -14.516 -19.651 1.00 77.65 157 ASN B N 1
ATOM 3043 C CA . ASN B 1 155 ? 4.629 -14.902 -21.052 1.00 80.28 157 ASN B CA 1
ATOM 3044 C C . ASN B 1 155 ? 5.896 -14.643 -21.881 1.00 81.97 157 ASN B C 1
ATOM 3045 O O . ASN B 1 155 ? 6.359 -15.554 -22.567 1.00 83.33 157 ASN B O 1
ATOM 3050 N N . LEU B 1 156 ? 6.468 -13.421 -21.775 1.00 75.77 158 LEU B N 1
ATOM 3051 C CA . LEU B 1 156 ? 7.708 -12.970 -22.416 1.00 74.79 158 LEU B CA 1
ATOM 3052 C C . LEU B 1 156 ? 8.861 -13.927 -22.090 1.00 78.68 158 LEU B C 1
ATOM 3053 O O . LEU B 1 156 ? 9.589 -14.291 -23.007 1.00 80.67 158 LEU B O 1
ATOM 3058 N N . LEU B 1 157 ? 9.004 -14.351 -20.810 1.00 72.76 159 LEU B N 1
ATOM 3059 C CA . LEU B 1 157 ? 10.048 -15.281 -20.373 1.00 70.97 159 LEU B CA 1
ATOM 3060 C C . LEU B 1 157 ? 9.870 -16.646 -21.040 1.00 77.91 159 LEU B C 1
ATOM 3061 O O . LEU B 1 157 ? 10.859 -17.259 -21.455 1.00 79.81 159 LEU B O 1
ATOM 3066 N N . GLN B 1 158 ? 8.616 -17.106 -21.163 1.00 74.19 160 GLN B N 1
ATOM 3067 C CA . GLN B 1 158 ? 8.295 -18.387 -21.797 1.00 76.85 160 GLN B CA 1
ATOM 3068 C C . GLN B 1 158 ? 8.609 -18.331 -23.291 1.00 80.16 160 GLN B C 1
ATOM 3069 O O . GLN B 1 158 ? 9.313 -19.205 -23.802 1.00 81.80 160 GLN B O 1
ATOM 3075 N N . GLU B 1 159 ? 8.129 -17.269 -23.964 1.00 73.88 161 GLU B N 1
ATOM 3076 C CA . GLU B 1 159 ? 8.331 -16.962 -25.379 1.00 74.62 161 GLU B CA 1
ATOM 3077 C C . GLU B 1 159 ? 9.821 -16.967 -25.755 1.00 78.04 161 GLU B C 1
ATOM 3078 O O . GLU B 1 159 ? 10.196 -17.468 -26.819 1.00 79.81 161 GLU B O 1
ATOM 3084 N N . GLN B 1 160 ? 10.661 -16.388 -24.873 1.00 72.08 162 GLN B N 1
ATOM 3085 C CA . GLN B 1 160 ? 12.098 -16.250 -25.065 1.00 71.69 162 GLN B CA 1
ATOM 3086 C C . GLN B 1 160 ? 12.886 -17.501 -24.600 1.00 77.98 162 GLN B C 1
ATOM 3087 O O . GLN B 1 160 ? 14.114 -17.544 -24.748 1.00 78.37 162 GLN B O 1
ATOM 3093 N N . GLY B 1 161 ? 12.171 -18.506 -24.087 1.00 75.67 163 GLY B N 1
ATOM 3094 C CA . GLY B 1 161 ? 12.732 -19.784 -23.652 1.00 77.12 163 GLY B CA 1
ATOM 3095 C C . GLY B 1 161 ? 13.667 -19.746 -22.455 1.00 78.93 163 GLY B C 1
ATOM 3096 O O . GLY B 1 161 ? 14.593 -20.564 -22.373 1.00 79.62 163 GLY B O 1
ATOM 3097 N N . ALA B 1 162 ? 13.421 -18.817 -21.507 1.00 72.15 164 ALA B N 1
ATOM 3098 C CA . ALA B 1 162 ? 14.223 -18.655 -20.287 1.00 69.97 164 ALA B CA 1
ATOM 3099 C C . ALA B 1 162 ? 14.172 -19.928 -19.446 1.00 76.67 164 ALA B C 1
ATOM 3100 O O . ALA B 1 162 ? 13.095 -20.496 -19.264 1.00 78.43 164 ALA B O 1
ATOM 3102 N N . GLU B 1 163 ? 15.347 -20.414 -19.008 1.00 73.77 165 GLU B N 1
ATOM 3103 C CA . GLU B 1 163 ? 15.477 -21.666 -18.268 1.00 75.74 165 GLU B CA 1
ATOM 3104 C C . GLU B 1 163 ? 15.494 -21.422 -16.764 1.00 78.84 165 GLU B C 1
ATOM 3105 O O . GLU B 1 163 ? 14.595 -21.913 -16.074 1.00 80.29 165 GLU B O 1
ATOM 3111 N N . LYS B 1 164 ? 16.496 -20.668 -16.250 1.00 72.53 166 LYS B N 1
ATOM 3112 C CA . LYS B 1 164 ? 16.606 -20.401 -14.810 1.00 69.71 166 LYS B CA 1
ATOM 3113 C C . LYS B 1 164 ? 16.112 -18.981 -14.524 1.00 71.49 166 LYS B C 1
ATOM 3114 O O . LYS B 1 164 ? 16.726 -18.000 -14.963 1.00 69.42 166 LYS B O 1
ATOM 3118 N N . VAL B 1 165 ? 14.938 -18.881 -13.852 1.00 67.73 167 VAL B N 1
ATOM 3119 C CA . VAL B 1 165 ? 14.321 -17.587 -13.574 1.00 64.63 167 VAL B CA 1
ATOM 3120 C C . VAL B 1 165 ? 13.833 -17.498 -12.143 1.00 64.82 167 VAL B C 1
ATOM 3121 O O . VAL B 1 165 ? 13.323 -18.471 -11.593 1.00 63.91 167 VAL B O 1
ATOM 3125 N N . LEU B 1 166 ? 14.052 -16.311 -11.538 1.00 60.13 168 LEU B N 1
ATOM 3126 C CA . LEU B 1 166 ? 13.560 -15.930 -10.226 1.00 58.98 168 LEU B CA 1
ATOM 3127 C C . LEU B 1 166 ? 12.619 -14.742 -10.392 1.00 60.87 168 LEU B C 1
ATOM 3128 O O . LEU B 1 166 ? 13.039 -13.678 -10.851 1.00 59.90 168 LEU B O 1
ATOM 3133 N N . LEU B 1 167 ? 11.344 -14.944 -10.058 1.00 56.70 169 LEU B N 1
ATOM 3134 C CA . LEU B 1 167 ? 10.353 -13.883 -10.042 1.00 56.15 169 LEU B CA 1
ATOM 3135 C C . LEU B 1 167 ? 10.360 -13.351 -8.601 1.00 60.09 169 LEU B C 1
ATOM 3136 O O . LEU B 1 167 ? 9.824 -13.986 -7.687 1.00 61.07 169 LEU B O 1
ATOM 3141 N N . HIS B 1 168 ? 11.120 -12.265 -8.382 1.00 55.31 170 HIS B N 1
ATOM 3142 C CA . HIS B 1 168 ? 11.284 -11.650 -7.074 1.00 55.29 170 HIS B CA 1
ATOM 3143 C C . HIS B 1 168 ? 10.052 -10.830 -6.713 1.00 62.70 170 HIS B C 1
ATOM 3144 O O . HIS B 1 168 ? 9.504 -10.132 -7.576 1.00 62.72 170 HIS B O 1
ATOM 3151 N N . ALA B 1 169 ? 9.631 -10.917 -5.425 1.00 61.57 171 ALA B N 1
ATOM 3152 C CA . ALA B 1 169 ? 8.508 -10.211 -4.802 1.00 64.04 171 ALA B CA 1
ATOM 3153 C C . ALA B 1 169 ? 7.324 -10.104 -5.747 1.00 69.83 171 ALA B C 1
ATOM 3154 O O . ALA B 1 169 ? 6.838 -8.998 -6.017 1.00 70.19 171 ALA B O 1
ATOM 3156 N N . PHE B 1 170 ? 6.917 -11.256 -6.314 1.00 68.12 172 PHE B N 1
ATOM 3157 C CA . PHE B 1 170 ? 5.831 -11.328 -7.289 1.00 69.98 172 PHE B CA 1
ATOM 3158 C C . PHE B 1 170 ? 4.579 -10.717 -6.649 1.00 78.84 172 PHE B C 1
ATOM 3159 O O . PHE B 1 170 ? 4.127 -11.181 -5.597 1.00 79.89 172 PHE B O 1
ATOM 3167 N N . ASP B 1 171 ? 4.124 -9.584 -7.222 1.00 77.40 173 ASP B N 1
ATOM 3168 C CA . ASP B 1 171 ? 3.012 -8.787 -6.713 1.00 81.07 173 ASP B CA 1
ATOM 3169 C C . ASP B 1 171 ? 1.658 -9.193 -7.327 1.00 86.53 173 ASP B C 1
ATOM 3170 O O . ASP B 1 171 ? 0.632 -8.603 -6.990 1.00 89.09 173 ASP B O 1
ATOM 3175 N N . GLY B 1 172 ? 1.678 -10.189 -8.208 1.00 82.30 174 GLY B N 1
ATOM 3176 C CA . GLY B 1 172 ? 0.496 -10.680 -8.909 1.00 84.39 174 GLY B CA 1
ATOM 3177 C C . GLY B 1 172 ? -0.281 -11.774 -8.201 1.00 90.21 174 GLY B C 1
ATOM 3178 O O . GLY B 1 172 ? 0.153 -12.298 -7.169 1.00 89.47 174 GLY B O 1
ATOM 3179 N N . ARG B 1 173 ? -1.437 -12.130 -8.801 1.00 89.07 175 ARG B N 1
ATOM 3180 C CA . ARG B 1 173 ? -2.421 -13.138 -8.383 1.00 91.89 175 ARG B CA 1
ATOM 3181 C C . ARG B 1 173 ? -1.835 -14.566 -8.385 1.00 94.09 175 ARG B C 1
ATOM 3182 O O . ARG B 1 173 ? -0.956 -14.839 -9.208 1.00 91.91 175 ARG B O 1
ATOM 3190 N N . PRO B 1 174 ? -2.328 -15.501 -7.525 1.00 82.59 176 PRO B N 1
ATOM 3191 C CA . PRO B 1 174 ? -1.771 -16.872 -7.513 1.00 80.55 176 PRO B CA 1
ATOM 3192 C C . PRO B 1 174 ? -2.010 -17.670 -8.798 1.00 86.13 176 PRO B C 1
ATOM 3193 O O . PRO B 1 174 ? -1.237 -18.594 -9.079 1.00 83.63 176 PRO B O 1
ATOM 3197 N N . SER B 1 175 ? -3.074 -17.332 -9.565 1.00 86.11 177 SER B N 1
ATOM 3198 C CA . SER B 1 175 ? -3.389 -18.008 -10.829 1.00 88.14 177 SER B CA 1
ATOM 3199 C C . SER B 1 175 ? -2.286 -17.718 -11.858 1.00 88.47 177 SER B C 1
ATOM 3200 O O . SER B 1 175 ? -1.889 -18.622 -12.595 1.00 88.10 177 SER B O 1
ATOM 3203 N N . VAL B 1 176 ? -1.764 -16.471 -11.849 1.00 81.79 178 VAL B N 1
ATOM 3204 C CA . VAL B 1 176 ? -0.674 -15.984 -12.706 1.00 79.02 178 VAL B CA 1
ATOM 3205 C C . VAL B 1 176 ? 0.649 -16.643 -12.245 1.00 78.45 178 VAL B C 1
ATOM 3206 O O . VAL B 1 176 ? 1.448 -17.055 -13.078 1.00 77.64 178 VAL B O 1
ATOM 3210 N N . ALA B 1 177 ? 0.852 -16.755 -10.920 1.00 72.29 179 ALA B N 1
ATOM 3211 C CA . ALA B 1 177 ? 2.022 -17.385 -10.315 1.00 69.57 179 ALA B CA 1
ATOM 3212 C C . ALA B 1 177 ? 2.100 -18.875 -10.673 1.00 75.13 179 ALA B C 1
ATOM 3213 O O . ALA B 1 177 ? 3.193 -19.385 -10.894 1.00 73.02 179 ALA B O 1
ATOM 3215 N N . MET B 1 178 ? 0.940 -19.564 -10.750 1.00 75.88 180 MET B N 1
ATOM 3216 C CA . MET B 1 178 ? 0.859 -20.983 -11.108 1.00 77.96 180 MET B CA 1
ATOM 3217 C C . MET B 1 178 ? 1.406 -21.220 -12.521 1.00 84.78 180 MET B C 1
ATOM 3218 O O . MET B 1 178 ? 2.003 -22.270 -12.768 1.00 85.69 180 MET B O 1
ATOM 3220 N N . GLU B 1 179 ? 1.256 -20.225 -13.433 1.00 81.45 181 GLU B N 1
ATOM 3221 C CA . GLU B 1 179 ? 1.811 -20.295 -14.784 1.00 81.59 181 GLU B CA 1
ATOM 3222 C C . GLU B 1 179 ? 3.344 -20.371 -14.703 1.00 81.58 181 GLU B C 1
ATOM 3223 O O . GLU B 1 179 ? 3.957 -21.149 -15.429 1.00 81.60 181 GLU B O 1
ATOM 3229 N N . GLY B 1 180 ? 3.924 -19.615 -13.768 1.00 74.85 182 GLY B N 1
ATOM 3230 C CA . GLY B 1 180 ? 5.358 -19.594 -13.512 1.00 71.73 182 GLY B CA 1
ATOM 3231 C C . GLY B 1 180 ? 5.884 -20.882 -12.906 1.00 74.39 182 GLY B C 1
ATOM 3232 O O . GLY B 1 180 ? 6.969 -21.331 -13.288 1.00 73.41 182 GLY B O 1
ATOM 3233 N N . VAL B 1 181 ? 5.127 -21.506 -11.959 1.00 71.06 183 VAL B N 1
ATOM 3234 C CA . VAL B 1 181 ? 5.585 -22.744 -11.303 1.00 70.86 183 VAL B CA 1
ATOM 3235 C C . VAL B 1 181 ? 5.663 -23.870 -12.345 1.00 75.85 183 VAL B C 1
ATOM 3236 O O . VAL B 1 181 ? 6.636 -24.627 -12.342 1.00 73.88 183 VAL B O 1
ATOM 3240 N N . ARG B 1 182 ? 4.673 -23.926 -13.270 1.00 75.46 184 ARG B N 1
ATOM 3241 C CA . ARG B 1 182 ? 4.607 -24.921 -14.341 1.00 78.14 184 ARG B CA 1
ATOM 3242 C C . ARG B 1 182 ? 5.736 -24.710 -15.357 1.00 81.99 184 ARG B C 1
ATOM 3243 O O . ARG B 1 182 ? 6.268 -25.687 -15.893 1.00 82.30 184 ARG B O 1
ATOM 3251 N N . ALA B 1 183 ? 6.142 -23.439 -15.563 1.00 77.92 185 ALA B N 1
ATOM 3252 C CA . ALA B 1 183 ? 7.256 -23.041 -16.432 1.00 77.44 185 ALA B CA 1
ATOM 3253 C C . ALA B 1 183 ? 8.628 -23.330 -15.765 1.00 80.45 185 ALA B C 1
ATOM 3254 O O . ALA B 1 183 ? 9.680 -23.158 -16.397 1.00 79.75 185 ALA B O 1
ATOM 3256 N N . GLY B 1 184 ? 8.585 -23.769 -14.500 1.00 76.29 186 GLY B N 1
ATOM 3257 C CA . GLY B 1 184 ? 9.748 -24.117 -13.691 1.00 74.39 186 GLY B CA 1
ATOM 3258 C C . GLY B 1 184 ? 10.441 -22.922 -13.080 1.00 73.19 186 GLY B C 1
ATOM 3259 O O . GLY B 1 184 ? 11.611 -23.018 -12.702 1.00 70.94 186 GLY B O 1
ATOM 3260 N N . TYR B 1 185 ? 9.722 -21.795 -12.974 1.00 68.92 187 TYR B N 1
ATOM 3261 C CA . TYR B 1 185 ? 10.272 -20.562 -12.413 1.00 67.32 187 TYR B CA 1
ATOM 3262 C C . TYR B 1 185 ? 10.203 -20.593 -10.886 1.00 70.23 187 TYR B C 1
ATOM 3263 O O . TYR B 1 185 ? 9.379 -21.322 -10.313 1.00 71.05 187 TYR B O 1
ATOM 3272 N N . PHE B 1 186 ? 11.090 -19.813 -10.2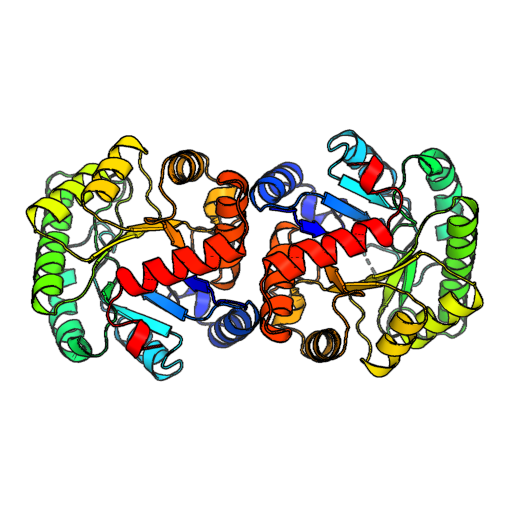37 1.00 64.07 188 PHE B N 1
ATOM 3273 C CA . PHE B 1 186 ? 11.157 -19.688 -8.778 1.00 61.77 188 PHE B CA 1
ATOM 3274 C C . PHE B 1 186 ? 10.594 -18.335 -8.323 1.00 63.19 188 PHE B C 1
ATOM 3275 O O . PHE B 1 186 ? 10.536 -17.377 -9.096 1.00 62.37 188 PHE B O 1
ATOM 3283 N N . PHE B 1 187 ? 10.120 -18.285 -7.077 1.00 59.27 189 PHE B N 1
ATOM 3284 C CA . PHE B 1 187 ? 9.493 -17.101 -6.488 1.00 57.67 189 PHE B CA 1
ATOM 3285 C C . PHE B 1 187 ? 10.110 -16.803 -5.131 1.00 59.52 189 PHE B C 1
ATOM 3286 O O . PHE B 1 187 ? 10.041 -17.657 -4.244 1.00 57.83 189 PHE B O 1
ATOM 3294 N N . SER B 1 188 ? 10.746 -15.623 -4.958 1.00 56.14 190 SER B N 1
ATOM 3295 C CA . SER B 1 188 ? 11.325 -15.292 -3.647 1.00 54.60 190 SER B CA 1
ATOM 3296 C C . SER B 1 188 ? 10.328 -14.443 -2.833 1.00 59.03 190 SER B C 1
ATOM 3297 O O . SER B 1 188 ? 9.571 -13.663 -3.405 1.00 59.70 190 SER B O 1
ATOM 3300 N N . ILE B 1 189 ? 10.282 -14.666 -1.511 1.00 54.70 191 ILE B N 1
ATOM 3301 C CA . ILE B 1 189 ? 9.332 -14.029 -0.609 1.00 54.39 191 ILE B CA 1
ATOM 3302 C C . ILE B 1 189 ? 10.036 -13.032 0.316 1.00 57.73 191 ILE B C 1
ATOM 3303 O O . ILE B 1 189 ? 10.916 -13.436 1.067 1.00 58.16 191 ILE B O 1
ATOM 3308 N N . PRO B 1 190 ? 9.655 -11.730 0.272 1.00 53.79 192 PRO B N 1
ATOM 3309 C CA . PRO B 1 190 ? 10.297 -10.738 1.159 1.00 52.15 192 PRO B CA 1
ATOM 3310 C C . PRO B 1 190 ? 9.607 -10.677 2.528 1.00 54.21 192 PRO B C 1
ATOM 3311 O O . PRO B 1 190 ? 8.451 -11.091 2.604 1.00 55.56 192 PRO B O 1
ATOM 3315 N N . PRO B 1 191 ? 10.235 -10.138 3.612 1.00 48.09 193 PRO B N 1
ATOM 3316 C CA . PRO B 1 191 ? 9.559 -10.127 4.921 1.00 46.76 193 PRO B CA 1
ATOM 3317 C C . PRO B 1 191 ? 8.331 -9.207 5.001 1.00 50.41 193 PRO B C 1
ATOM 3318 O O . PRO B 1 191 ? 7.637 -9.223 6.022 1.00 51.64 193 PRO B O 1
ATOM 3322 N N . SER B 1 192 ? 8.041 -8.425 3.951 1.00 46.90 194 SER B N 1
ATOM 3323 C CA . SER B 1 192 ? 6.838 -7.575 3.925 1.00 48.64 194 SER B CA 1
ATOM 3324 C C . SER B 1 192 ? 5.547 -8.426 3.781 1.00 56.00 194 SER B C 1
ATOM 3325 O O . SER B 1 192 ? 4.447 -7.890 3.854 1.00 58.02 194 SER B O 1
ATOM 3328 N N . ILE B 1 193 ? 5.698 -9.756 3.620 1.00 52.11 195 ILE B N 1
ATOM 3329 C CA . ILE B 1 193 ? 4.629 -10.750 3.562 1.00 52.97 195 ILE B CA 1
ATOM 3330 C C . ILE B 1 193 ? 3.753 -10.702 4.850 1.00 61.63 195 ILE B C 1
ATOM 3331 O O . ILE B 1 193 ? 2.553 -10.969 4.771 1.00 65.25 195 ILE B O 1
ATOM 3336 N N . ILE B 1 194 ? 4.348 -10.350 6.019 1.00 57.35 196 ILE B N 1
ATOM 3337 C CA . ILE B 1 194 ? 3.618 -10.292 7.290 1.00 58.11 196 ILE B CA 1
ATOM 3338 C C . ILE B 1 194 ? 2.684 -9.071 7.319 1.00 64.13 196 ILE B C 1
ATOM 3339 O O . ILE B 1 194 ? 1.749 -9.050 8.119 1.00 65.74 196 ILE B O 1
ATOM 3344 N N . ARG B 1 195 ? 2.886 -8.091 6.424 1.00 61.39 197 ARG B N 1
ATOM 3345 C CA . ARG B 1 195 ? 1.991 -6.935 6.372 1.00 63.89 197 ARG B CA 1
ATOM 3346 C C . ARG B 1 195 ? 1.172 -6.887 5.057 1.00 71.26 197 ARG B C 1
ATOM 3347 O O . ARG B 1 195 ? 0.194 -6.134 4.991 1.00 74.55 197 ARG B O 1
ATOM 3355 N N . SER B 1 196 ? 1.554 -7.706 4.038 1.00 66.84 198 SER B N 1
ATOM 3356 C CA . SER B 1 196 ? 0.934 -7.752 2.699 1.00 68.23 198 SER B CA 1
ATOM 3357 C C . SER B 1 196 ? 0.011 -8.980 2.482 1.00 73.25 198 SER B C 1
ATOM 3358 O O . SER B 1 196 ? 0.504 -10.112 2.401 1.00 71.31 198 SER B O 1
ATOM 3361 N N . GLY B 1 197 ? -1.299 -8.716 2.328 1.00 72.31 199 GLY B N 1
ATOM 3362 C CA . GLY B 1 197 ? -2.326 -9.719 2.048 1.00 73.90 199 GLY B CA 1
ATOM 3363 C C . GLY B 1 197 ? -2.154 -10.384 0.691 1.00 76.67 199 GLY B C 1
ATOM 3364 O O . GLY B 1 197 ? -2.400 -11.587 0.548 1.00 75.44 199 GLY B O 1
ATOM 3365 N N . GLN B 1 198 ? -1.709 -9.609 -0.318 1.00 73.61 200 GLN B N 1
ATOM 3366 C CA . GLN B 1 198 ? -1.456 -10.136 -1.659 1.00 74.06 200 GLN B CA 1
ATOM 3367 C C . GLN B 1 198 ? -0.448 -11.304 -1.579 1.00 78.29 200 GLN B C 1
ATOM 3368 O O . GLN B 1 198 ? -0.788 -12.419 -1.988 1.00 79.51 200 GLN B O 1
ATOM 3374 N N . LYS B 1 199 ? 0.750 -11.058 -0.982 1.00 72.41 201 LYS B N 1
ATOM 3375 C CA . LYS B 1 199 ? 1.819 -12.051 -0.828 1.00 69.90 201 LYS B CA 1
ATOM 3376 C C . LYS B 1 199 ? 1.398 -13.209 0.104 1.00 74.28 201 LYS B C 1
ATOM 3377 O O . LYS B 1 199 ? 1.969 -14.298 0.016 1.00 73.01 201 LYS B O 1
ATOM 3383 N N . GLN B 1 200 ? 0.364 -12.992 0.941 1.00 72.12 202 GLN B N 1
ATOM 3384 C CA . GLN B 1 200 ? -0.172 -13.999 1.852 1.00 72.03 202 GLN B CA 1
ATOM 3385 C C . GLN B 1 200 ? -0.934 -15.092 1.069 1.00 76.65 202 GLN B C 1
ATOM 3386 O O . GLN B 1 200 ? -0.696 -16.282 1.303 1.00 75.37 202 GLN B O 1
ATOM 3392 N N . LYS B 1 201 ? -1.795 -14.686 0.100 1.00 75.14 203 LYS B N 1
ATOM 3393 C CA . LYS B 1 201 ? -2.564 -15.604 -0.762 1.00 76.74 203 LYS B CA 1
ATOM 3394 C C . LYS B 1 201 ? -1.630 -16.385 -1.723 1.00 75.62 203 LYS B C 1
ATOM 3395 O O . LYS B 1 201 ? -1.926 -17.520 -2.101 1.00 75.04 203 LYS B O 1
ATOM 3397 N N . LEU B 1 202 ? -0.488 -15.766 -2.073 1.00 68.26 204 LEU B N 1
ATOM 3398 C CA . LEU B 1 202 ? 0.575 -16.267 -2.936 1.00 65.32 204 LEU B CA 1
ATOM 3399 C C . LEU B 1 202 ? 1.248 -17.525 -2.355 1.00 66.92 204 LEU B C 1
ATOM 3400 O O . LEU B 1 202 ? 1.188 -18.589 -2.974 1.00 67.37 204 LEU B O 1
ATOM 3405 N N . VAL B 1 203 ? 1.878 -17.394 -1.172 1.00 60.62 205 VAL B N 1
ATOM 3406 C CA . VAL B 1 203 ? 2.584 -18.467 -0.463 1.00 59.50 205 VAL B CA 1
ATOM 3407 C C . VAL B 1 203 ? 1.609 -19.604 -0.157 1.00 67.81 205 VAL B C 1
ATOM 3408 O O . VAL B 1 203 ? 1.995 -20.770 -0.271 1.00 67.43 205 VAL B O 1
ATOM 3412 N N . LYS B 1 204 ? 0.342 -19.264 0.183 1.00 68.79 206 LYS B N 1
ATOM 3413 C CA . LYS B 1 204 ? -0.717 -20.244 0.458 1.00 72.55 206 LYS B CA 1
ATOM 3414 C C . LYS B 1 204 ? -0.749 -21.304 -0.662 1.00 80.25 206 LYS B C 1
ATOM 3415 O O . LYS B 1 204 ? -0.519 -22.485 -0.385 1.00 81.78 206 LYS B O 1
ATOM 3417 N N . GLN B 1 205 ? -0.888 -20.853 -1.930 1.00 76.35 207 GLN B N 1
ATOM 3418 C CA . GLN B 1 205 ? -0.951 -21.712 -3.109 1.00 77.85 207 GLN B CA 1
ATOM 3419 C C . GLN B 1 205 ? 0.411 -22.247 -3.572 1.00 78.84 207 GLN B C 1
ATOM 3420 O O . GLN B 1 205 ? 0.482 -23.356 -4.114 1.00 79.97 207 GLN B O 1
ATOM 3422 N N . LEU B 1 206 ? 1.467 -21.434 -3.415 1.00 71.17 208 LEU B N 1
ATOM 3423 C CA . LEU B 1 206 ? 2.823 -21.702 -3.903 1.00 68.52 208 LEU B CA 1
ATOM 3424 C C . LEU B 1 206 ? 3.485 -22.984 -3.293 1.00 71.36 208 LEU B C 1
ATOM 3425 O O . LEU B 1 206 ? 3.631 -23.040 -2.070 1.00 70.10 208 LEU B O 1
ATOM 3430 N N . PRO B 1 207 ? 3.927 -23.994 -4.115 1.00 66.92 209 PRO B N 1
ATOM 3431 C CA . PRO B 1 207 ? 4.631 -25.157 -3.529 1.00 66.58 209 PRO B CA 1
ATOM 3432 C C . PRO B 1 207 ? 6.015 -24.739 -3.026 1.00 68.72 209 PRO B C 1
ATOM 3433 O O . PRO B 1 207 ? 6.663 -23.890 -3.642 1.00 67.06 209 PRO B O 1
ATOM 3437 N N . LEU B 1 208 ? 6.446 -25.283 -1.883 1.00 65.52 210 LEU B N 1
ATOM 3438 C CA . LEU B 1 208 ? 7.723 -24.928 -1.261 1.00 62.50 210 LEU B CA 1
ATOM 3439 C C . LEU B 1 208 ? 8.895 -25.271 -2.194 1.00 65.59 210 LEU B C 1
ATOM 3440 O O . LEU B 1 208 ? 9.873 -24.532 -2.207 1.00 63.68 210 LEU B O 1
ATOM 3445 N N . THR B 1 209 ? 8.754 -26.313 -3.037 1.00 63.91 211 THR B N 1
ATOM 3446 C CA . THR B 1 209 ? 9.775 -26.700 -4.024 1.00 64.66 211 THR B CA 1
ATOM 3447 C C . THR B 1 209 ? 10.040 -25.578 -5.070 1.00 66.28 211 THR B C 1
ATOM 3448 O O . THR B 1 209 ? 11.017 -25.669 -5.824 1.00 66.35 211 THR B O 1
ATOM 3452 N N . SER B 1 210 ? 9.181 -24.530 -5.102 1.00 60.26 212 SER B N 1
ATOM 3453 C CA . SER B 1 210 ? 9.297 -23.385 -6.012 1.00 58.96 212 SER B CA 1
ATOM 3454 C C . SER B 1 210 ? 9.545 -22.042 -5.251 1.00 61.39 212 SER B C 1
ATOM 3455 O O . SER B 1 210 ? 9.659 -20.981 -5.889 1.00 58.98 212 SER B O 1
ATOM 3458 N N . ILE B 1 211 ? 9.662 -22.106 -3.896 1.00 58.24 213 ILE B N 1
ATOM 3459 C CA . ILE B 1 211 ? 9.858 -20.938 -3.025 1.00 55.89 213 ILE B CA 1
ATOM 3460 C C . ILE B 1 211 ? 11.347 -20.747 -2.669 1.00 58.48 213 ILE B C 1
ATOM 3461 O O . ILE B 1 211 ? 12.072 -21.707 -2.414 1.00 59.36 213 ILE B O 1
ATOM 3466 N N . CYS B 1 212 ? 11.766 -19.473 -2.663 1.00 53.47 214 CYS B N 1
ATOM 3467 C CA . CYS B 1 212 ? 13.075 -18.942 -2.276 1.00 52.47 214 CYS B CA 1
ATOM 3468 C C . CYS B 1 212 ? 12.859 -17.812 -1.287 1.00 54.12 214 CYS B C 1
ATOM 3469 O O . CYS B 1 212 ? 11.746 -17.310 -1.173 1.00 54.21 214 CYS B O 1
ATOM 3472 N N . LEU B 1 213 ? 13.908 -17.390 -0.592 1.00 49.55 215 LEU B N 1
ATOM 3473 C CA . LEU B 1 213 ? 13.789 -16.266 0.327 1.00 48.02 215 LEU B CA 1
ATOM 3474 C C . LEU B 1 213 ? 14.538 -15.056 -0.204 1.00 49.98 215 LEU B C 1
ATOM 3475 O O . LEU B 1 213 ? 15.567 -15.205 -0.865 1.00 50.67 215 LEU B O 1
ATOM 3480 N N . GLU B 1 214 ? 13.999 -13.858 0.070 1.00 44.33 216 GLU B N 1
ATOM 3481 C CA . GLU B 1 214 ? 14.599 -12.569 -0.276 1.00 43.17 216 GLU B CA 1
ATOM 3482 C C . GLU B 1 214 ? 14.254 -11.547 0.789 1.00 46.74 216 GLU B C 1
ATOM 3483 O O . GLU B 1 214 ? 13.445 -11.828 1.680 1.00 45.77 216 GLU B O 1
ATOM 3489 N N . THR B 1 215 ? 14.868 -10.369 0.715 1.00 44.57 217 THR B N 1
ATOM 3490 C CA . THR B 1 215 ? 14.496 -9.263 1.591 1.00 44.68 217 THR B CA 1
ATOM 3491 C C . THR B 1 215 ? 14.143 -8.071 0.738 1.00 48.13 217 THR B C 1
ATOM 3492 O O . THR B 1 215 ? 13.214 -7.325 1.068 1.00 48.86 217 THR B O 1
ATOM 3496 N N . ASP B 1 216 ? 14.904 -7.904 -0.361 1.00 42.70 218 ASP B N 1
ATOM 3497 C CA . ASP B 1 216 ? 14.883 -6.782 -1.292 1.00 44.61 218 ASP B CA 1
ATOM 3498 C C . ASP B 1 216 ? 15.397 -5.521 -0.559 1.00 51.23 218 ASP B C 1
ATO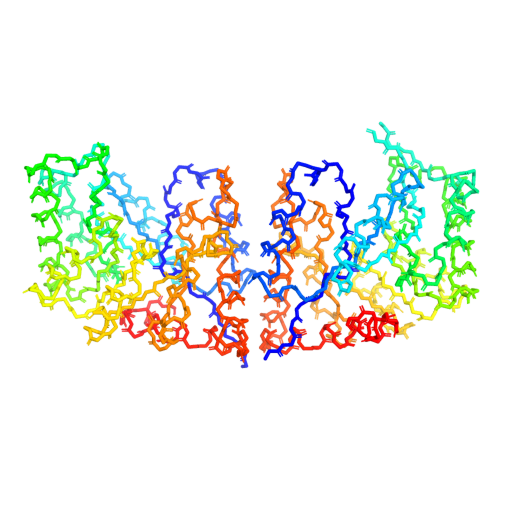M 3499 O O . ASP B 1 216 ? 15.015 -4.396 -0.892 1.00 52.57 218 ASP B O 1
ATOM 3504 N N . SER B 1 217 ? 16.294 -5.728 0.436 1.00 47.43 219 SER B N 1
ATOM 3505 C CA . SER B 1 217 ? 16.910 -4.683 1.248 1.00 48.03 219 SER B CA 1
ATOM 3506 C C . SER B 1 217 ? 17.449 -3.590 0.313 1.00 55.48 219 SER B C 1
ATOM 3507 O O . SER B 1 217 ? 17.993 -3.939 -0.730 1.00 55.85 219 SER B O 1
ATOM 3510 N N . PRO B 1 218 ? 17.187 -2.287 0.555 1.00 53.47 220 PRO B N 1
ATOM 3511 C CA . PRO B 1 218 ? 16.580 -1.672 1.760 1.00 52.65 220 PRO B CA 1
ATOM 3512 C C . PRO B 1 218 ? 15.042 -1.658 1.790 1.00 55.59 220 PRO B C 1
ATOM 3513 O O . PRO B 1 218 ? 14.458 -1.234 2.793 1.00 56.13 220 PRO B O 1
ATOM 3517 N N . ALA B 1 219 ? 14.387 -2.122 0.712 1.00 49.91 221 ALA B N 1
ATOM 3518 C CA . ALA B 1 219 ? 12.930 -2.127 0.616 1.00 49.40 221 ALA B CA 1
ATOM 3519 C C . ALA B 1 219 ? 12.293 -3.435 1.117 1.00 53.57 221 ALA B C 1
ATOM 3520 O O . ALA B 1 219 ? 12.986 -4.386 1.486 1.00 51.43 221 ALA B O 1
ATOM 3522 N N . LEU B 1 220 ? 10.948 -3.461 1.086 1.00 51.88 222 LEU B N 1
ATOM 3523 C CA . LEU B 1 220 ? 10.033 -4.564 1.380 1.00 50.71 222 LEU B CA 1
ATOM 3524 C C . LEU B 1 220 ? 10.305 -5.235 2.704 1.00 54.66 222 LEU B C 1
ATOM 3525 O O . LEU B 1 220 ? 10.298 -6.475 2.806 1.00 52.87 222 LEU B O 1
ATOM 3530 N N . GLY B 1 221 ? 10.459 -4.395 3.723 1.00 52.98 223 GLY B N 1
ATOM 3531 C CA . GLY B 1 221 ? 10.681 -4.835 5.092 1.00 52.11 223 GLY B CA 1
ATOM 3532 C C . GLY B 1 221 ? 9.396 -5.148 5.829 1.00 56.36 223 GLY B C 1
ATOM 3533 O O . GLY B 1 221 ? 8.300 -4.985 5.267 1.00 55.78 223 GLY B O 1
ATOM 3534 N N . PRO B 1 222 ? 9.512 -5.552 7.123 1.00 51.86 224 PRO B N 1
ATOM 3535 C CA . PRO B 1 222 ? 8.304 -5.826 7.922 1.00 52.20 224 PRO B CA 1
ATOM 3536 C C . PRO B 1 222 ? 7.474 -4.571 8.161 1.00 57.09 224 PRO B C 1
ATOM 3537 O O . PRO B 1 222 ? 6.282 -4.675 8.415 1.00 57.90 224 PRO B O 1
ATOM 3541 N N . GLU B 1 223 ? 8.117 -3.393 8.093 1.00 53.71 225 GLU B N 1
ATOM 3542 C CA . GLU B 1 223 ? 7.492 -2.094 8.316 1.00 55.61 225 GLU B CA 1
ATOM 3543 C C . GLU B 1 223 ? 7.704 -1.179 7.119 1.00 61.86 225 GLU B C 1
ATOM 3544 O O . GLU B 1 223 ? 8.835 -1.064 6.618 1.00 59.70 225 GLU B O 1
ATOM 3550 N N . LYS B 1 224 ? 6.610 -0.511 6.676 1.00 61.31 226 LYS B N 1
ATOM 3551 C CA . LYS B 1 224 ? 6.658 0.432 5.561 1.00 63.02 226 LYS B CA 1
ATOM 3552 C C . LYS B 1 224 ? 7.440 1.672 5.983 1.00 67.86 226 LYS B C 1
ATOM 3553 O O . LYS B 1 224 ? 7.343 2.096 7.141 1.00 67.87 226 LYS B O 1
ATOM 3555 N N . GLN B 1 225 ? 8.244 2.222 5.047 1.00 65.45 227 GLN B N 1
ATOM 3556 C CA . GLN B 1 225 ? 9.087 3.419 5.202 1.00 66.92 227 GLN B CA 1
ATOM 3557 C C . GLN B 1 225 ? 10.123 3.250 6.320 1.00 67.86 227 GLN B C 1
ATOM 3558 O O . GLN B 1 225 ? 10.558 4.241 6.903 1.00 69.96 227 GLN B O 1
ATOM 3564 N N . VAL B 1 226 ? 10.521 1.996 6.611 1.00 59.81 228 VAL B N 1
ATOM 3565 C CA . VAL B 1 226 ? 11.535 1.653 7.627 1.00 57.39 228 VAL B CA 1
ATOM 3566 C C . VAL B 1 226 ? 12.551 0.756 6.917 1.00 58.06 228 VAL B C 1
ATOM 3567 O O . VAL B 1 226 ? 12.129 -0.222 6.290 1.00 57.45 228 VAL B O 1
ATOM 3571 N N . ARG B 1 227 ? 13.875 1.095 6.985 1.00 52.95 229 ARG B N 1
ATOM 3572 C CA . ARG B 1 227 ? 14.921 0.344 6.270 1.00 51.82 229 ARG B CA 1
ATOM 3573 C C . ARG B 1 227 ? 14.902 -1.164 6.559 1.00 53.83 229 ARG B C 1
ATOM 3574 O O . ARG B 1 227 ? 14.870 -1.572 7.726 1.00 52.38 229 ARG B O 1
ATOM 3582 N N . ASN B 1 228 ? 14.910 -1.973 5.473 1.00 48.73 230 ASN B N 1
ATOM 3583 C CA . ASN B 1 228 ? 14.966 -3.428 5.545 1.00 46.35 230 ASN B CA 1
ATOM 3584 C C . ASN B 1 228 ? 16.431 -3.898 5.437 1.00 50.77 230 ASN B C 1
ATOM 3585 O O . ASN B 1 228 ? 17.224 -3.331 4.671 1.00 49.54 230 ASN B O 1
ATOM 3590 N N . GLU B 1 229 ? 16.786 -4.920 6.240 1.00 47.52 231 GLU B N 1
ATOM 3591 C CA . GLU B 1 229 ? 18.144 -5.462 6.282 1.00 47.21 231 GLU B CA 1
ATOM 3592 C C . GLU B 1 229 ? 18.130 -6.975 5.996 1.00 50.19 231 GLU B C 1
ATOM 3593 O O . GLU B 1 229 ? 17.108 -7.621 6.251 1.00 49.98 231 GLU B O 1
ATOM 3599 N N . PRO B 1 230 ? 19.234 -7.556 5.454 1.00 45.89 232 PRO B N 1
ATOM 3600 C CA . PRO B 1 230 ? 19.211 -8.977 5.067 1.00 45.64 232 PRO B CA 1
ATOM 3601 C C . PRO B 1 230 ? 18.935 -9.989 6.197 1.00 51.86 232 PRO B C 1
ATOM 3602 O O . PRO B 1 230 ? 18.472 -11.097 5.903 1.00 53.33 232 PRO B O 1
ATOM 3606 N N . TRP B 1 231 ? 19.138 -9.619 7.464 1.00 47.20 233 TRP B N 1
ATOM 3607 C CA . TRP B 1 231 ? 18.830 -10.528 8.563 1.00 47.08 233 TRP B CA 1
ATOM 3608 C C . TRP B 1 231 ? 17.310 -10.815 8.680 1.00 51.91 233 TRP B C 1
ATOM 3609 O O . TRP B 1 231 ? 16.931 -11.798 9.325 1.00 52.66 233 TRP B O 1
ATOM 3620 N N . ASN B 1 232 ? 16.451 -9.984 8.032 1.00 47.09 234 ASN B N 1
ATOM 3621 C CA . ASN B 1 232 ? 14.989 -10.137 8.064 1.00 46.11 234 ASN B CA 1
ATOM 3622 C C . ASN B 1 232 ? 14.519 -11.301 7.188 1.00 50.43 234 ASN B C 1
ATOM 3623 O O . ASN B 1 232 ? 13.331 -11.582 7.118 1.00 50.70 234 ASN B O 1
ATOM 3628 N N . ILE B 1 233 ? 15.463 -12.042 6.619 1.00 49.09 235 ILE B N 1
ATOM 3629 C CA . ILE B 1 233 ? 15.211 -13.219 5.794 1.00 48.92 235 ILE B CA 1
ATOM 3630 C C . ILE B 1 233 ? 14.613 -14.343 6.651 1.00 51.60 235 ILE B C 1
ATOM 3631 O O . ILE B 1 233 ? 13.914 -15.196 6.111 1.00 50.05 235 ILE B O 1
ATOM 3636 N N . SER B 1 234 ? 14.873 -14.326 7.985 1.00 48.98 236 SER B N 1
ATOM 3637 C CA . SER B 1 234 ? 14.303 -15.293 8.928 1.00 48.93 236 SER B CA 1
ATOM 3638 C C . SER B 1 234 ? 12.802 -15.040 9.122 1.00 52.13 236 SER B C 1
ATOM 3639 O O . SER B 1 234 ? 12.055 -16.002 9.306 1.00 53.54 236 SER B O 1
ATOM 3642 N N . ILE B 1 235 ? 12.359 -13.761 9.056 1.00 47.19 237 ILE B N 1
ATOM 3643 C CA . ILE B 1 235 ? 10.942 -13.393 9.170 1.00 47.70 237 ILE B CA 1
ATOM 3644 C C . ILE B 1 235 ? 10.179 -14.091 8.026 1.00 54.48 237 ILE B C 1
ATOM 3645 O O . ILE B 1 235 ? 9.139 -14.707 8.282 1.00 55.61 237 ILE B O 1
ATOM 3650 N N . SER B 1 236 ? 10.735 -14.037 6.781 1.00 51.20 238 SER B N 1
ATOM 3651 C CA . SER B 1 236 ? 10.162 -14.705 5.599 1.00 50.44 238 SER B CA 1
ATOM 3652 C C . SER B 1 236 ? 10.018 -16.199 5.866 1.00 55.24 238 SER B C 1
ATOM 3653 O O . SER B 1 236 ? 8.937 -16.743 5.674 1.00 55.88 238 SER B O 1
ATOM 3656 N N . ALA B 1 237 ? 11.108 -16.841 6.345 1.00 51.86 239 ALA B N 1
ATOM 3657 C CA . ALA B 1 237 ? 11.185 -18.271 6.640 1.00 53.24 239 ALA B CA 1
ATOM 3658 C C . ALA B 1 237 ? 10.157 -18.668 7.681 1.00 58.55 239 ALA B C 1
ATOM 3659 O O . ALA B 1 237 ? 9.518 -19.709 7.526 1.00 60.01 239 ALA B O 1
ATOM 3661 N N . GLU B 1 238 ? 9.968 -17.811 8.714 1.00 54.53 240 GLU B N 1
ATOM 3662 C CA . GLU B 1 238 ? 9.015 -18.017 9.812 1.00 54.75 240 GLU B CA 1
ATOM 3663 C C . GLU B 1 238 ? 7.572 -17.976 9.315 1.00 58.65 240 GLU B C 1
ATOM 3664 O O . GLU B 1 238 ? 6.774 -18.838 9.694 1.00 60.99 240 GLU B O 1
ATOM 3670 N N . TYR B 1 239 ? 7.245 -16.982 8.475 1.00 64.61 241 TYR B N 1
ATOM 3671 C CA . TYR B 1 239 ? 5.909 -16.828 7.924 1.00 66.27 241 TYR B CA 1
ATOM 3672 C C . TYR B 1 239 ? 5.509 -18.079 7.092 1.00 67.87 241 TYR B C 1
ATOM 3673 O O . TYR B 1 239 ? 4.405 -18.605 7.265 1.00 70.34 241 TYR B O 1
ATOM 3682 N N . ILE B 1 240 ? 6.404 -18.539 6.211 1.00 59.89 242 ILE B N 1
ATOM 3683 C CA . ILE B 1 240 ? 6.175 -19.684 5.324 1.00 59.62 242 ILE B CA 1
ATOM 3684 C C . ILE B 1 240 ? 5.975 -20.965 6.161 1.00 66.02 242 ILE B C 1
ATOM 3685 O O . ILE B 1 240 ? 5.017 -21.694 5.906 1.00 67.01 242 ILE B O 1
ATOM 3690 N N . ALA B 1 241 ? 6.833 -21.196 7.177 1.00 63.17 243 ALA B N 1
ATOM 3691 C CA . ALA B 1 241 ? 6.774 -22.353 8.079 1.00 65.01 243 ALA B CA 1
ATOM 3692 C C . ALA B 1 241 ? 5.409 -22.501 8.729 1.00 73.04 243 ALA B C 1
ATOM 3693 O O . ALA B 1 241 ? 4.829 -23.587 8.682 1.00 74.63 243 ALA B O 1
ATOM 3695 N N . GLN B 1 242 ? 4.890 -21.407 9.315 1.00 71.33 244 GLN B N 1
ATOM 3696 C CA . GLN B 1 242 ? 3.603 -21.375 10.016 1.00 75.50 244 GLN B CA 1
ATOM 3697 C C . GLN B 1 242 ? 2.426 -21.646 9.065 1.00 81.44 244 GLN B C 1
ATOM 3698 O O . GLN B 1 242 ? 1.547 -22.450 9.389 1.00 85.32 244 GLN B O 1
ATOM 3704 N N . VAL B 1 243 ? 2.425 -20.976 7.903 1.00 74.90 245 VAL B N 1
ATOM 3705 C CA . VAL B 1 243 ? 1.401 -21.063 6.867 1.00 75.98 245 VAL B CA 1
ATOM 3706 C C . VAL B 1 243 ? 1.389 -22.483 6.231 1.00 80.39 245 VAL B C 1
ATOM 3707 O O . VAL B 1 243 ? 0.311 -23.021 5.947 1.00 82.35 245 VAL B O 1
ATOM 3711 N N . LYS B 1 244 ? 2.575 -23.097 6.069 1.00 74.49 246 LYS B N 1
ATOM 3712 C CA . LYS B 1 244 ? 2.704 -24.440 5.497 1.00 73.87 246 LYS B CA 1
ATOM 3713 C C . LYS B 1 244 ? 2.573 -25.529 6.567 1.00 79.96 246 LYS B C 1
ATOM 3714 O O . LYS B 1 244 ? 2.555 -26.711 6.225 1.00 79.53 246 LYS B O 1
ATOM 3720 N N . GLY B 1 245 ? 2.491 -25.119 7.837 1.00 78.73 247 GLY B N 1
ATOM 3721 C CA . GLY B 1 245 ? 2.371 -26.011 8.988 1.00 80.75 247 GLY B CA 1
ATOM 3722 C C . GLY B 1 245 ? 3.529 -26.982 9.134 1.00 82.72 247 GLY B C 1
ATOM 3723 O O . GLY B 1 245 ? 3.329 -28.135 9.537 1.00 83.59 247 GLY B O 1
ATOM 3724 N N . ILE B 1 246 ? 4.751 -26.513 8.792 1.00 76.15 248 ILE B N 1
ATOM 3725 C CA . ILE B 1 246 ? 5.987 -27.287 8.843 1.00 74.26 248 ILE B CA 1
ATOM 3726 C C . ILE B 1 246 ? 7.066 -26.579 9.700 1.00 78.26 248 ILE B C 1
ATOM 3727 O O . ILE B 1 246 ? 6.879 -25.439 10.149 1.00 78.87 248 ILE B O 1
ATOM 3729 N N . SER B 1 247 ? 8.186 -27.284 9.935 1.00 73.39 249 SER B N 1
ATOM 3730 C CA . SER B 1 247 ? 9.344 -26.811 10.683 1.00 72.19 249 SER B CA 1
ATOM 3731 C C . SER B 1 247 ? 10.094 -25.688 9.895 1.00 74.57 249 SER B C 1
ATOM 3732 O O . SER B 1 247 ? 10.225 -25.777 8.672 1.00 72.24 249 SER B O 1
ATOM 3735 N N . VAL B 1 248 ? 10.595 -24.651 10.602 1.00 71.25 250 VAL B N 1
ATOM 3736 C CA . VAL B 1 248 ? 11.352 -23.535 10.009 1.00 69.17 250 VAL B CA 1
ATOM 3737 C C . VAL B 1 248 ? 12.615 -24.096 9.353 1.00 73.16 250 VAL B C 1
ATOM 3738 O O . VAL B 1 248 ? 13.040 -23.582 8.316 1.00 72.29 250 VAL B O 1
ATOM 3742 N N . GLU B 1 249 ? 13.196 -25.164 9.942 1.00 70.47 251 GLU B N 1
ATOM 3743 C CA . GLU B 1 249 ? 14.391 -25.816 9.413 1.00 69.13 251 GLU B CA 1
ATOM 3744 C C . GLU B 1 249 ? 14.071 -26.444 8.055 1.00 73.39 251 GLU B C 1
ATOM 3745 O O . GLU B 1 249 ? 14.909 -26.368 7.158 1.00 72.39 251 GLU B O 1
ATOM 3751 N N . GLU B 1 250 ? 12.847 -26.986 7.877 1.00 71.78 252 GLU B N 1
ATOM 3752 C CA . GLU B 1 250 ? 12.438 -27.539 6.581 1.00 71.74 252 GLU B CA 1
ATOM 3753 C C . GLU B 1 250 ? 12.409 -26.426 5.519 1.00 72.97 252 GLU B C 1
ATOM 3754 O O . GLU B 1 250 ? 12.900 -26.644 4.419 1.00 72.20 252 GLU B O 1
ATOM 3760 N N . VAL B 1 251 ? 11.878 -25.232 5.867 1.00 68.14 253 VAL B N 1
ATOM 3761 C CA . VAL B 1 251 ? 11.817 -24.059 4.981 1.00 66.22 253 VAL B CA 1
ATOM 3762 C C . VAL B 1 251 ? 13.253 -23.628 4.620 1.00 69.60 253 VAL B C 1
ATOM 3763 O O . VAL B 1 251 ? 13.551 -23.461 3.439 1.00 68.69 253 VAL B O 1
ATOM 3767 N N . ILE B 1 252 ? 14.142 -23.493 5.635 1.00 66.04 254 ILE B N 1
ATOM 3768 C CA . ILE B 1 252 ? 15.547 -23.094 5.466 1.00 64.12 254 ILE B CA 1
ATOM 3769 C C . ILE B 1 252 ? 16.275 -24.097 4.546 1.00 67.73 254 ILE B C 1
ATOM 3770 O O . ILE B 1 252 ? 16.986 -23.670 3.640 1.00 66.13 254 ILE B O 1
ATOM 3775 N N . GLU B 1 253 ? 16.089 -25.408 4.771 1.00 65.40 255 GLU B N 1
ATOM 3776 C CA . GLU B 1 253 ? 16.758 -26.446 3.988 1.00 65.86 255 GLU B CA 1
ATOM 3777 C C . GLU B 1 253 ? 16.283 -26.474 2.518 1.00 68.03 255 GLU B C 1
ATOM 3778 O O . GLU B 1 253 ? 17.131 -26.514 1.623 1.00 68.01 255 GLU B O 1
ATOM 3784 N N . VAL B 1 254 ? 14.949 -26.436 2.278 1.00 62.58 256 VAL B N 1
ATOM 3785 C CA . VAL B 1 254 ? 14.337 -26.509 0.944 1.00 61.92 256 VAL B CA 1
ATOM 3786 C C . VAL B 1 254 ? 14.599 -25.227 0.142 1.00 63.90 256 VAL B C 1
ATOM 3787 O O . VAL B 1 254 ? 14.990 -25.339 -1.022 1.00 63.85 256 VAL B O 1
ATOM 3791 N N . THR B 1 255 ? 14.372 -24.032 0.730 1.00 58.83 257 THR B N 1
ATOM 3792 C CA . THR B 1 255 ? 14.566 -22.771 -0.006 1.00 57.90 257 THR B CA 1
ATOM 3793 C C . THR B 1 255 ? 16.048 -22.589 -0.406 1.00 61.35 257 THR B C 1
ATOM 3794 O O . THR B 1 255 ? 16.307 -22.093 -1.496 1.00 60.12 257 THR B O 1
ATOM 3798 N N . THR B 1 256 ? 17.005 -23.020 0.447 1.00 58.78 258 THR B N 1
ATOM 3799 C CA . THR B 1 256 ? 18.441 -22.952 0.147 1.00 59.01 258 THR B CA 1
ATOM 3800 C C . THR B 1 256 ? 18.757 -23.954 -0.977 1.00 64.98 258 THR B C 1
ATOM 3801 O O . THR B 1 256 ? 19.526 -23.623 -1.880 1.00 65.59 258 THR B O 1
ATOM 3805 N N . GLN B 1 257 ? 18.123 -25.147 -0.946 1.00 62.36 259 GLN B N 1
ATOM 3806 C CA . GLN B 1 257 ? 18.295 -26.174 -1.976 1.00 63.68 259 GLN B CA 1
ATOM 3807 C C . GLN B 1 257 ? 17.757 -25.662 -3.318 1.00 67.74 259 GLN B C 1
ATOM 3808 O O . GLN B 1 257 ? 18.408 -25.861 -4.343 1.00 69.09 259 GLN B O 1
ATOM 3814 N N . ASN B 1 258 ? 16.607 -24.945 -3.291 1.00 62.63 260 ASN B N 1
ATOM 3815 C CA . ASN B 1 258 ? 15.979 -24.306 -4.450 1.00 61.66 260 ASN B CA 1
ATOM 3816 C C . ASN B 1 258 ? 16.874 -23.178 -4.998 1.00 64.72 260 ASN B C 1
ATOM 3817 O O . ASN B 1 258 ? 16.933 -22.990 -6.219 1.00 66.70 260 ASN B O 1
ATOM 3822 N N . ALA B 1 259 ? 17.572 -22.440 -4.102 1.00 58.50 261 ALA B N 1
ATOM 3823 C CA . ALA B 1 259 ? 18.509 -21.378 -4.478 1.00 58.20 261 ALA B CA 1
ATOM 3824 C C . ALA B 1 259 ? 19.713 -21.965 -5.228 1.00 62.97 261 ALA B C 1
ATOM 3825 O O . ALA B 1 259 ? 20.208 -21.343 -6.166 1.00 62.77 261 ALA B O 1
ATOM 3827 N N . LEU B 1 260 ? 20.161 -23.174 -4.824 1.00 60.47 262 LEU B N 1
ATOM 3828 C CA . LEU B 1 260 ? 21.278 -23.884 -5.445 1.00 62.50 262 LEU B CA 1
ATOM 3829 C C . LEU B 1 260 ? 20.892 -24.409 -6.830 1.00 67.09 262 LEU B C 1
ATOM 3830 O O . LEU B 1 260 ? 21.762 -24.504 -7.695 1.00 68.36 262 LEU B O 1
ATOM 3835 N N . LYS B 1 261 ? 19.591 -24.742 -7.042 1.00 62.34 263 LYS B N 1
ATOM 3836 C CA . LYS B 1 261 ? 19.064 -25.227 -8.323 1.00 62.82 263 LYS B CA 1
ATOM 3837 C C . LYS B 1 261 ? 18.870 -24.051 -9.292 1.00 65.64 263 LYS B C 1
ATOM 3838 O O . LYS B 1 261 ? 19.325 -24.115 -10.437 1.00 67.37 263 LYS B O 1
ATOM 3840 N N . LEU B 1 262 ? 18.197 -22.978 -8.817 1.00 58.90 264 LEU B N 1
ATOM 3841 C CA . LEU B 1 262 ? 17.923 -21.738 -9.551 1.00 57.17 264 LEU B CA 1
ATOM 3842 C C . LEU B 1 262 ? 19.253 -21.074 -9.995 1.00 61.25 264 LEU B C 1
ATOM 3843 O O . LEU B 1 262 ? 19.391 -20.724 -11.167 1.00 63.16 264 LEU B O 1
ATOM 3848 N N . PHE B 1 263 ? 20.226 -20.942 -9.072 1.00 55.75 265 PHE B N 1
ATOM 3849 C CA . PHE B 1 263 ? 21.551 -20.388 -9.362 1.00 56.27 265 PHE B CA 1
ATOM 3850 C C . PHE B 1 263 ? 22.595 -21.536 -9.445 1.00 63.34 265 PHE B C 1
ATOM 3851 O O . PHE B 1 263 ? 23.143 -21.933 -8.420 1.00 62.88 265 PHE B O 1
ATOM 3859 N N . PRO B 1 264 ? 22.892 -22.093 -10.637 1.00 64.08 266 PRO B N 1
ATOM 3860 C CA . PRO B 1 264 ? 23.841 -23.227 -10.696 1.00 67.19 266 PRO B CA 1
ATOM 3861 C C . PRO B 1 264 ? 25.287 -22.895 -10.265 1.00 73.32 266 PRO B C 1
ATOM 3862 O O . PRO B 1 264 ? 26.001 -23.813 -9.840 1.00 75.58 266 PRO B O 1
ATOM 3866 N N . LYS B 1 265 ? 25.717 -21.611 -10.346 1.00 67.51 267 LYS B N 1
ATOM 3867 C CA . LYS B 1 265 ? 27.076 -21.212 -9.943 1.00 67.75 267 LYS B CA 1
ATOM 3868 C C . LYS B 1 265 ? 27.227 -21.073 -8.411 1.00 68.65 267 LYS B C 1
ATOM 3869 O O . LYS B 1 265 ? 28.349 -20.977 -7.924 1.00 69.39 267 LYS B O 1
ATOM 3874 N N . LEU B 1 266 ? 26.101 -21.056 -7.669 1.00 62.31 268 LEU B N 1
ATOM 3875 C CA . LEU B 1 266 ? 26.040 -20.848 -6.218 1.00 60.25 268 LEU B CA 1
ATOM 3876 C C . LEU B 1 266 ? 26.900 -21.850 -5.423 1.00 67.42 268 LEU B C 1
ATOM 3877 O O . LEU B 1 266 ? 27.750 -21.402 -4.649 1.00 66.41 268 LEU B O 1
ATOM 3882 N N . ARG B 1 267 ? 26.695 -23.181 -5.632 1.00 67.08 269 ARG B N 1
ATOM 3883 C CA . ARG B 1 267 ? 27.411 -24.263 -4.938 1.00 69.68 269 ARG B CA 1
ATOM 3884 C C . ARG B 1 267 ? 28.924 -24.081 -5.009 1.00 79.50 269 ARG B C 1
ATOM 3885 O O . ARG B 1 267 ? 29.612 -24.271 -4.007 1.00 80.27 269 ARG B O 1
ATOM 3887 N N . HIS B 1 268 ? 29.428 -23.688 -6.184 1.00 80.11 270 HIS B N 1
ATOM 3888 C CA . HIS B 1 268 ? 30.845 -23.459 -6.419 1.00 84.29 270 HIS B CA 1
ATOM 3889 C C . HIS B 1 268 ? 31.296 -22.121 -5.813 1.00 88.40 270 HIS B C 1
ATOM 3890 O O . HIS B 1 268 ? 32.327 -22.087 -5.134 1.00 90.51 270 HIS B O 1
ATOM 3897 N N . LEU B 1 269 ? 30.513 -21.034 -6.024 1.00 81.98 271 LEU B N 1
ATOM 3898 C CA . LEU B 1 269 ? 30.841 -19.682 -5.555 1.00 79.83 271 LEU B CA 1
ATOM 3899 C C . LEU B 1 269 ? 30.832 -19.543 -4.010 1.00 79.01 271 LEU B C 1
ATOM 3900 O O . LEU B 1 269 ? 31.370 -18.550 -3.504 1.00 77.88 271 LEU B O 1
ATOM 3902 N N . LEU B 1 270 ? 30.303 -20.555 -3.271 1.00 72.53 272 LEU B N 1
ATOM 3903 C CA . LEU B 1 270 ? 30.327 -20.582 -1.805 1.00 76.37 272 LEU B CA 1
ATOM 3904 C C . LEU B 1 270 ? 31.506 -21.433 -1.288 1.00 110.04 272 LEU B C 1
ATOM 3905 O O . LEU B 1 270 ? 32.026 -22.308 -1.992 1.00 80.84 272 LEU B O 1
#

Organism: Homo sapiens (NCBI:txid9606)

Sequence (527 aa):
MGVGLVDCHCHLSAPDFDRDLDDVLEKAKKANVVALVAVAEHSGEFEKIMQLSERYNGFVLPCLGVHPVQRSVTLKDLDVALPIIENYKDRLLAIGEVGLDFSPRFAGTGEQKEEQRQVLIRQIQLAKRLNLPVNVHSRSAGRPTINLLQEQGAEKVLLHAFDGRPSVAMEGVRAGYFFSIPPSIIRSGQKQKLVKQLPLTSICLETDSPALGPEKQVRNEPWNISISAEYIAQVKGISVEEVIEVTTQNALKLFPKLRHLLGVGLVDCHCHLSAPDFDRDLDDVLEKAKKANVVALVAVAEHSGEFEKIMQLSERYNGFVLPCLGVHPVQGLDQRSVTLKDLDVALPIIENYKDRLLAIGEVGLDFSPRFAGTGEQKEEQRQVLIRQIQLAKRLNLPVNVHSRSAGRPTINLLQEQGAEKVLLHAFDGRPSVAMEGVRAGYFFSIPPSIIRSGQKQKLVKQLPLTSICLETDSPALGPEKQVRNEPWNISISAEYIAQVKGISVEEVIEVTTQNALKLFPKLRHLL

Solvent-accessible surface area: 19034 Å² total; per-residue (Å²): 112,44,27,16,0,6,0,0,0,0,13,1,3,10,108,66,0,93,185,30,19,82,76,0,2,59,8,0,52,72,1,9,2,68,0,0,0,0,0,0,59,84,24,72,16,1,113,75,0,3,59,21,13,66,118,38,128,25,28,3,5,10,0,0,0,2,11,1,46,62,157,10,1,54,50,64,26,3,77,96,0,63,88,49,0,92,114,24,23,93,123,1,4,0,0,0,2,0,3,0,1,26,20,118,136,18,1,54,75,54,73,67,54,81,24,0,70,64,2,1,28,103,2,1,90,4,2,94,162,36,133,14,5,4,0,0,10,3,117,66,1,10,110,47,0,0,74,10,0,86,133,40,42,15,78,89,0,0,0,8,12,1,68,18,101,35,69,13,0,43,44,0,29,178,34,44,4,24,0,2,0,0,0,5,0,3,96,30,36,52,12,46,127,1,0,53,112,0,51,23,100,16,0,0,2,0,0,13,0,25,48,55,2,10,22,53,185,71,44,0,7,0,4,10,0,1,0,0,0,0,7,0,1,84,68,60,59,42,28,2,11,72,0,0,79,38,3,22,97,15,0,34,52,0,0,80,74,1,159,177,46,75,80,51,6,0,4,0,0,0,0,14,0,3,11,108,78,0,93,109,46,19,63,75,0,0,67,13,0,72,62,1,16,3,60,0,0,0,0,0,0,59,81,25,71,17,0,86,73,0,2,112,21,9,64,171,20,127,24,15,2,5,10,0,0,0,2,15,1,33,14,55,144,130,74,109,10,2,43,42,63,26,0,75,96,0,53,88,50,0,64,108,22,65,110,121,2,4,0,0,0,2,0,3,1,12,59,30,125,110,15,11,62,76,60,68,67,26,104,74,0,14,58,4,1,46,81,1,7,105,13,4,73,149,29,133,14,5,4,0,0,25,3,42,66,1,10,40,55,0,0,66,18,0,83,142,65,50,20,147,50,0,0,0,8,13,1,48,17,168,42,68,31,0,33,65,0,38,180,35,43,4,26,0,0,0,0,0,4,0,3,96,28,49,68,15,42,52,1,0,64,70,4,56,24,100,15,0,0,2,0,0,13,0,26,49,54,2,10,24,55,182,69,65,0,7,0,4,8,0,0,0,0,0,0,8,0,2,81,67,68,52,13,21,0,16,80,0,0,84,38,4,15,116,14,0,49,58,0,0,82,70,0,70,171,44,88

B-factor: mean 68.56, std 15.94, range [28.8, 242.58]

Foldseek 3Di:
DFFAAEAQAAALLDPVNVPPSVVLQVVLVVLRHQAYEHFDAFQVSLVVLVVVCVVVFLHYAYAAAHALPPLGDAVVRLVSNVVSCVVCLVRHLAHGEAEDACDCVSNVDPVSRVRSLVRRLVRLVVCVVSVHAHEYEQHVRLQVGLVSCVVSPHDQYEHEPDQDALVSVVSQVVSVYAYEQALLCLVDPRSVNNLLNDDLLRYAYHHHFQDSHVDPPHGTGSSCSLSRLVSSCVSVVHDSSVSRVNNVVSSCVSRVCSVVRD/DFAAEAQAAALLDPVNVPPSVVLLVVLVVLRHQAYEHFDAAQVSLVVLVVVCVVVFLHYAYAAAHAQWDDVVIEGDAVVRLVSNVVSCVVCLVRHLAHGEAEDACDCSHQVDPVSRVRSLVRRLVRLVVCVVSVHAHEYEQHVRLQVGLVSCVVSPGDQYEHEPRQDAQVSVVSQVVSVYAYEDALCCLVDPSVVNNLLNDDLLRYAYHHHFQDSHVDPPHGTGGSCSLSRLVSSCVSVVHDSVVSRVNNVVSSCVSRVCSVVSD

Radius of gyration: 25.44 Å; Cα contacts (8 Å, |Δi|>4): 1186; chains: 2; bounding box: 44×42×77 Å

CATH classification: 3.20.20.140

Nearest PDB structures (foldseek):
  2y1h-assembly1_A  TM=1.004E+00  e=1.900E-54  Homo sapiens
  2y1h-assembly1_B  TM=1.003E+00  e=1.446E-51  Homo sapiens
  2xio-assembly1_A  TM=8.945E-01  e=5.321E-18  Homo sapiens
  3rcm-assembly1_A  TM=8.785E-01  e=1.304E-17  Pseudomonas putida KT2440
  3ipw-assembly1_A  TM=8.682E-01  e=7.383E-17  Entamoeba histolytica HM-1:IMSS

GO terms:
  GO:0003906 DNA-(apurinic or apyrimidinic site) endonuclease activity (F, IDA)
  GO:0008310 single-stranded DNA 3'-5' DNA exonuclease activity (F, IDA)
  GO:0005739 mitochondrion (C, HTP)

InterPro domains:
  IPR001130 3'-5' ssDNA/RNA exonuclease TatD-like [PF01026] (9-265)
  IPR001130 3'-5' ssDNA/RNA exonuclease TatD-like [PIRSF005902] (6-266)
  IPR001130 3'-5' ssDNA/RNA exonuclease TatD-like [cd01310] (8-265)
  IPR032466 Metal-dependent hydrolase [SSF51556] (7-266)